Protein AF-0000000078667334 (afdb_homodimer)

Sequence (642 aa):
MQIMKVMIFSHESDLDGLYSAAIGLLRYPQAMTIFLGYGVENFQKLGNFIYSATHYSPERGLIIISDLGLNDDLIETCRQIFSDAVRNGWKIMWIDHHHWSQQAIDAVKPLVEVVLDTSGTKCASDLMYETFLPGSELAARLAGMAHTMDFFTKDQYLTPISELIRYYQTFPNFYDRLSELARKSAKGILWDVEMQSDYNDYARLRDEARIQVFATIQVRPVGRFKVAYVQSSPYLQNSLFSEEVFAKTNADLIMFYSTKGKVSIRRSNDAISCRDVAANLHEGGGHAYAAGATFKSDPSDVSAVISELEAAVAKAVASQLMQIMKVMIFSHESDLDGLYSAAIGLLRYPQAMTIFLGYGVENFQKLGNFIYSATHYSPERGLIIISDLGLNDDLIETCRQIFSDAVRNGWKIMWIDHHHWSQQAIDAVKPLVEVVLDTSGTKCASDLMYETFLPGSELAARLAGMAHTMDFFTKDQYLTPISELIRYYQTFPNFYDRLSELARKSAKGILWDVEMQSDYNDYARLRDEARIQVFATIQVRPVGRFKVAYVQSSPYLQNSLFSEEVFAKTNADLIMFYSTKGKVSIRRSNDAISCRDVAANLHEGGGHAYAAGATFKSDPSDVSAVISELEAAVAKAVASQL

Solvent-accessible surface area (backbone atoms only — not comparable to full-atom values):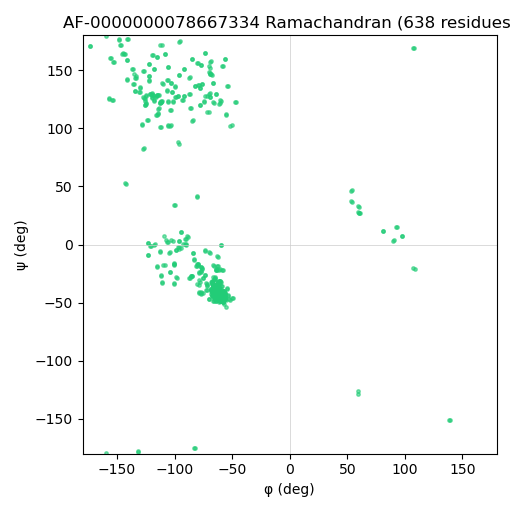 33598 Å² total; per-residue (Å²): 126,86,74,71,46,37,40,35,37,18,23,59,78,43,49,34,16,38,38,28,45,7,46,49,33,60,74,38,72,83,41,47,73,45,67,34,66,80,59,66,72,35,53,50,52,51,36,52,54,51,48,67,62,41,73,81,34,95,56,51,33,40,37,37,37,30,45,60,66,53,52,72,91,39,42,67,61,48,44,56,46,44,50,54,41,41,74,53,54,32,46,39,37,39,34,23,36,54,85,58,51,71,68,36,50,64,65,40,52,88,67,29,52,73,47,68,49,84,80,78,81,51,43,28,14,44,49,45,24,61,71,72,38,69,86,39,64,69,37,48,52,44,17,49,54,17,36,32,62,73,67,62,62,75,80,62,90,72,75,67,54,53,60,43,47,43,50,37,65,76,42,95,59,26,65,59,52,52,46,50,50,19,54,38,43,43,72,36,41,72,39,30,54,68,56,51,54,53,38,50,55,41,49,55,51,24,51,51,49,50,52,52,37,71,73,63,50,43,74,44,76,50,88,94,40,35,35,31,43,34,70,55,49,83,60,52,56,63,76,68,47,45,55,56,49,33,72,74,64,68,29,43,31,36,43,33,36,33,81,84,29,38,33,41,30,39,44,74,54,89,88,53,46,25,24,55,27,18,59,60,34,52,82,31,38,69,36,53,61,42,15,31,26,32,58,84,48,57,50,87,40,57,68,53,38,51,52,53,52,48,51,20,44,44,53,38,55,56,67,74,101,127,86,76,71,46,37,39,36,38,21,24,59,78,43,49,34,15,38,38,27,46,8,47,48,33,58,74,37,72,82,42,47,71,44,68,33,67,81,59,67,72,35,53,51,52,51,37,52,54,52,46,66,62,42,72,81,35,93,57,51,33,40,37,38,38,30,45,61,66,54,51,72,91,40,43,66,62,50,45,55,47,44,50,55,40,41,74,50,55,32,46,39,38,39,35,23,36,54,84,58,51,71,66,37,49,64,65,38,51,89,66,30,52,73,46,68,48,84,80,81,80,52,44,26,12,44,52,47,22,63,73,72,37,69,85,38,64,69,36,49,51,46,16,50,53,18,37,32,62,74,68,64,62,75,80,62,91,70,76,66,54,53,60,44,46,44,49,36,65,75,42,94,60,24,64,60,52,49,46,50,51,20,55,39,41,42,72,38,42,72,38,30,55,67,56,52,53,54,39,50,55,41,49,54,52,26,50,51,48,49,52,52,38,70,73,63,50,44,75,43,76,50,87,95,40,35,35,31,44,33,69,56,48,85,60,52,57,65,76,68,49,43,55,56,50,33,72,75,65,66,29,43,31,37,43,32,37,35,80,84,29,38,34,42,30,40,44,73,52,89,87,51,46,24,24,54,28,18,59,60,36,53,83,29,37,68,36,54,59,42,15,30,27,32,58,85,48,57,49,86,39,57,69,54,37,51,52,53,52,48,50,22,45,46,54,37,56,56,66,76,100

Structure (mmCIF, N/CA/C/O backbone):
data_AF-0000000078667334-model_v1
#
loop_
_entity.id
_entity.type
_entity.pdbx_descrip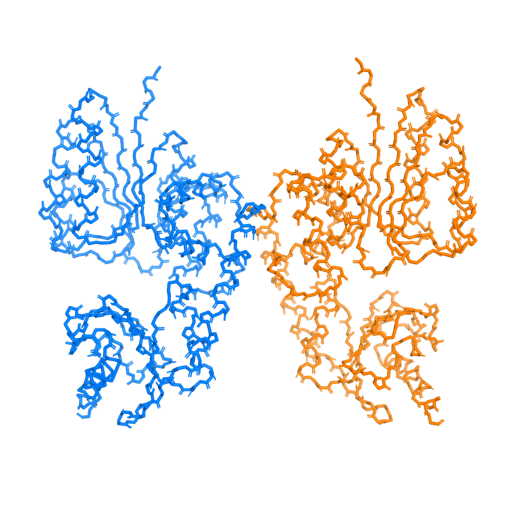tion
1 polymer 'Putative phosphohydrolase, DHH superfamily'
#
loop_
_atom_site.group_PDB
_atom_site.id
_atom_site.type_symbol
_atom_site.label_atom_id
_atom_site.label_alt_id
_atom_site.label_comp_id
_atom_site.label_asym_id
_atom_site.label_entity_id
_atom_site.label_seq_id
_atom_site.pdbx_PDB_ins_code
_atom_site.Cartn_x
_atom_site.Cartn_y
_atom_site.Cartn_z
_atom_site.occupancy
_atom_site.B_iso_or_equiv
_atom_site.auth_seq_id
_atom_site.auth_comp_id
_atom_site.auth_asym_id
_atom_site.auth_atom_id
_atom_site.pdbx_PDB_model_num
ATOM 1 N N . MET A 1 1 ? 38.719 -14.711 -6.801 1 37.78 1 MET A N 1
ATOM 2 C CA . MET A 1 1 ? 37.969 -15.852 -6.277 1 37.78 1 MET A CA 1
ATOM 3 C C . MET A 1 1 ? 36.719 -16.125 -7.109 1 37.78 1 MET A C 1
ATOM 5 O O . MET A 1 1 ? 36 -15.188 -7.449 1 37.78 1 MET A O 1
ATOM 9 N N . GLN A 1 2 ? 36.719 -17.156 -7.879 1 52.94 2 GLN A N 1
ATOM 10 C CA . GLN A 1 2 ? 35.688 -17.391 -8.875 1 52.94 2 GLN A CA 1
ATOM 11 C C . GLN A 1 2 ? 34.312 -17.297 -8.258 1 52.94 2 GLN A C 1
ATOM 13 O O . GLN A 1 2 ? 34.031 -17.969 -7.262 1 52.94 2 GLN A O 1
ATOM 18 N N . ILE A 1 3 ? 33.625 -16.266 -8.43 1 68.06 3 ILE A N 1
ATOM 19 C CA . ILE A 1 3 ? 32.312 -16.031 -7.824 1 68.06 3 ILE A CA 1
ATOM 20 C C . ILE A 1 3 ? 31.375 -17.188 -8.195 1 68.06 3 ILE A C 1
ATOM 22 O O . ILE A 1 3 ? 31.266 -17.547 -9.367 1 68.06 3 ILE A O 1
ATOM 26 N N . MET A 1 4 ? 30.969 -18.016 -7.266 1 80.94 4 MET A N 1
ATOM 27 C CA . MET A 1 4 ? 30.047 -19.125 -7.438 1 80.94 4 MET A CA 1
ATOM 28 C C . MET A 1 4 ? 28.812 -18.688 -8.219 1 80.94 4 MET A C 1
ATOM 30 O O . MET A 1 4 ? 28.203 -17.656 -7.918 1 80.94 4 MET A O 1
ATOM 34 N N . LYS A 1 5 ? 28.609 -19.438 -9.359 1 91.5 5 LYS A N 1
ATOM 35 C CA . LYS A 1 5 ? 27.391 -19.172 -10.125 1 91.5 5 LYS A CA 1
ATOM 36 C C . LYS A 1 5 ? 26.156 -19.688 -9.398 1 91.5 5 LYS A C 1
ATOM 38 O O . LYS A 1 5 ? 26.156 -20.828 -8.906 1 91.5 5 LYS A O 1
ATOM 43 N N . VAL A 1 6 ? 25.188 -18.891 -9.211 1 96.19 6 VAL A N 1
ATOM 44 C CA . VAL A 1 6 ? 23.953 -19.281 -8.539 1 96.19 6 VAL A CA 1
ATOM 45 C C . VAL A 1 6 ? 22.75 -18.969 -9.438 1 96.19 6 VAL A C 1
ATOM 47 O O . VAL A 1 6 ? 22.672 -17.875 -10 1 96.19 6 VAL A O 1
ATOM 50 N N . MET A 1 7 ? 21.875 -19.953 -9.664 1 97 7 MET A N 1
ATOM 51 C CA . MET A 1 7 ? 20.609 -19.781 -10.352 1 97 7 MET A CA 1
ATOM 52 C C . MET A 1 7 ? 19.438 -20.031 -9.398 1 97 7 MET A C 1
ATOM 54 O O . MET A 1 7 ? 19.422 -21.031 -8.68 1 97 7 MET A O 1
ATOM 58 N N . ILE A 1 8 ? 18.547 -19.109 -9.375 1 98.69 8 ILE A N 1
ATOM 59 C CA . ILE A 1 8 ? 17.359 -19.25 -8.555 1 98.69 8 ILE A CA 1
ATOM 60 C C . ILE A 1 8 ? 16.125 -19.344 -9.445 1 98.69 8 ILE A C 1
ATOM 62 O O . ILE A 1 8 ? 15.789 -18.391 -10.164 1 98.69 8 ILE A O 1
ATOM 66 N N . PHE A 1 9 ? 15.492 -20.484 -9.445 1 98.75 9 PHE A N 1
ATOM 67 C CA . PHE A 1 9 ? 14.211 -20.703 -10.117 1 98.75 9 PHE A CA 1
ATOM 68 C C . PHE A 1 9 ? 13.055 -20.562 -9.133 1 98.75 9 PHE A C 1
ATOM 70 O O . PHE A 1 9 ? 13.086 -21.172 -8.055 1 98.75 9 PHE A O 1
ATOM 77 N N . SER A 1 10 ? 12.047 -19.75 -9.43 1 98.69 10 SER A N 1
ATOM 78 C CA . SER A 1 10 ? 10.93 -19.562 -8.516 1 98.69 10 SER A CA 1
ATOM 79 C C . SER A 1 10 ? 9.625 -19.359 -9.273 1 98.69 10 SER A C 1
ATOM 81 O O . SER A 1 10 ? 9.625 -19.172 -10.492 1 98.69 10 SER A O 1
ATOM 83 N N . HIS A 1 11 ? 8.508 -19.5 -8.578 1 97.88 11 HIS A N 1
ATOM 84 C CA . HIS A 1 11 ? 7.199 -19.375 -9.203 1 97.88 11 HIS A CA 1
ATOM 85 C C . HIS A 1 11 ? 6.93 -17.953 -9.672 1 97.88 11 HIS A C 1
ATOM 87 O O . HIS A 1 11 ? 7.25 -17 -8.977 1 97.88 11 HIS A O 1
ATOM 93 N N . GLU A 1 12 ? 6.227 -17.812 -10.742 1 97.44 12 GLU A N 1
ATOM 94 C CA . GLU A 1 12 ? 6.199 -16.547 -11.445 1 97.44 12 GLU A CA 1
ATOM 95 C C . GLU A 1 12 ? 4.945 -15.742 -11.086 1 97.44 12 GLU A C 1
ATOM 97 O O . GLU A 1 12 ? 4.82 -14.578 -11.469 1 97.44 12 GLU A O 1
ATOM 102 N N . SER A 1 13 ? 3.988 -16.234 -10.312 1 92.69 13 SER A N 1
ATOM 103 C CA . SER A 1 13 ? 2.666 -15.633 -10.406 1 92.69 13 SER A CA 1
ATOM 104 C C . SER A 1 13 ? 2.199 -15.117 -9.047 1 92.69 13 SER A C 1
ATOM 106 O O . SER A 1 13 ? 1.078 -14.617 -8.914 1 92.69 13 SER A O 1
ATOM 108 N N . ASP A 1 14 ? 3.059 -15.273 -8.023 1 93.19 14 ASP A N 1
ATOM 109 C CA . ASP A 1 14 ? 2.547 -14.883 -6.715 1 93.19 14 ASP A CA 1
ATOM 110 C C . ASP A 1 14 ? 3.662 -14.312 -5.836 1 93.19 14 ASP A C 1
ATOM 112 O O . ASP A 1 14 ? 4.824 -14.289 -6.242 1 93.19 14 ASP A O 1
ATOM 116 N N . LEU A 1 15 ? 3.252 -13.789 -4.707 1 97.31 15 LEU A N 1
ATOM 117 C CA . LEU A 1 15 ? 4.188 -13.156 -3.787 1 97.31 15 LEU A CA 1
ATOM 118 C C . LEU A 1 15 ? 5.152 -14.18 -3.199 1 97.31 15 LEU A C 1
ATOM 120 O O . LEU A 1 15 ? 6.309 -13.852 -2.92 1 97.31 15 LEU A O 1
ATOM 124 N N . ASP A 1 16 ? 4.676 -15.43 -2.973 1 98.19 16 ASP A N 1
ATOM 125 C CA . ASP A 1 16 ? 5.527 -16.469 -2.414 1 98.19 16 ASP A CA 1
ATOM 126 C C . ASP A 1 16 ? 6.723 -16.75 -3.326 1 98.19 16 ASP A C 1
ATOM 128 O O . ASP A 1 16 ? 7.863 -16.797 -2.865 1 98.19 16 ASP A O 1
ATOM 132 N N . GLY A 1 1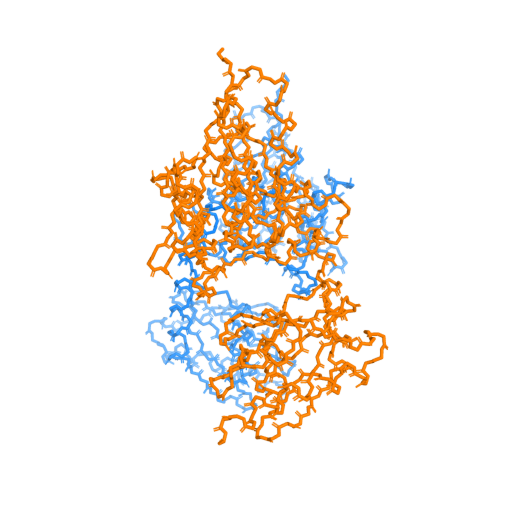7 ? 6.441 -16.875 -4.602 1 98.62 17 GLY A N 1
ATOM 133 C CA . GLY A 1 17 ? 7.531 -17.031 -5.551 1 98.62 17 GLY A CA 1
ATOM 134 C C . GLY A 1 17 ? 8.453 -15.828 -5.605 1 98.62 17 GLY A C 1
ATOM 135 O O . GLY A 1 17 ? 9.68 -15.984 -5.598 1 98.62 17 GLY A O 1
ATOM 136 N N . LEU A 1 18 ? 7.895 -14.656 -5.668 1 98.81 18 LEU A N 1
ATOM 137 C CA . LEU A 1 18 ? 8.672 -13.43 -5.777 1 98.81 18 LEU A CA 1
ATOM 138 C C . LEU A 1 18 ? 9.586 -13.258 -4.57 1 98.81 18 LEU A C 1
ATOM 140 O O . LEU A 1 18 ? 10.781 -12.992 -4.73 1 98.81 18 LEU A O 1
ATOM 144 N N . TYR A 1 19 ? 9.047 -13.414 -3.367 1 98.88 19 TYR A N 1
ATOM 145 C CA . TYR A 1 19 ? 9.844 -13.148 -2.176 1 98.88 19 TYR A CA 1
ATOM 146 C C . TYR A 1 19 ? 10.781 -14.305 -1.874 1 98.88 19 TYR A C 1
ATOM 148 O O . TYR A 1 19 ? 11.812 -14.125 -1.224 1 98.88 19 TYR A O 1
ATOM 156 N N . SER A 1 20 ? 10.43 -15.531 -2.357 1 98.94 20 SER A N 1
ATOM 157 C CA . SER A 1 20 ? 11.43 -16.594 -2.326 1 98.94 20 SER A CA 1
ATOM 158 C C . SER A 1 20 ? 12.68 -16.203 -3.098 1 98.94 20 SER A C 1
ATOM 160 O O . SER A 1 20 ? 13.797 -16.328 -2.59 1 98.94 20 SER A O 1
ATOM 162 N N . ALA A 1 21 ? 12.461 -15.742 -4.297 1 98.94 21 ALA A N 1
ATOM 163 C CA . ALA A 1 21 ? 13.578 -15.289 -5.113 1 98.94 21 ALA A CA 1
ATOM 164 C C . ALA A 1 21 ? 14.312 -14.125 -4.445 1 98.94 21 ALA A C 1
ATOM 166 O O . ALA A 1 21 ? 15.547 -14.086 -4.445 1 98.94 21 ALA A O 1
ATOM 167 N N . ALA A 1 22 ? 13.586 -13.188 -3.887 1 98.94 22 ALA A N 1
ATOM 168 C CA . ALA A 1 22 ? 14.195 -12.031 -3.232 1 98.94 22 ALA A CA 1
ATOM 169 C C . ALA A 1 22 ? 15.086 -12.461 -2.07 1 98.94 22 ALA A C 1
ATOM 171 O O . ALA A 1 22 ? 16.188 -11.945 -1.903 1 98.94 22 ALA A O 1
ATOM 172 N N . ILE A 1 23 ? 14.594 -13.398 -1.252 1 98.94 23 ILE A N 1
ATOM 173 C CA . ILE A 1 23 ? 15.375 -13.898 -0.123 1 98.94 23 ILE A CA 1
ATOM 174 C C . ILE A 1 23 ? 16.625 -14.617 -0.633 1 98.94 23 ILE A C 1
ATOM 176 O O . ILE A 1 23 ? 17.703 -14.469 -0.058 1 98.94 23 ILE A O 1
ATOM 180 N N . GLY A 1 24 ? 16.453 -15.398 -1.732 1 98.88 24 GLY A N 1
ATOM 181 C CA . GLY A 1 24 ? 17.625 -15.977 -2.373 1 98.88 24 GLY A CA 1
ATOM 182 C C . GLY A 1 24 ? 18.656 -14.938 -2.797 1 98.88 24 GLY A C 1
ATOM 183 O O . GLY A 1 24 ? 19.859 -15.125 -2.598 1 98.88 24 GLY A O 1
ATOM 184 N N . LEU A 1 25 ? 18.203 -13.836 -3.35 1 98.81 25 LEU A N 1
ATOM 185 C CA . LEU A 1 25 ? 19.078 -12.758 -3.801 1 98.81 25 LEU A CA 1
ATOM 186 C C . LEU A 1 25 ? 19.766 -12.078 -2.619 1 98.81 25 LEU A C 1
ATOM 188 O O . LEU A 1 25 ? 20.891 -11.594 -2.744 1 98.81 25 LEU A O 1
ATOM 192 N N . LEU A 1 26 ? 19.062 -12.031 -1.485 1 98.56 26 LEU A N 1
ATOM 193 C CA . LEU A 1 26 ? 19.672 -11.492 -0.276 1 98.56 26 LEU A CA 1
ATOM 194 C C . LEU A 1 26 ? 20.891 -12.32 0.127 1 98.56 26 LEU A C 1
ATOM 196 O O . LEU A 1 26 ? 21.906 -11.773 0.542 1 98.56 26 LEU A O 1
ATOM 200 N N . ARG A 1 27 ? 20.75 -13.609 -0.015 1 98.12 27 ARG A N 1
ATOM 201 C CA . ARG A 1 27 ? 21.844 -14.523 0.333 1 98.12 27 ARG A CA 1
ATOM 202 C C . ARG A 1 27 ? 22.906 -14.531 -0.749 1 98.12 27 ARG A C 1
ATOM 204 O O . ARG A 1 27 ? 24.109 -14.586 -0.445 1 98.12 27 ARG A O 1
ATOM 211 N N . TYR A 1 28 ? 22.5 -14.523 -2.006 1 97.75 28 TYR A N 1
ATOM 212 C CA . TYR A 1 28 ? 23.375 -14.57 -3.174 1 97.75 28 TYR A CA 1
ATOM 213 C C . TYR A 1 28 ? 23.062 -13.43 -4.133 1 97.75 28 TYR A C 1
ATOM 215 O O . TYR A 1 28 ? 22.453 -13.641 -5.18 1 97.75 28 TYR A O 1
ATOM 223 N N . PRO A 1 29 ? 23.594 -12.281 -3.859 1 97.44 29 PRO A N 1
ATOM 224 C CA . PRO A 1 29 ? 23.234 -11.086 -4.637 1 97.44 29 PRO A CA 1
ATOM 225 C C . PRO A 1 29 ? 23.625 -11.211 -6.109 1 97.44 29 PRO A C 1
ATOM 227 O O . PRO A 1 29 ? 23.047 -10.523 -6.957 1 97.44 29 PRO A O 1
ATOM 230 N N . GLN A 1 30 ? 24.5 -12.094 -6.449 1 95.75 30 GLN A N 1
ATOM 231 C CA . GLN A 1 30 ? 24.969 -12.242 -7.824 1 95.75 30 GLN A CA 1
ATOM 232 C C . GLN A 1 30 ? 24.109 -13.234 -8.602 1 95.75 30 GLN A C 1
ATOM 234 O O . GLN A 1 30 ? 24.328 -13.453 -9.789 1 95.75 30 GLN A O 1
ATOM 239 N N . ALA A 1 31 ? 23.125 -13.812 -7.996 1 97.25 31 ALA A N 1
ATOM 240 C CA . ALA A 1 31 ? 22.375 -14.914 -8.586 1 97.25 31 ALA A CA 1
ATOM 241 C C . ALA A 1 31 ? 21.531 -14.43 -9.773 1 97.25 31 ALA A C 1
ATOM 243 O O . ALA A 1 31 ? 21.078 -13.281 -9.789 1 97.25 31 ALA A O 1
ATOM 244 N N . MET A 1 32 ? 21.391 -15.328 -10.703 1 96.56 32 MET A N 1
ATOM 245 C CA . MET A 1 32 ? 20.406 -15.156 -11.758 1 96.56 32 MET A CA 1
ATOM 246 C C . MET A 1 32 ? 19.047 -15.695 -11.328 1 96.56 32 MET A C 1
ATOM 248 O O . MET A 1 32 ? 18.953 -16.812 -10.805 1 96.56 32 MET A O 1
ATOM 252 N N . THR A 1 33 ? 18 -14.875 -11.484 1 98.44 33 THR A N 1
ATOM 253 C CA . THR A 1 33 ? 16.656 -15.32 -11.141 1 98.44 33 THR A CA 1
ATOM 254 C C . THR A 1 33 ? 15.875 -15.688 -12.406 1 98.44 33 THR A C 1
ATOM 256 O O . THR A 1 33 ? 15.945 -14.977 -13.406 1 98.44 33 THR A O 1
ATOM 259 N N . ILE A 1 34 ? 15.258 -16.812 -12.406 1 98.31 34 ILE A N 1
ATOM 260 C CA . ILE A 1 34 ? 14.398 -17.281 -13.484 1 98.31 34 ILE A CA 1
ATOM 261 C C . ILE A 1 34 ? 13.023 -17.641 -12.93 1 98.31 34 ILE A C 1
ATOM 263 O O . ILE A 1 34 ? 12.914 -18.484 -12.039 1 98.31 34 ILE A O 1
ATOM 267 N N . PHE A 1 35 ? 12.031 -16.984 -13.414 1 98.44 35 PHE A N 1
ATOM 268 C CA . PHE A 1 35 ? 10.672 -17.25 -12.953 1 98.44 35 PHE A CA 1
ATOM 269 C C . PHE A 1 35 ? 9.938 -18.156 -13.938 1 98.44 35 PHE A C 1
ATOM 271 O O . PHE A 1 35 ? 10.062 -18 -15.148 1 98.44 35 PHE A O 1
ATOM 278 N N . LEU A 1 36 ? 9.242 -19.125 -13.336 1 96.25 36 LEU A N 1
ATOM 279 C CA . LEU A 1 36 ? 8.578 -20.156 -14.133 1 96.25 36 LEU A CA 1
ATOM 280 C C . LEU A 1 36 ? 7.176 -20.438 -13.609 1 96.25 36 LEU A C 1
ATOM 282 O O . LEU A 1 36 ? 6.906 -20.25 -12.422 1 96.25 36 LEU A O 1
ATOM 286 N N . GLY A 1 37 ? 6.309 -20.859 -14.562 1 92.5 37 GLY A N 1
ATOM 287 C CA . GLY A 1 37 ? 5.043 -21.438 -14.148 1 92.5 37 GLY A CA 1
ATOM 288 C C . GLY A 1 37 ? 5.156 -22.906 -13.781 1 92.5 37 GLY A C 1
ATOM 289 O O . GLY A 1 37 ? 6.262 -23.453 -13.68 1 92.5 37 GLY A O 1
ATOM 290 N N . TYR A 1 38 ? 4.023 -23.5 -13.5 1 84.75 38 TYR A N 1
ATOM 291 C CA . TYR A 1 38 ? 3.953 -24.938 -13.227 1 84.75 38 TYR A CA 1
ATOM 292 C C . TYR A 1 38 ? 3.834 -25.734 -14.516 1 84.75 38 TYR A C 1
ATOM 294 O O . TYR A 1 38 ? 3.576 -25.172 -15.578 1 84.75 38 TYR A O 1
ATOM 302 N N . GLY A 1 39 ? 4.172 -27 -14.438 1 84.25 39 GLY A N 1
ATOM 303 C CA . GLY A 1 39 ? 3.867 -27.891 -15.547 1 84.25 39 GLY A CA 1
ATOM 304 C C . GLY A 1 39 ? 5.094 -28.281 -16.344 1 84.25 39 GLY A C 1
ATOM 305 O O . GLY A 1 39 ? 6.168 -27.703 -16.172 1 84.25 39 GLY A O 1
ATOM 306 N N . VAL A 1 40 ? 4.926 -29.234 -17.203 1 86.75 40 VAL A N 1
ATOM 307 C CA . VAL A 1 40 ? 6 -29.922 -17.922 1 86.75 40 VAL A CA 1
ATOM 308 C C . VAL A 1 40 ? 6.75 -28.922 -18.797 1 86.75 40 VAL A C 1
ATOM 310 O O . VAL A 1 40 ? 7.984 -28.906 -18.812 1 86.75 40 VAL A O 1
ATOM 313 N N . GLU A 1 41 ? 6.023 -28.078 -19.469 1 90.06 41 GLU A N 1
ATOM 314 C CA . GLU A 1 41 ? 6.652 -27.125 -20.375 1 90.06 41 GLU A CA 1
ATOM 315 C C . GLU A 1 41 ? 7.59 -26.188 -19.625 1 90.06 41 GLU A C 1
ATOM 317 O O . GLU A 1 41 ? 8.664 -25.844 -20.125 1 90.06 41 GLU A O 1
ATOM 322 N N . ASN A 1 42 ? 7.211 -25.766 -18.453 1 92.88 42 ASN A N 1
ATOM 323 C CA . ASN A 1 42 ? 8.023 -24.859 -17.672 1 92.88 42 ASN A CA 1
ATOM 324 C C . ASN A 1 42 ? 9.258 -25.562 -17.094 1 92.88 42 ASN A C 1
ATOM 326 O O . ASN A 1 42 ? 10.336 -24.953 -17.016 1 92.88 42 ASN A O 1
ATOM 330 N N . PHE A 1 43 ? 9.172 -26.844 -16.75 1 93.88 43 PHE A N 1
ATOM 331 C CA . PHE A 1 43 ? 10.328 -27.562 -16.234 1 93.88 43 PHE A CA 1
ATOM 332 C C . PHE A 1 43 ? 11.297 -27.906 -17.359 1 93.88 43 PHE A C 1
ATOM 334 O O . PHE A 1 43 ? 12.5 -28.016 -17.125 1 93.88 43 PHE A O 1
ATOM 341 N N . GLN A 1 44 ? 10.75 -28.078 -18.562 1 93.62 44 GLN A N 1
ATOM 342 C CA . GLN A 1 44 ? 11.648 -28.188 -19.703 1 93.62 44 GLN A CA 1
ATOM 343 C C . GLN A 1 44 ? 12.453 -26.922 -19.906 1 93.62 44 GLN A C 1
ATOM 345 O O . GLN A 1 44 ? 13.656 -26.969 -20.188 1 93.62 44 GLN A O 1
ATOM 350 N N . LYS A 1 45 ? 11.781 -25.766 -19.781 1 95.56 45 LYS A N 1
ATOM 351 C CA . LYS A 1 45 ? 12.484 -24.5 -19.828 1 95.56 45 LYS A CA 1
ATOM 352 C C . LYS A 1 45 ? 13.57 -24.422 -18.75 1 95.56 45 LYS A C 1
ATOM 354 O O . LYS A 1 45 ? 14.672 -23.953 -19.016 1 95.56 45 LYS A O 1
ATOM 359 N N . LEU A 1 46 ? 13.234 -24.844 -17.547 1 96.56 46 LEU A N 1
ATOM 360 C CA . LEU A 1 46 ? 14.203 -24.953 -16.469 1 96.56 46 LEU A CA 1
ATOM 361 C C . LEU A 1 46 ? 15.422 -25.766 -16.906 1 96.56 46 LEU A C 1
ATOM 363 O O . LEU A 1 46 ? 16.562 -25.328 -16.703 1 96.56 46 LEU A O 1
ATOM 367 N N . GLY A 1 47 ? 15.164 -26.922 -17.531 1 95.38 47 GLY A N 1
ATOM 368 C CA . GLY A 1 47 ? 16.234 -27.766 -18.031 1 95.38 47 GLY A CA 1
ATOM 369 C C . GLY A 1 47 ? 17.125 -27.062 -19.031 1 95.38 47 GLY A C 1
ATOM 370 O O . GLY A 1 47 ? 18.359 -27.219 -19.016 1 95.38 47 GLY A O 1
ATOM 371 N N . ASN A 1 48 ? 16.547 -26.281 -19.922 1 94.88 48 ASN A N 1
ATOM 372 C CA . ASN A 1 48 ? 17.312 -25.547 -20.922 1 94.88 48 ASN A CA 1
ATOM 373 C C . ASN A 1 48 ? 18.25 -24.531 -20.281 1 94.88 48 ASN A C 1
ATOM 375 O O . ASN A 1 48 ? 19.391 -24.375 -20.719 1 94.88 48 ASN A O 1
ATOM 379 N N . PHE A 1 49 ? 17.75 -23.844 -19.281 1 93.88 49 PHE A N 1
ATOM 380 C CA . PHE A 1 49 ? 18.594 -22.891 -18.578 1 93.88 49 PHE A CA 1
ATOM 381 C C . PHE A 1 49 ? 19.766 -23.594 -17.891 1 93.88 49 PHE A C 1
ATOM 383 O O . PHE A 1 49 ? 20.906 -23.141 -17.969 1 93.88 49 PHE A O 1
ATOM 390 N N . ILE A 1 50 ? 19.484 -24.719 -17.219 1 93.12 50 ILE A N 1
ATOM 391 C CA . ILE A 1 50 ? 20.516 -25.469 -16.5 1 93.12 50 ILE A CA 1
ATOM 392 C C . ILE A 1 50 ? 21.547 -26 -17.484 1 93.12 50 ILE A C 1
ATOM 394 O O . ILE A 1 50 ? 22.75 -25.906 -17.25 1 93.12 50 ILE A O 1
ATOM 398 N N . TYR A 1 51 ? 21.062 -26.531 -18.578 1 90.38 51 TYR A N 1
ATOM 399 C CA . TYR A 1 51 ? 21.953 -27.062 -19.609 1 90.38 51 TYR A CA 1
ATOM 400 C C . TYR A 1 51 ? 22.891 -25.984 -20.125 1 90.38 51 TYR A C 1
ATOM 402 O O . TYR A 1 51 ? 24.094 -26.203 -20.219 1 90.38 51 TYR A O 1
ATOM 410 N N . SER A 1 52 ? 22.328 -24.859 -20.438 1 88.75 52 SER A N 1
ATOM 411 C CA . SER A 1 52 ? 23.109 -23.75 -20.969 1 88.75 52 SER A CA 1
ATOM 412 C C . SER A 1 52 ? 24.156 -23.297 -19.969 1 88.75 52 SER A C 1
ATOM 414 O O . SER A 1 52 ? 25.281 -22.922 -20.344 1 88.75 52 SER A O 1
ATOM 416 N N . ALA A 1 53 ? 23.844 -23.312 -18.719 1 86.25 53 ALA A N 1
ATOM 417 C CA . ALA A 1 53 ? 24.734 -22.812 -17.672 1 86.25 53 ALA A CA 1
ATOM 418 C C . ALA A 1 53 ? 25.828 -23.828 -17.359 1 86.25 53 ALA A C 1
ATOM 420 O O . ALA A 1 53 ? 26.938 -23.469 -16.969 1 86.25 53 ALA A O 1
ATOM 421 N N . THR A 1 54 ? 25.578 -25.125 -17.469 1 81.25 54 THR A N 1
ATOM 422 C CA . THR A 1 54 ? 26.469 -26.141 -16.953 1 81.25 54 THR A CA 1
ATOM 423 C C . THR A 1 54 ? 27.328 -26.734 -18.078 1 81.25 54 THR A C 1
ATOM 425 O O . THR A 1 54 ? 28.391 -27.312 -17.812 1 81.25 54 THR A O 1
ATOM 428 N N . HIS A 1 55 ? 26.844 -26.844 -19.234 1 75.19 55 HIS A N 1
ATOM 429 C CA . HIS A 1 55 ? 27.516 -27.594 -20.281 1 75.19 55 HIS A CA 1
ATOM 430 C C . HIS A 1 55 ? 28.828 -26.938 -20.672 1 75.19 55 HIS A C 1
ATOM 432 O O . HIS A 1 55 ? 29.797 -27.625 -21.016 1 75.19 55 HIS A O 1
ATOM 438 N N . TYR A 1 56 ? 28.906 -25.688 -20.672 1 65.81 56 TYR A N 1
ATOM 439 C CA . TYR A 1 56 ? 30.094 -25.094 -21.266 1 65.81 56 TYR A CA 1
ATOM 440 C C . TYR A 1 56 ? 31.016 -24.516 -20.188 1 65.81 56 TYR A C 1
ATOM 442 O O . TYR A 1 56 ? 31.969 -23.812 -20.5 1 65.81 56 TYR A O 1
ATOM 450 N N . SER A 1 57 ? 30.594 -24.75 -18.969 1 64.5 57 SER A N 1
ATOM 451 C CA . SER A 1 57 ? 31.422 -24.047 -17.984 1 64.5 57 SER A CA 1
ATOM 452 C C . SER A 1 57 ? 31.984 -25.016 -16.953 1 64.5 57 SER A C 1
ATOM 454 O O . SER A 1 57 ? 31.266 -25.891 -16.453 1 64.5 57 SER A O 1
ATOM 456 N N . PRO A 1 58 ? 33.312 -25.078 -16.844 1 67 58 PRO A N 1
ATOM 457 C CA . PRO A 1 58 ? 33.938 -25.859 -15.766 1 67 58 PRO A CA 1
ATOM 458 C C . PRO A 1 58 ? 33.531 -25.375 -14.375 1 67 58 PRO A C 1
ATOM 460 O O . PRO A 1 58 ? 33.906 -25.984 -13.367 1 67 58 PRO A O 1
ATOM 463 N N . GLU A 1 59 ? 32.719 -24.359 -14.359 1 68.06 59 GLU A N 1
ATOM 464 C CA . GLU A 1 59 ? 32.406 -23.719 -13.086 1 68.06 59 GLU A CA 1
ATOM 465 C C . GLU A 1 59 ? 31.359 -24.516 -12.305 1 68.06 59 GLU A C 1
ATOM 467 O O . GLU A 1 59 ? 30.516 -25.188 -12.898 1 68.06 59 GLU A O 1
ATOM 472 N N . ARG A 1 60 ? 31.656 -24.609 -11.031 1 79.5 60 ARG A N 1
ATOM 473 C CA . ARG A 1 60 ? 30.688 -25.141 -10.078 1 79.5 60 ARG A CA 1
ATOM 474 C C . ARG A 1 60 ? 29.703 -24.078 -9.648 1 79.5 60 ARG A C 1
ATOM 476 O O . ARG A 1 60 ? 30 -22.875 -9.719 1 79.5 60 ARG A O 1
ATOM 483 N N . GLY A 1 61 ? 28.406 -24.609 -9.641 1 91.62 61 GLY A N 1
ATOM 484 C CA . GLY A 1 61 ? 27.406 -23.641 -9.234 1 91.62 61 GLY A CA 1
ATOM 485 C C . GLY A 1 61 ? 26.328 -24.234 -8.352 1 91.62 61 GLY A C 1
ATOM 486 O O . GLY A 1 61 ? 26.453 -25.375 -7.895 1 91.62 61 GLY A O 1
ATOM 487 N N . LEU A 1 62 ? 25.484 -23.422 -7.938 1 96.12 62 LEU A N 1
ATOM 488 C CA . LEU A 1 62 ? 24.359 -23.781 -7.094 1 96.12 62 LEU A CA 1
ATOM 489 C C . LEU A 1 62 ? 23.031 -23.438 -7.773 1 96.12 62 LEU A C 1
ATOM 491 O O . LEU A 1 62 ? 22.875 -22.328 -8.289 1 96.12 62 LEU A O 1
ATOM 495 N N . ILE A 1 63 ? 22.188 -24.453 -7.855 1 97.19 63 ILE A N 1
ATOM 496 C CA . ILE A 1 63 ? 20.844 -24.25 -8.359 1 97.19 63 ILE A CA 1
ATOM 497 C C . ILE A 1 63 ? 19.844 -24.297 -7.203 1 97.19 63 ILE A C 1
ATOM 499 O O . ILE A 1 63 ? 19.828 -25.266 -6.434 1 97.19 63 ILE A O 1
ATOM 503 N N . ILE A 1 64 ? 19.094 -23.281 -7.051 1 98.69 64 ILE A N 1
ATOM 504 C CA . ILE A 1 64 ? 18.031 -23.219 -6.059 1 98.69 64 ILE A CA 1
ATOM 505 C C . ILE A 1 64 ? 16.672 -23.188 -6.766 1 98.69 64 ILE A C 1
ATOM 507 O O . ILE A 1 64 ? 16.438 -22.344 -7.633 1 98.69 64 ILE A O 1
ATOM 511 N N . ILE A 1 65 ? 15.836 -24.125 -6.465 1 98.75 65 ILE A N 1
ATOM 512 C CA . ILE A 1 65 ? 14.461 -24.172 -6.949 1 98.75 65 ILE A CA 1
ATOM 513 C C . ILE A 1 65 ? 13.5 -23.938 -5.789 1 98.75 65 ILE A C 1
ATOM 515 O O . ILE A 1 65 ? 13.562 -24.625 -4.77 1 98.75 65 ILE A O 1
ATOM 519 N N . SER A 1 66 ? 12.648 -22.953 -5.902 1 98.69 66 SER A N 1
ATOM 520 C CA . SER A 1 66 ? 11.758 -22.625 -4.793 1 98.69 66 SER A CA 1
ATOM 521 C C . SER A 1 66 ? 10.328 -22.422 -5.281 1 98.69 66 SER A C 1
ATOM 523 O O . SER A 1 66 ? 10.102 -21.844 -6.352 1 98.69 66 SER A O 1
ATOM 525 N N . ASP A 1 67 ? 9.336 -22.828 -4.523 1 98.06 67 ASP A N 1
ATOM 526 C CA . ASP A 1 67 ? 7.914 -22.609 -4.742 1 98.06 67 ASP A CA 1
ATOM 527 C C . ASP A 1 67 ? 7.457 -23.203 -6.07 1 98.06 67 ASP A C 1
ATOM 529 O O . ASP A 1 67 ? 6.629 -22.625 -6.77 1 98.06 67 ASP A O 1
ATOM 533 N N . LEU A 1 68 ? 8.141 -24.219 -6.477 1 96.75 68 LEU A N 1
ATOM 534 C CA . LEU A 1 68 ? 7.789 -25.031 -7.629 1 96.75 68 LEU A CA 1
ATOM 535 C C . LEU A 1 68 ? 7.652 -26.5 -7.23 1 96.75 68 LEU A C 1
ATOM 537 O O . LEU A 1 68 ? 8.648 -27.172 -6.945 1 96.75 68 LEU A O 1
ATOM 541 N N . GLY A 1 69 ? 6.449 -26.953 -7.199 1 93.75 69 GLY A N 1
ATOM 542 C CA . GLY A 1 69 ? 6.203 -28.312 -6.75 1 93.75 69 GLY A CA 1
ATOM 543 C C . GLY A 1 69 ? 6.539 -29.359 -7.797 1 93.75 69 GLY A C 1
ATOM 544 O O . GLY A 1 69 ? 6.477 -29.094 -9 1 93.75 69 GLY A O 1
ATOM 545 N N . LEU A 1 70 ? 6.867 -30.625 -7.324 1 93.75 70 LEU A N 1
ATOM 546 C CA . LEU A 1 70 ? 7.16 -31.734 -8.211 1 93.75 70 LEU A CA 1
ATOM 547 C C . LEU A 1 70 ? 5.977 -32.688 -8.297 1 93.75 70 LEU A C 1
ATOM 549 O O . LEU A 1 70 ? 5.785 -33.531 -7.406 1 93.75 70 LEU A O 1
ATOM 553 N N . ASN A 1 71 ? 5.309 -32.562 -9.367 1 89.06 71 ASN A N 1
ATOM 554 C CA . ASN A 1 71 ? 4.27 -33.531 -9.664 1 89.06 71 ASN A CA 1
ATOM 555 C C . ASN A 1 71 ? 4.859 -34.812 -10.25 1 89.06 71 ASN A C 1
ATOM 557 O O . ASN A 1 71 ? 5.926 -34.781 -10.867 1 89.06 71 ASN A O 1
ATOM 561 N N . ASP A 1 72 ? 4.094 -35.938 -10.094 1 92.06 72 ASP A N 1
ATOM 562 C CA . ASP A 1 72 ? 4.617 -37.25 -10.477 1 92.06 72 ASP A CA 1
ATOM 563 C C . ASP A 1 72 ? 4.914 -37.312 -11.969 1 92.06 72 ASP A C 1
ATOM 565 O O . ASP A 1 72 ? 5.848 -38 -12.398 1 92.06 72 ASP A O 1
ATOM 569 N N . ASP A 1 73 ? 4.133 -36.594 -12.781 1 90.25 73 ASP A N 1
ATOM 570 C CA . ASP A 1 73 ? 4.332 -36.625 -14.227 1 90.25 73 ASP A CA 1
ATOM 571 C C . ASP A 1 73 ? 5.633 -35.906 -14.617 1 90.25 73 ASP A C 1
ATOM 573 O O . ASP A 1 73 ? 6.105 -36.062 -15.75 1 90.25 73 ASP A O 1
ATOM 577 N N . LEU A 1 74 ? 6.312 -35.25 -13.648 1 93.56 74 LEU A N 1
ATOM 578 C CA . LEU A 1 74 ? 7.527 -34.469 -13.922 1 93.56 74 LEU A CA 1
ATOM 579 C C . LEU A 1 74 ? 8.758 -35.25 -13.445 1 93.56 74 LEU A C 1
ATOM 581 O O . LEU A 1 74 ? 9.891 -34.812 -13.688 1 93.56 74 LEU A O 1
ATOM 585 N N . ILE A 1 75 ? 8.625 -36.344 -12.781 1 95.56 75 ILE A N 1
ATOM 586 C CA . ILE A 1 75 ? 9.703 -37.062 -12.102 1 95.56 75 ILE A CA 1
ATOM 587 C C . ILE A 1 75 ? 10.805 -37.406 -13.102 1 95.56 75 ILE A C 1
ATOM 589 O O . ILE A 1 75 ? 11.969 -37.062 -12.898 1 95.56 75 ILE A O 1
ATOM 593 N N . GLU A 1 76 ? 10.438 -38 -14.203 1 94.94 76 GLU A N 1
ATOM 594 C CA . GLU A 1 76 ? 11.438 -38.438 -15.172 1 94.94 76 GLU A CA 1
ATOM 595 C C . GLU A 1 76 ? 12.164 -37.25 -15.789 1 94.94 76 GLU A C 1
ATOM 597 O O . GLU A 1 76 ? 13.391 -37.25 -15.938 1 94.94 76 GLU A O 1
ATOM 602 N N . THR A 1 77 ? 11.391 -36.281 -16.141 1 93.44 77 THR A N 1
ATOM 603 C CA . THR A 1 77 ? 11.969 -35.062 -16.703 1 93.44 77 THR A CA 1
ATOM 604 C C . THR A 1 77 ? 12.984 -34.438 -15.742 1 93.44 77 THR A C 1
ATOM 606 O O . THR A 1 77 ? 14.109 -34.125 -16.141 1 93.44 77 THR A O 1
ATOM 609 N N . CYS A 1 78 ? 12.672 -34.312 -14.5 1 95.31 78 CYS A N 1
ATOM 610 C CA . CYS A 1 78 ? 13.539 -33.688 -13.5 1 95.31 78 CYS A CA 1
ATOM 611 C C . CYS A 1 78 ? 14.773 -34.531 -13.234 1 95.31 78 CYS A C 1
ATOM 613 O O . CYS A 1 78 ? 15.875 -34.031 -13.109 1 95.31 78 CYS A O 1
ATOM 615 N N . ARG A 1 79 ? 14.648 -35.844 -13.195 1 95.38 79 ARG A N 1
ATOM 616 C CA . ARG A 1 79 ? 15.789 -36.75 -12.977 1 95.38 79 ARG A CA 1
ATOM 617 C C . ARG A 1 79 ? 16.844 -36.562 -14.07 1 95.38 79 ARG A C 1
ATOM 619 O O . ARG A 1 79 ? 18.031 -36.531 -13.781 1 95.38 79 ARG A O 1
ATOM 626 N N . GLN A 1 80 ? 16.375 -36.469 -15.266 1 93.56 80 GLN A N 1
ATOM 627 C CA . GLN A 1 80 ? 17.297 -36.312 -16.391 1 93.56 80 GLN A CA 1
ATOM 628 C C . GLN A 1 80 ? 18.031 -34.969 -16.297 1 93.56 80 GLN A C 1
ATOM 630 O O . GLN A 1 80 ? 19.25 -34.938 -16.422 1 93.56 80 GLN A O 1
ATOM 635 N N . ILE A 1 81 ? 17.281 -33.906 -16.078 1 93.56 81 ILE A N 1
ATOM 636 C CA . ILE A 1 81 ? 17.844 -32.562 -16 1 93.56 81 ILE A CA 1
ATOM 637 C C . ILE A 1 81 ? 18.859 -32.5 -14.875 1 93.56 81 ILE A C 1
ATOM 639 O O . ILE A 1 81 ? 19.969 -31.984 -15.07 1 93.56 81 ILE A O 1
ATOM 643 N N . PHE A 1 82 ? 18.578 -33.062 -13.711 1 95.62 82 PHE A N 1
ATOM 644 C CA . PHE A 1 82 ? 19.375 -32.875 -12.516 1 95.62 82 PHE A CA 1
ATOM 645 C C . PHE A 1 82 ? 20.594 -33.781 -12.539 1 95.62 82 PHE A C 1
ATOM 647 O O . PHE A 1 82 ? 21.672 -33.406 -12.031 1 95.62 82 PHE A O 1
ATOM 654 N N . SER A 1 83 ? 20.438 -35 -13.133 1 93.19 83 SER A N 1
ATOM 655 C CA . SER A 1 83 ? 21.578 -35.906 -13.242 1 93.19 83 SER A CA 1
ATOM 656 C C . SER A 1 83 ? 22.719 -35.25 -14.008 1 93.19 83 SER A C 1
ATOM 658 O O . SER A 1 83 ? 23.875 -35.344 -13.602 1 93.19 83 SER A O 1
ATOM 660 N N . ASP A 1 84 ? 22.375 -34.625 -15.047 1 87.75 84 ASP A N 1
ATOM 661 C CA . ASP A 1 84 ? 23.391 -33.969 -15.875 1 87.75 84 ASP A CA 1
ATOM 662 C C . ASP A 1 84 ? 24.062 -32.844 -15.109 1 87.75 84 ASP A C 1
ATOM 664 O O . ASP A 1 84 ? 25.281 -32.688 -15.18 1 87.75 84 ASP A O 1
ATOM 668 N N . ALA A 1 85 ? 23.297 -32.031 -14.414 1 91.31 85 ALA A N 1
ATOM 669 C CA . ALA A 1 85 ? 23.844 -30.891 -13.648 1 91.31 85 ALA A CA 1
ATOM 670 C C . ALA A 1 85 ? 24.781 -31.391 -12.555 1 91.31 85 ALA A C 1
ATOM 672 O O . ALA A 1 85 ? 25.875 -30.828 -12.375 1 91.31 85 ALA A O 1
ATOM 673 N N . VAL A 1 86 ? 24.406 -32.469 -11.852 1 91.94 86 VAL A N 1
ATOM 674 C CA . VAL A 1 86 ? 25.188 -33 -10.758 1 91.94 86 VAL A CA 1
ATOM 675 C C . VAL A 1 86 ? 26.484 -33.594 -11.305 1 91.94 86 VAL A C 1
ATOM 677 O O . VAL A 1 86 ? 27.562 -33.406 -10.719 1 91.94 86 VAL A O 1
ATOM 680 N N . ARG A 1 87 ? 26.422 -34.219 -12.422 1 88.38 87 ARG A N 1
ATOM 681 C CA . ARG A 1 87 ? 27.609 -34.781 -13.062 1 88.38 87 ARG A CA 1
ATOM 682 C C . ARG A 1 87 ? 28.609 -33.688 -13.414 1 88.38 87 ARG A C 1
ATOM 684 O O . ARG A 1 87 ? 29.828 -33.906 -13.367 1 88.38 87 ARG A O 1
ATOM 691 N N . ASN A 1 88 ? 28.062 -32.594 -13.703 1 86.62 88 ASN A N 1
ATOM 692 C CA . ASN A 1 88 ? 28.922 -31.484 -14.086 1 86.62 88 ASN A CA 1
ATOM 693 C C . ASN A 1 88 ? 29.344 -30.672 -12.875 1 86.62 88 ASN A C 1
ATOM 695 O O . ASN A 1 88 ? 29.844 -29.547 -13.016 1 86.62 88 ASN A O 1
ATOM 699 N N . GLY A 1 89 ? 29.016 -31.156 -11.641 1 87.31 89 GLY A N 1
ATOM 700 C CA . GLY A 1 89 ? 29.578 -30.578 -10.422 1 87.31 89 GLY A CA 1
ATOM 701 C C . GLY A 1 89 ? 28.656 -29.578 -9.766 1 87.31 89 GLY A C 1
ATOM 702 O O . GLY A 1 89 ? 29.062 -28.859 -8.844 1 87.31 89 GLY A O 1
ATOM 703 N N . TRP A 1 90 ? 27.422 -29.422 -10.227 1 92.25 90 TRP A N 1
ATOM 704 C CA . TRP A 1 90 ? 26.5 -28.469 -9.641 1 92.25 90 TRP A CA 1
ATOM 705 C C . TRP A 1 90 ? 25.75 -29.078 -8.461 1 92.25 90 TRP A C 1
ATOM 707 O O . TRP A 1 90 ? 25.5 -30.281 -8.445 1 92.25 90 TRP A O 1
ATOM 717 N N . LYS A 1 91 ? 25.547 -28.219 -7.523 1 94.88 91 LYS A N 1
ATOM 718 C CA . LYS A 1 91 ? 24.656 -28.594 -6.426 1 94.88 91 LYS A CA 1
ATOM 719 C C . LYS A 1 91 ? 23.234 -28.078 -6.668 1 94.88 91 LYS A C 1
ATOM 721 O O . LYS A 1 91 ? 23.047 -27.016 -7.262 1 94.88 91 LYS A O 1
ATOM 726 N N . ILE A 1 92 ? 22.25 -28.844 -6.227 1 97.19 92 ILE A N 1
ATOM 727 C CA . ILE A 1 92 ? 20.844 -28.453 -6.418 1 97.19 92 ILE A CA 1
ATOM 728 C C . ILE A 1 92 ? 20.109 -28.5 -5.082 1 97.19 92 ILE A C 1
ATOM 730 O O . ILE A 1 92 ? 20.188 -29.5 -4.355 1 97.19 92 ILE A O 1
ATOM 734 N N . MET A 1 93 ? 19.484 -27.469 -4.742 1 98.44 93 MET A N 1
ATOM 735 C CA . MET A 1 93 ? 18.578 -27.391 -3.598 1 98.44 93 MET A CA 1
ATOM 736 C C . MET A 1 93 ? 17.156 -27.094 -4.051 1 98.44 93 MET A C 1
ATOM 738 O O . MET A 1 93 ? 16.922 -26.156 -4.824 1 98.44 93 MET A O 1
ATOM 742 N N . TRP A 1 94 ? 16.25 -27.875 -3.643 1 98.75 94 TRP A N 1
ATOM 743 C CA . TRP A 1 94 ? 14.836 -27.719 -3.969 1 98.75 94 TRP A CA 1
ATOM 744 C C . TRP A 1 94 ? 14.023 -27.422 -2.715 1 98.75 94 TRP A C 1
ATOM 746 O O . TRP A 1 94 ? 13.844 -28.312 -1.865 1 98.75 94 TRP A O 1
ATOM 756 N N . ILE A 1 95 ? 13.492 -26.188 -2.609 1 98.75 95 ILE A N 1
ATOM 757 C CA . ILE A 1 95 ? 12.773 -25.688 -1.444 1 98.75 95 ILE A CA 1
ATOM 758 C C . ILE A 1 95 ? 11.312 -25.438 -1.812 1 98.75 95 ILE A C 1
ATOM 760 O O . ILE A 1 95 ? 11.008 -24.562 -2.627 1 98.75 95 ILE A O 1
ATOM 764 N N . ASP A 1 96 ? 10.391 -26.188 -1.177 1 97.94 96 ASP A N 1
ATOM 765 C CA . ASP A 1 96 ? 9 -26.125 -1.614 1 97.94 96 ASP A CA 1
ATOM 766 C C . ASP A 1 96 ? 8.047 -26.453 -0.464 1 97.94 96 ASP A C 1
ATOM 768 O O . ASP A 1 96 ? 8.469 -26.984 0.564 1 97.94 96 ASP A O 1
ATOM 772 N N . HIS A 1 97 ? 6.875 -25.969 -0.637 1 97.25 97 HIS A N 1
ATOM 773 C CA . HIS A 1 97 ? 5.871 -26.25 0.387 1 97.25 97 HIS A CA 1
ATOM 774 C C . HIS A 1 97 ? 4.668 -26.984 -0.198 1 97.25 97 HIS A C 1
ATOM 776 O O . HIS A 1 97 ? 3.758 -27.375 0.536 1 97.25 97 HIS A O 1
ATOM 782 N N . HIS A 1 98 ? 4.707 -27.219 -1.48 1 91 98 HIS A N 1
ATOM 783 C CA . HIS A 1 98 ? 3.609 -27.938 -2.113 1 91 98 HIS A CA 1
ATOM 784 C C . HIS A 1 98 ? 3.643 -29.422 -1.752 1 91 98 HIS A C 1
ATOM 786 O O . HIS A 1 98 ? 4.641 -29.922 -1.217 1 91 98 HIS A O 1
ATOM 792 N N . HIS A 1 99 ? 2.545 -30.031 -2.012 1 87.38 99 HIS A N 1
ATOM 793 C CA . HIS A 1 99 ? 2.49 -31.469 -1.758 1 87.38 99 HIS A CA 1
ATOM 794 C C . HIS A 1 99 ? 3.27 -32.25 -2.814 1 87.38 99 HIS A C 1
ATOM 796 O O . HIS A 1 99 ? 3.035 -32.062 -4.012 1 87.38 99 HIS A O 1
ATOM 802 N N . TRP A 1 100 ? 4.285 -33.062 -2.322 1 92.06 100 TRP A N 1
ATOM 803 C CA . TRP A 1 100 ? 5.008 -34.031 -3.15 1 92.06 100 TRP A CA 1
ATOM 804 C C . TRP A 1 100 ? 4.645 -35.469 -2.764 1 92.06 100 TRP A C 1
ATOM 806 O O . TRP A 1 100 ? 4.488 -35.781 -1.58 1 92.06 100 TRP A O 1
ATOM 816 N N . SER A 1 101 ? 4.461 -36.344 -3.771 1 93.25 101 SER A N 1
ATOM 817 C CA . SER A 1 101 ? 4.328 -37.75 -3.43 1 93.25 101 SER A CA 1
ATOM 818 C C . SER A 1 101 ? 5.645 -38.312 -2.908 1 93.25 101 SER A C 1
ATOM 820 O O . SER A 1 101 ? 6.715 -37.75 -3.168 1 93.25 101 SER A O 1
ATOM 822 N N . GLN A 1 102 ? 5.496 -39.438 -2.133 1 96 102 GLN A N 1
ATOM 823 C CA . GLN A 1 102 ? 6.711 -40.094 -1.688 1 96 102 GLN A CA 1
ATOM 824 C C . GLN A 1 102 ? 7.551 -40.562 -2.877 1 96 102 GLN A C 1
ATOM 826 O O . GLN A 1 102 ? 8.781 -40.531 -2.822 1 96 102 GLN A O 1
ATOM 831 N N . GLN A 1 103 ? 6.898 -40.938 -3.928 1 97 103 GLN A N 1
ATOM 832 C CA . GLN A 1 103 ? 7.59 -41.344 -5.148 1 97 103 GLN A CA 1
ATOM 833 C C . GLN A 1 103 ? 8.422 -40.188 -5.715 1 97 103 GLN A C 1
ATOM 835 O O . GLN A 1 103 ? 9.562 -40.406 -6.137 1 97 103 GLN A O 1
ATOM 840 N N . ALA A 1 104 ? 7.848 -39.062 -5.742 1 95.88 104 ALA A N 1
ATOM 841 C CA . ALA A 1 104 ? 8.555 -37.875 -6.246 1 95.88 104 ALA A CA 1
ATOM 842 C C . ALA A 1 104 ? 9.773 -37.562 -5.387 1 95.88 104 ALA A C 1
ATOM 844 O O . ALA A 1 104 ? 10.859 -37.312 -5.906 1 95.88 104 ALA A O 1
ATOM 845 N N . ILE A 1 105 ? 9.586 -37.562 -4.082 1 97.06 105 ILE A N 1
ATOM 846 C CA . ILE A 1 105 ? 10.664 -37.281 -3.143 1 97.06 105 ILE A CA 1
ATOM 847 C C . ILE A 1 105 ? 11.805 -38.281 -3.346 1 97.06 105 ILE A C 1
ATOM 849 O O . ILE A 1 105 ? 12.961 -37.875 -3.516 1 97.06 105 ILE A O 1
ATOM 853 N N . ASP A 1 106 ? 11.477 -39.531 -3.402 1 97.12 106 ASP A N 1
ATOM 854 C CA . ASP A 1 106 ? 12.477 -40.594 -3.527 1 97.12 106 ASP A CA 1
ATOM 855 C C . ASP A 1 106 ? 13.227 -40.469 -4.852 1 97.12 106 ASP A C 1
ATOM 857 O O . ASP A 1 106 ? 14.414 -40.812 -4.922 1 97.12 106 ASP A O 1
ATOM 861 N N . ALA A 1 107 ? 12.539 -40.062 -5.824 1 96.69 107 ALA A N 1
ATOM 862 C CA . ALA A 1 107 ? 13.117 -40 -7.168 1 96.69 107 ALA A CA 1
ATOM 863 C C . ALA A 1 107 ? 14.219 -38.938 -7.25 1 96.69 107 ALA A C 1
ATOM 865 O O . ALA A 1 107 ? 15.195 -39.125 -7.988 1 96.69 107 ALA A O 1
ATOM 866 N N . VAL A 1 108 ? 14.109 -37.875 -6.48 1 97.19 108 VAL A N 1
ATOM 867 C CA . VAL A 1 108 ? 15.039 -36.75 -6.715 1 97.19 108 VAL A CA 1
ATOM 868 C C . VAL A 1 108 ? 16.016 -36.656 -5.551 1 97.19 108 VAL A C 1
ATOM 870 O O . VAL A 1 108 ? 17.078 -36.031 -5.676 1 97.19 108 VAL A O 1
ATOM 873 N N . LYS A 1 109 ? 15.789 -37.219 -4.453 1 96.81 109 LYS A N 1
ATOM 874 C CA . LYS A 1 109 ? 16.578 -37.094 -3.227 1 96.81 109 LYS A CA 1
ATOM 875 C C . LYS A 1 109 ? 18.031 -37.438 -3.469 1 96.81 109 LYS A C 1
ATOM 877 O O . LYS A 1 109 ? 18.938 -36.844 -2.877 1 96.81 109 LYS A O 1
ATOM 882 N N . PRO A 1 110 ? 18.375 -38.469 -4.324 1 96.88 110 PRO A N 1
ATOM 883 C CA . PRO A 1 110 ? 19.781 -38.781 -4.574 1 96.88 110 PRO A CA 1
ATOM 884 C C . PRO A 1 110 ? 20.516 -37.656 -5.305 1 96.88 110 PRO A C 1
ATOM 886 O O . PRO A 1 110 ? 21.75 -37.625 -5.285 1 96.88 110 PRO A O 1
ATOM 889 N N . LEU A 1 111 ? 19.844 -36.75 -5.941 1 96.81 111 LEU A N 1
ATOM 890 C CA . LEU A 1 111 ? 20.453 -35.75 -6.809 1 96.81 111 LEU A CA 1
ATOM 891 C C . LEU A 1 111 ? 20.312 -34.344 -6.191 1 96.81 111 LEU A C 1
ATOM 893 O O . LEU A 1 111 ? 21.109 -33.469 -6.504 1 96.81 111 LEU A O 1
ATOM 897 N N . VAL A 1 112 ? 19.312 -34.125 -5.375 1 97.25 112 VAL A N 1
ATOM 898 C CA . VAL A 1 112 ? 18.875 -32.812 -4.961 1 97.25 112 VAL A CA 1
ATOM 899 C C . VAL A 1 112 ? 18.734 -32.75 -3.441 1 97.25 112 VAL A C 1
ATOM 901 O O . VAL A 1 112 ? 18.234 -33.719 -2.834 1 97.25 112 VAL A O 1
ATOM 904 N N . GLU A 1 113 ? 19.266 -31.781 -2.803 1 98.12 113 GLU A N 1
ATOM 905 C CA . GLU A 1 113 ? 18.875 -31.5 -1.421 1 98.12 113 GLU A CA 1
ATOM 906 C C . GLU A 1 113 ? 17.453 -30.938 -1.339 1 98.12 113 GLU A C 1
ATOM 908 O O . GLU A 1 113 ? 17.203 -29.812 -1.771 1 98.12 113 GLU A O 1
ATOM 913 N N . VAL A 1 114 ? 16.562 -31.672 -0.754 1 98.25 114 VAL A N 1
ATOM 914 C CA . VAL A 1 114 ? 15.141 -31.312 -0.725 1 98.25 114 VAL A CA 1
ATOM 915 C C . VAL A 1 114 ? 14.789 -30.703 0.633 1 98.25 114 VAL A C 1
ATOM 917 O O . VAL A 1 114 ? 15.07 -31.312 1.676 1 98.25 114 VAL A O 1
ATOM 920 N N . VAL A 1 115 ? 14.281 -29.5 0.665 1 98.25 115 VAL A N 1
ATOM 921 C CA . VAL A 1 115 ? 13.68 -28.859 1.828 1 98.25 115 VAL A CA 1
ATOM 922 C C . VAL A 1 115 ? 12.18 -28.688 1.606 1 98.25 115 VAL A C 1
ATOM 924 O O . VAL A 1 115 ? 11.75 -27.781 0.891 1 98.25 115 VAL A O 1
ATOM 927 N N . LEU A 1 116 ? 11.422 -29.562 2.191 1 97.38 116 LEU A N 1
ATOM 928 C CA . LEU A 1 116 ? 9.977 -29.625 1.96 1 97.38 116 LEU A CA 1
ATOM 929 C C . LEU A 1 116 ? 9.211 -29.391 3.256 1 97.38 116 LEU A C 1
ATOM 931 O O . LEU A 1 116 ? 9.555 -29.969 4.297 1 97.38 116 LEU A O 1
ATOM 935 N N . ASP A 1 117 ? 8.297 -28.5 3.189 1 95.12 117 ASP A N 1
ATOM 936 C CA . ASP A 1 117 ? 7.418 -28.359 4.348 1 95.12 117 ASP A CA 1
ATOM 937 C C . ASP A 1 117 ? 6.504 -29.578 4.484 1 95.12 117 ASP A C 1
ATOM 939 O O . ASP A 1 117 ? 5.84 -29.969 3.523 1 95.12 117 ASP A O 1
ATOM 943 N N . THR A 1 118 ? 6.418 -30.172 5.625 1 89.94 118 THR A N 1
ATOM 944 C CA . THR A 1 118 ? 5.539 -31.297 5.891 1 89.94 118 THR A CA 1
ATOM 945 C C . THR A 1 118 ? 4.434 -30.906 6.867 1 89.94 118 THR A C 1
ATOM 947 O O . THR A 1 118 ? 3.488 -31.672 7.078 1 89.94 118 THR A O 1
ATOM 950 N N . SER A 1 119 ? 4.484 -29.719 7.426 1 92.19 119 SER A N 1
ATOM 951 C CA . SER A 1 119 ? 3.543 -29.297 8.461 1 92.19 119 SER A CA 1
ATOM 952 C C . SER A 1 119 ? 2.27 -28.719 7.844 1 92.19 119 SER A C 1
ATOM 954 O O . SER A 1 119 ? 1.21 -28.734 8.477 1 92.19 119 SER A O 1
ATOM 956 N N . GLY A 1 120 ? 2.391 -28.188 6.668 1 91.62 120 GLY A N 1
ATOM 957 C CA . GLY A 1 120 ? 1.269 -27.5 6.055 1 91.62 120 GLY A CA 1
ATOM 958 C C . GLY A 1 120 ? 1.095 -26.078 6.562 1 91.62 120 GLY A C 1
ATOM 959 O O . GLY A 1 120 ? 0.092 -25.422 6.262 1 91.62 120 GLY A O 1
ATOM 960 N N . THR A 1 121 ? 2.029 -25.578 7.262 1 94.81 121 THR A N 1
ATOM 961 C CA . THR A 1 121 ? 1.847 -24.281 7.898 1 94.81 121 THR A CA 1
ATOM 962 C C . THR A 1 121 ? 2.852 -23.266 7.359 1 94.81 121 THR A C 1
ATOM 964 O O . THR A 1 121 ? 2.846 -22.109 7.766 1 94.81 121 THR A O 1
ATOM 967 N N . LYS A 1 122 ? 3.703 -23.75 6.41 1 97.5 122 LYS A N 1
ATOM 968 C CA . LYS A 1 122 ? 4.734 -22.844 5.895 1 97.5 122 LYS A CA 1
ATOM 969 C C . LYS A 1 122 ? 4.617 -22.688 4.383 1 97.5 122 LYS A C 1
ATOM 971 O O . LYS A 1 122 ? 4.273 -23.641 3.676 1 97.5 122 LYS A O 1
ATOM 976 N N . CYS A 1 123 ? 4.922 -21.484 3.959 1 97.38 123 CYS A N 1
ATOM 977 C CA . CYS A 1 123 ? 5.059 -21.281 2.521 1 97.38 123 CYS A CA 1
ATOM 978 C C . CYS A 1 123 ? 6.516 -21.391 2.09 1 97.38 123 CYS A C 1
ATOM 980 O O . CYS A 1 123 ? 7.395 -21.641 2.916 1 97.38 123 CYS A O 1
ATOM 982 N N . ALA A 1 124 ? 6.824 -21.328 0.837 1 98.62 124 ALA A N 1
ATOM 983 C CA . ALA A 1 124 ? 8.18 -21.5 0.33 1 98.62 124 ALA A CA 1
ATOM 984 C C . ALA A 1 124 ? 9.102 -20.406 0.854 1 98.62 124 ALA A C 1
ATOM 986 O O . ALA A 1 124 ? 10.266 -20.672 1.183 1 98.62 124 ALA A O 1
ATOM 987 N N . SER A 1 125 ? 8.625 -19.172 0.946 1 98.81 125 SER A N 1
ATOM 988 C CA . SER A 1 125 ? 9.414 -18.062 1.457 1 98.81 125 SER A CA 1
ATOM 989 C C . SER A 1 125 ? 9.82 -18.281 2.91 1 98.81 125 SER A C 1
ATOM 991 O O . SER A 1 125 ? 10.922 -17.922 3.32 1 98.81 125 SER A O 1
ATOM 993 N N . ASP A 1 126 ? 8.922 -18.859 3.693 1 98.81 126 ASP A N 1
ATOM 994 C CA . ASP A 1 126 ? 9.289 -19.234 5.051 1 98.81 126 ASP A CA 1
ATOM 995 C C . ASP A 1 126 ? 10.508 -20.156 5.051 1 98.81 126 ASP A C 1
ATOM 997 O O . ASP A 1 126 ? 11.445 -19.953 5.832 1 98.81 126 ASP A O 1
ATOM 1001 N N . LEU A 1 127 ? 10.445 -21.141 4.188 1 98.88 127 LEU A N 1
ATOM 1002 C CA . LEU A 1 127 ? 11.516 -22.125 4.125 1 98.88 127 LEU A CA 1
ATOM 1003 C C . LEU A 1 127 ? 12.805 -21.5 3.609 1 98.88 127 LEU A C 1
ATOM 1005 O O . LEU A 1 127 ? 13.898 -21.828 4.086 1 98.88 127 LEU A O 1
ATOM 1009 N N . MET A 1 128 ? 12.742 -20.641 2.619 1 98.88 128 MET A N 1
ATOM 1010 C CA . MET A 1 128 ? 13.906 -19.922 2.127 1 98.88 128 MET A CA 1
ATOM 1011 C C . MET A 1 128 ? 14.578 -19.125 3.252 1 98.88 128 MET A C 1
ATOM 1013 O O . MET A 1 128 ? 15.805 -19.156 3.391 1 98.88 128 MET A O 1
ATOM 1017 N N . TYR A 1 129 ? 13.758 -18.422 4.062 1 98.88 129 TYR A N 1
ATOM 1018 C CA . TYR A 1 129 ? 14.258 -17.656 5.207 1 98.88 129 TYR A CA 1
ATOM 1019 C C . TYR A 1 129 ? 14.953 -18.578 6.203 1 98.88 129 TYR A C 1
ATOM 1021 O O . TYR A 1 129 ? 16.094 -18.312 6.598 1 98.88 129 TYR A O 1
ATOM 1029 N N . GLU A 1 130 ? 14.328 -19.672 6.551 1 98.75 130 GLU A N 1
ATOM 1030 C CA . GLU A 1 130 ? 14.859 -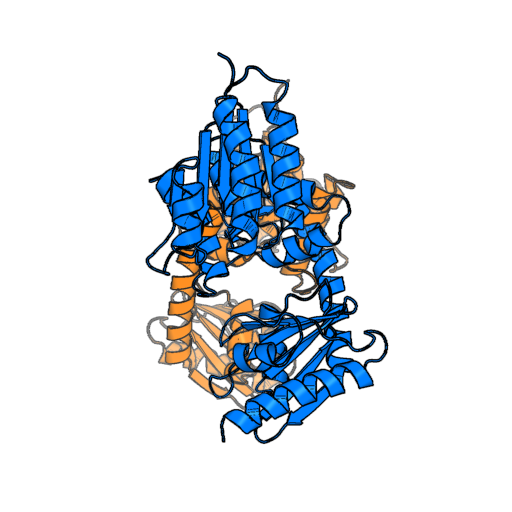20.578 7.547 1 98.75 130 GLU A CA 1
ATOM 1031 C C . GLU A 1 130 ? 16.141 -21.25 7.059 1 98.75 130 GLU A C 1
ATOM 1033 O O . GLU A 1 130 ? 17.062 -21.516 7.848 1 98.75 130 GLU A O 1
ATOM 1038 N N . THR A 1 131 ? 16.234 -21.516 5.766 1 98.62 131 THR A N 1
ATOM 1039 C CA . THR A 1 131 ? 17.344 -22.234 5.18 1 98.62 131 THR A CA 1
ATOM 1040 C C . THR A 1 131 ? 18.562 -21.312 5.008 1 98.62 131 THR A C 1
ATOM 1042 O O . THR A 1 131 ? 19.688 -21.703 5.324 1 98.62 131 THR A O 1
ATOM 1045 N N . PHE A 1 132 ? 18.328 -20.078 4.578 1 98.5 132 PHE A N 1
ATOM 1046 C CA . PHE A 1 132 ? 19.469 -19.297 4.102 1 98.5 132 PHE A CA 1
ATOM 1047 C C . PHE A 1 132 ? 19.781 -18.156 5.062 1 98.5 132 PHE A C 1
ATOM 1049 O O . PHE A 1 132 ? 20.938 -17.734 5.172 1 98.5 132 PHE A O 1
ATOM 1056 N N . LEU A 1 133 ? 18.766 -17.609 5.699 1 98.5 133 LEU A N 1
ATOM 1057 C CA . LEU A 1 133 ? 19 -16.375 6.422 1 98.5 133 LEU A CA 1
ATOM 1058 C C . LEU A 1 133 ? 18.219 -16.328 7.723 1 98.5 133 LEU A C 1
ATOM 1060 O O . LEU A 1 133 ? 17.484 -15.375 7.992 1 98.5 133 LEU A O 1
ATOM 1064 N N . PRO A 1 134 ? 18.422 -17.453 8.5 1 97.19 134 PRO A N 1
ATOM 1065 C CA . PRO A 1 134 ? 17.734 -17.391 9.789 1 97.19 134 PRO A CA 1
ATOM 1066 C C . PRO A 1 134 ? 18.188 -16.203 10.633 1 97.19 134 PRO A C 1
ATOM 1068 O O . PRO A 1 134 ? 19.391 -15.922 10.727 1 97.19 134 PRO A O 1
ATOM 1071 N N . GLY A 1 135 ? 17.422 -15.289 11.109 1 97.5 135 GLY A N 1
ATOM 1072 C CA . GLY A 1 135 ? 17.781 -14.164 11.953 1 97.5 135 GLY A CA 1
ATOM 1073 C C . GLY A 1 135 ? 17.703 -12.828 11.234 1 97.5 135 GLY A C 1
ATOM 1074 O O . GLY A 1 135 ? 17.719 -11.773 11.867 1 97.5 135 GLY A O 1
ATOM 1075 N N . SER A 1 136 ? 17.766 -12.938 9.883 1 98.19 136 SER A N 1
ATOM 1076 C CA . SER A 1 136 ? 17.641 -11.711 9.109 1 98.19 136 SER A CA 1
ATOM 1077 C C . SER A 1 136 ? 16.25 -11.109 9.258 1 98.19 136 SER A C 1
ATOM 1079 O O . SER A 1 136 ? 15.25 -11.727 8.859 1 98.19 136 SER A O 1
ATOM 1081 N N . GLU A 1 137 ? 16.203 -9.898 9.719 1 98 137 GLU A N 1
ATOM 1082 C CA . GLU A 1 137 ? 14.922 -9.227 9.891 1 98 137 GLU A CA 1
ATOM 1083 C C . GLU A 1 137 ? 14.242 -8.969 8.547 1 98 137 GLU A C 1
ATOM 1085 O O . GLU A 1 137 ? 13.039 -9.188 8.398 1 98 137 GLU A O 1
ATOM 1090 N N . LEU A 1 138 ? 15.07 -8.516 7.582 1 98.5 138 LEU A N 1
ATOM 1091 C CA . LEU A 1 138 ? 14.539 -8.25 6.25 1 98.5 138 LEU A CA 1
ATOM 1092 C C . LEU A 1 138 ? 13.953 -9.523 5.637 1 98.5 138 LEU A C 1
ATOM 1094 O O . LEU A 1 138 ? 12.812 -9.516 5.16 1 98.5 138 LEU A O 1
ATOM 1098 N N . ALA A 1 139 ? 14.688 -10.641 5.688 1 98.81 139 ALA A N 1
ATOM 1099 C CA . ALA A 1 139 ? 14.211 -11.906 5.129 1 98.81 139 ALA A CA 1
ATOM 1100 C C . ALA A 1 139 ? 12.961 -12.398 5.855 1 98.81 139 ALA A C 1
ATOM 1102 O O . ALA A 1 139 ? 12.031 -12.914 5.234 1 98.81 139 ALA A O 1
ATOM 1103 N N . ALA A 1 140 ? 12.93 -12.211 7.16 1 98.69 140 ALA A N 1
ATOM 1104 C CA . ALA A 1 140 ? 11.781 -12.625 7.957 1 98.69 140 ALA A CA 1
ATOM 1105 C C . ALA A 1 140 ? 10.523 -11.852 7.547 1 98.69 140 ALA A C 1
ATOM 1107 O O . ALA A 1 140 ? 9.438 -12.43 7.453 1 98.69 140 ALA A O 1
ATOM 1108 N N . ARG A 1 141 ? 10.664 -10.562 7.316 1 98.56 141 ARG A N 1
ATOM 1109 C CA . ARG A 1 141 ? 9.523 -9.734 6.945 1 98.56 141 ARG A CA 1
ATOM 1110 C C . ARG A 1 141 ? 9.008 -10.109 5.559 1 98.56 141 ARG A C 1
ATOM 1112 O O . ARG A 1 141 ? 7.793 -10.18 5.344 1 98.56 141 ARG A O 1
ATOM 1119 N N . LEU A 1 142 ? 9.938 -10.312 4.633 1 98.81 142 LEU A N 1
ATOM 1120 C CA . LEU A 1 142 ? 9.523 -10.766 3.311 1 98.81 142 LEU A CA 1
ATOM 1121 C C . LEU A 1 142 ? 8.773 -12.086 3.398 1 98.81 142 LEU A C 1
ATOM 1123 O O . LEU A 1 142 ? 7.699 -12.234 2.809 1 98.81 142 LEU A O 1
ATOM 1127 N N . ALA A 1 143 ? 9.344 -13.039 4.176 1 98.81 143 ALA A N 1
ATOM 1128 C CA . ALA A 1 143 ? 8.703 -14.336 4.348 1 98.81 143 ALA A CA 1
ATOM 1129 C C . ALA A 1 143 ? 7.32 -14.195 4.973 1 98.81 143 ALA A C 1
ATOM 1131 O O . ALA A 1 143 ? 6.367 -14.844 4.543 1 98.81 143 ALA A O 1
ATOM 1132 N N . GLY A 1 144 ? 7.207 -13.367 5.957 1 98.31 144 GLY A N 1
ATOM 1133 C CA . GLY A 1 144 ? 5.93 -13.133 6.609 1 98.31 144 GLY A CA 1
ATOM 1134 C C . GLY A 1 144 ? 4.867 -12.594 5.668 1 98.31 144 GLY A C 1
ATOM 1135 O O . GLY A 1 144 ? 3.713 -13.023 5.719 1 98.31 144 GLY A O 1
ATOM 1136 N N . MET A 1 145 ? 5.215 -11.633 4.852 1 98.5 145 MET A N 1
ATOM 1137 C CA . MET A 1 145 ? 4.266 -11.07 3.893 1 98.5 145 MET A CA 1
ATOM 1138 C C . MET A 1 145 ? 3.854 -12.109 2.859 1 98.5 145 MET A C 1
ATOM 1140 O O . MET A 1 145 ? 2.682 -12.188 2.484 1 98.5 145 MET A O 1
ATOM 1144 N N . ALA A 1 146 ? 4.832 -12.898 2.381 1 98.31 146 ALA A N 1
ATOM 1145 C CA . ALA A 1 146 ? 4.512 -13.992 1.469 1 98.31 146 ALA A CA 1
ATOM 1146 C C . ALA A 1 146 ? 3.541 -14.984 2.113 1 98.31 146 ALA A C 1
ATOM 1148 O O . ALA A 1 146 ? 2.602 -15.445 1.466 1 98.31 146 ALA A O 1
ATOM 1149 N N . HIS A 1 147 ? 3.771 -15.273 3.369 1 97.31 147 HIS A N 1
ATOM 1150 C CA . HIS A 1 147 ? 2.914 -16.188 4.117 1 97.31 147 HIS A CA 1
ATOM 1151 C C . HIS A 1 147 ? 1.491 -15.648 4.219 1 97.31 147 HIS A C 1
ATOM 1153 O O . HIS A 1 147 ? 0.527 -16.391 4.012 1 97.31 147 HIS A O 1
ATOM 1159 N N . THR A 1 148 ? 1.382 -14.367 4.555 1 95.88 148 THR A N 1
ATOM 1160 C CA . THR A 1 148 ? 0.08 -13.719 4.633 1 95.88 148 THR A CA 1
ATOM 1161 C C . THR A 1 148 ? -0.693 -13.898 3.328 1 95.88 148 THR A C 1
ATOM 1163 O O . THR A 1 148 ? -1.872 -14.258 3.346 1 95.88 148 THR A O 1
ATOM 1166 N N . MET A 1 149 ? -0.042 -13.727 2.205 1 92.69 149 MET A N 1
ATOM 1167 C CA . MET A 1 149 ? -0.716 -13.781 0.912 1 92.69 149 MET A CA 1
ATOM 1168 C C . MET A 1 149 ? -1.005 -15.227 0.516 1 92.69 149 MET A C 1
ATOM 1170 O O . MET A 1 149 ? -2.094 -15.539 0.029 1 92.69 149 MET A O 1
ATOM 1174 N N . ASP A 1 150 ? -0.043 -16.094 0.757 1 91.19 150 ASP A N 1
ATOM 1175 C CA . ASP A 1 150 ? -0.175 -17.484 0.324 1 91.19 150 ASP A CA 1
ATOM 1176 C C . ASP A 1 150 ? -1.282 -18.188 1.096 1 91.19 150 ASP A C 1
ATOM 1178 O O . ASP A 1 150 ? -2.021 -19 0.527 1 91.19 150 ASP A O 1
ATOM 1182 N N . PHE A 1 151 ? -1.365 -17.922 2.379 1 89.81 151 PHE A N 1
ATOM 1183 C CA . PHE A 1 151 ? -2.354 -18.562 3.232 1 89.81 151 PHE A CA 1
ATOM 1184 C C . PHE A 1 151 ? -3.6 -17.703 3.373 1 89.81 151 PHE A C 1
ATOM 1186 O O . PHE A 1 151 ? -4.578 -18.109 4.004 1 89.81 151 PHE A O 1
ATOM 1193 N N . PHE A 1 152 ? -3.535 -16.5 2.756 1 83.94 152 PHE A N 1
ATOM 1194 C CA . PHE A 1 152 ? -4.656 -15.57 2.764 1 83.94 152 PHE A CA 1
ATOM 1195 C C . PHE A 1 152 ? -5.133 -15.305 4.188 1 83.94 152 PHE A C 1
ATOM 1197 O O . PHE A 1 152 ? -6.324 -15.406 4.477 1 83.94 152 PHE A O 1
ATOM 1204 N N . THR A 1 153 ? -4.145 -15.039 5.109 1 89.75 153 THR A N 1
ATOM 1205 C CA . THR A 1 153 ? -4.48 -14.852 6.516 1 89.75 153 THR A CA 1
ATOM 1206 C C . THR A 1 153 ? -5 -13.438 6.766 1 89.75 153 THR A C 1
ATOM 1208 O O . THR A 1 153 ? -5.641 -13.18 7.785 1 89.75 153 THR A O 1
ATOM 1211 N N . LYS A 1 154 ? -4.793 -12.523 5.949 1 88.88 154 LYS A N 1
ATOM 1212 C CA . LYS A 1 154 ? -5.234 -11.133 6.043 1 88.88 154 LYS A CA 1
ATOM 1213 C C . LYS A 1 154 ? -4.812 -10.508 7.371 1 88.88 154 LYS A C 1
ATOM 1215 O O . LYS A 1 154 ? -5.566 -9.742 7.969 1 88.88 154 LYS A O 1
ATOM 1220 N N . ASP A 1 155 ? -3.635 -10.875 7.824 1 93.94 155 ASP A N 1
ATOM 1221 C CA . ASP A 1 155 ? -3.213 -10.469 9.164 1 93.94 155 ASP A CA 1
ATOM 1222 C C . ASP A 1 155 ? -2.332 -9.219 9.102 1 93.94 155 ASP A C 1
ATOM 1224 O O . ASP A 1 155 ? -1.933 -8.688 10.141 1 93.94 155 ASP A O 1
ATOM 1228 N N . GLN A 1 156 ? -2.062 -8.742 7.945 1 96 156 GLN A N 1
ATOM 1229 C CA . GLN A 1 156 ? -1.301 -7.508 7.793 1 96 156 GLN A CA 1
ATOM 1230 C C . GLN A 1 156 ? -1.598 -6.84 6.453 1 96 156 GLN A C 1
ATOM 1232 O O . GLN A 1 156 ? -2.115 -7.48 5.535 1 96 156 GLN A O 1
ATOM 1237 N N . TYR A 1 157 ? -1.287 -5.582 6.43 1 94.69 157 TYR A N 1
ATOM 1238 C CA . TYR A 1 157 ? -1.385 -4.824 5.188 1 94.69 157 TYR A CA 1
ATOM 1239 C C . TYR A 1 157 ? -0.356 -5.309 4.172 1 94.69 157 TYR A C 1
ATOM 1241 O O . TYR A 1 157 ? 0.786 -5.609 4.531 1 94.69 157 TYR A O 1
ATOM 1249 N N . LEU A 1 158 ? -0.726 -5.41 2.924 1 96.19 158 LEU A N 1
ATOM 1250 C CA . LEU A 1 158 ? 0.182 -5.664 1.811 1 96.19 158 LEU A CA 1
ATOM 1251 C C . LEU A 1 158 ? -0.041 -4.656 0.687 1 96.19 158 LEU A C 1
ATOM 1253 O O . LEU A 1 158 ? -1.183 -4.309 0.376 1 96.19 158 LEU A O 1
ATOM 1257 N N . THR A 1 159 ? 1.036 -4.121 0.133 1 97.31 159 THR A N 1
ATOM 1258 C CA . THR A 1 159 ? 0.878 -3.42 -1.137 1 97.31 159 THR A CA 1
ATOM 1259 C C . THR A 1 159 ? 0.253 -4.336 -2.186 1 97.31 159 THR A C 1
ATOM 1261 O O . THR A 1 159 ? 0.258 -5.559 -2.031 1 97.31 159 THR A O 1
ATOM 1264 N N . PRO A 1 160 ? -0.308 -3.807 -3.199 1 96.31 160 PRO A N 1
ATOM 1265 C CA . PRO A 1 160 ? -0.938 -4.664 -4.203 1 96.31 160 PRO A CA 1
ATOM 1266 C C . PRO A 1 160 ? 0.069 -5.254 -5.191 1 96.31 160 PRO A C 1
ATOM 1268 O O . PRO A 1 160 ? -0.206 -5.328 -6.391 1 96.31 160 PRO A O 1
ATOM 1271 N N . ILE A 1 161 ? 1.149 -5.66 -4.703 1 96.62 161 ILE A N 1
ATOM 1272 C CA . ILE A 1 161 ? 2.227 -6.172 -5.543 1 96.62 161 ILE A CA 1
ATOM 1273 C C . ILE A 1 161 ? 1.753 -7.418 -6.285 1 96.62 161 ILE A C 1
ATOM 1275 O O . ILE A 1 161 ? 2.145 -7.652 -7.434 1 96.62 161 ILE A O 1
ATOM 1279 N N . SER A 1 162 ? 0.882 -8.25 -5.676 1 94 162 SER A N 1
ATOM 1280 C CA . SER A 1 162 ? 0.341 -9.422 -6.359 1 94 162 SER A CA 1
ATOM 1281 C C . SER A 1 162 ? -0.408 -9.023 -7.629 1 94 162 SER A C 1
ATOM 1283 O O . SER A 1 162 ? -0.324 -9.711 -8.648 1 94 162 SER A O 1
ATOM 1285 N N . GLU A 1 163 ? -1.206 -7.957 -7.574 1 94.69 163 GLU A N 1
ATOM 1286 C CA . GLU A 1 163 ? -1.907 -7.445 -8.75 1 94.69 163 GLU A CA 1
ATOM 1287 C C . GLU A 1 163 ? -0.927 -6.887 -9.781 1 94.69 163 GLU A C 1
ATOM 1289 O O . GLU A 1 163 ? -1.151 -7.008 -10.984 1 94.69 163 GLU A O 1
ATOM 1294 N N . LEU A 1 164 ? 0.13 -6.285 -9.258 1 96.69 164 LEU A N 1
ATOM 1295 C CA . LEU A 1 164 ? 1.149 -5.77 -10.172 1 96.69 164 LEU A CA 1
ATOM 1296 C C . LEU A 1 164 ? 1.812 -6.902 -10.945 1 96.69 164 LEU A C 1
ATOM 1298 O O . LEU A 1 164 ? 2.105 -6.762 -12.133 1 96.69 164 LEU A O 1
ATOM 1302 N N . ILE A 1 165 ? 2.094 -8 -10.266 1 96.62 165 ILE A N 1
ATOM 1303 C CA . ILE A 1 165 ? 2.637 -9.18 -10.93 1 96.62 165 ILE A CA 1
ATOM 1304 C C . ILE A 1 165 ? 1.708 -9.617 -12.055 1 96.62 165 ILE A C 1
ATOM 1306 O O . ILE A 1 165 ? 2.16 -9.891 -13.172 1 96.62 165 ILE A O 1
ATOM 1310 N N . ARG A 1 166 ? 0.425 -9.656 -11.789 1 92.94 166 ARG A N 1
ATOM 1311 C CA . ARG A 1 166 ? -0.558 -10.008 -12.812 1 92.94 166 ARG A CA 1
ATOM 1312 C C . ARG A 1 166 ? -0.455 -9.078 -14.016 1 92.94 166 ARG A C 1
ATOM 1314 O O . ARG A 1 166 ? -0.494 -9.531 -15.164 1 92.94 166 ARG A O 1
ATOM 1321 N N . TYR A 1 167 ? -0.379 -7.809 -13.75 1 96.31 167 TYR A N 1
ATOM 1322 C CA . TYR A 1 167 ? -0.229 -6.828 -14.828 1 96.31 167 TYR A CA 1
ATOM 1323 C C . TYR A 1 167 ? 0.997 -7.137 -15.68 1 96.31 167 TYR A C 1
ATOM 1325 O O . TYR A 1 167 ? 0.923 -7.133 -16.906 1 96.31 167 TYR A O 1
ATOM 1333 N N . TYR A 1 168 ? 2.127 -7.406 -15.016 1 97.31 168 TYR A N 1
ATOM 1334 C CA . TYR A 1 168 ? 3.381 -7.621 -15.727 1 97.31 168 TYR A CA 1
ATOM 1335 C C . TYR A 1 168 ? 3.314 -8.875 -16.594 1 97.31 168 TYR A C 1
ATOM 1337 O O . TYR A 1 168 ? 3.971 -8.953 -17.625 1 97.31 168 TYR A O 1
ATOM 1345 N N . GLN A 1 169 ? 2.52 -9.828 -16.172 1 94.25 169 GLN A N 1
ATOM 1346 C CA . GLN A 1 169 ? 2.352 -11.047 -16.953 1 94.25 169 GLN A CA 1
ATOM 1347 C C . GLN A 1 169 ? 1.837 -10.734 -18.359 1 94.25 169 GLN A C 1
ATOM 1349 O O . GLN A 1 169 ? 1.974 -11.547 -19.281 1 94.25 169 GLN A O 1
ATOM 1354 N N . THR A 1 170 ? 1.21 -9.578 -18.516 1 94.12 170 THR A N 1
ATOM 1355 C CA . THR A 1 170 ? 0.668 -9.203 -19.812 1 94.12 170 THR A CA 1
ATOM 1356 C C . THR A 1 170 ? 1.744 -8.562 -20.688 1 94.12 170 THR A C 1
ATOM 1358 O O . THR A 1 170 ? 1.518 -8.289 -21.859 1 94.12 170 THR A O 1
ATOM 1361 N N . PHE A 1 171 ? 2.953 -8.305 -20.109 1 96 171 PHE A N 1
ATOM 1362 C CA . PHE A 1 171 ? 4.027 -7.621 -20.828 1 96 171 PHE A CA 1
ATOM 1363 C C . PHE A 1 171 ? 4.945 -8.633 -21.516 1 96 171 PHE A C 1
ATOM 1365 O O . PHE A 1 171 ? 5.211 -9.703 -20.969 1 96 171 PHE A O 1
ATOM 1372 N N . PRO A 1 172 ? 5.582 -8.25 -22.656 1 95.88 172 PRO A N 1
ATOM 1373 C CA . PRO A 1 172 ? 6.582 -9.117 -23.297 1 95.88 172 PRO A CA 1
ATOM 1374 C C . PRO A 1 172 ? 7.828 -9.297 -22.422 1 95.88 172 PRO A C 1
ATOM 1376 O O . PRO A 1 172 ? 8.492 -10.336 -22.516 1 95.88 172 PRO A O 1
ATOM 1379 N N . ASN A 1 173 ? 8.164 -8.312 -21.641 1 96.81 173 ASN A N 1
ATOM 1380 C CA . ASN A 1 173 ? 9.344 -8.398 -20.797 1 96.81 173 ASN A CA 1
ATOM 1381 C C . ASN A 1 173 ? 8.977 -8.758 -19.359 1 96.81 173 ASN A C 1
ATOM 1383 O O . ASN A 1 173 ? 9.594 -8.266 -18.406 1 96.81 173 ASN A O 1
ATOM 1387 N N . PHE A 1 174 ? 7.938 -9.57 -19.203 1 96.25 174 PHE A N 1
ATOM 1388 C CA . PHE A 1 174 ? 7.375 -9.984 -17.922 1 96.25 174 PHE A CA 1
ATOM 1389 C C . PHE A 1 174 ? 8.469 -10.492 -16.984 1 96.25 174 PHE A C 1
ATOM 1391 O O . PHE A 1 174 ? 8.562 -10.047 -15.836 1 96.25 174 PHE A O 1
ATOM 1398 N N . TYR A 1 175 ? 9.383 -11.32 -17.406 1 95.56 175 TYR A N 1
ATOM 1399 C CA . TYR A 1 175 ? 10.375 -11.977 -16.562 1 95.56 175 TYR A CA 1
ATOM 1400 C C . TYR A 1 175 ? 11.422 -10.984 -16.078 1 95.56 175 TYR A C 1
ATOM 1402 O O . TYR A 1 175 ? 11.898 -11.078 -14.938 1 95.56 175 TYR A O 1
ATOM 1410 N N . ASP A 1 176 ? 11.727 -10.047 -16.969 1 97.44 176 ASP A N 1
ATOM 1411 C CA . ASP A 1 176 ? 12.633 -8.984 -16.547 1 97.44 176 ASP A CA 1
ATOM 1412 C C . ASP A 1 176 ? 12.016 -8.133 -15.438 1 97.44 176 ASP A C 1
ATOM 1414 O O . ASP A 1 176 ? 12.711 -7.746 -14.492 1 97.44 176 ASP A O 1
ATOM 1418 N N . ARG A 1 177 ? 10.727 -7.855 -15.586 1 98 177 ARG A N 1
ATOM 1419 C CA . ARG A 1 177 ? 10.023 -7.062 -14.578 1 98 177 ARG A CA 1
ATOM 1420 C C . ARG A 1 177 ? 9.992 -7.789 -13.234 1 98 177 ARG A C 1
ATOM 1422 O O . ARG A 1 177 ? 10.18 -7.172 -12.188 1 98 177 ARG A O 1
ATOM 1429 N N . LEU A 1 178 ? 9.773 -9.094 -13.266 1 98.44 178 LEU A N 1
ATOM 1430 C CA . LEU A 1 178 ? 9.734 -9.875 -12.031 1 98.44 178 LEU A CA 1
ATOM 1431 C C . LEU A 1 178 ? 11.109 -9.898 -11.367 1 98.44 178 LEU A C 1
ATOM 1433 O O . LEU A 1 178 ? 11.219 -9.797 -10.141 1 98.44 178 LEU A O 1
ATOM 1437 N N . SER A 1 179 ? 12.133 -10.07 -12.172 1 98.56 179 SER A N 1
ATOM 1438 C CA . SER A 1 179 ? 13.492 -10.062 -11.633 1 98.56 179 SER A CA 1
ATOM 1439 C C . SER A 1 179 ? 13.82 -8.727 -10.977 1 98.56 179 SER A C 1
ATOM 1441 O O . SER A 1 179 ? 14.461 -8.688 -9.922 1 98.56 179 SER A O 1
ATOM 1443 N N . GLU A 1 180 ? 13.375 -7.711 -11.633 1 98.38 180 GLU A N 1
ATOM 1444 C CA . GLU A 1 180 ? 13.578 -6.383 -11.055 1 98.38 180 GLU A CA 1
ATOM 1445 C C . GLU A 1 180 ? 12.828 -6.23 -9.734 1 98.38 180 GLU A C 1
ATOM 1447 O O . GLU A 1 180 ? 13.367 -5.691 -8.773 1 98.38 180 GLU A O 1
ATOM 1452 N N . LEU A 1 181 ? 11.578 -6.695 -9.711 1 98.62 181 LEU A N 1
ATOM 1453 C CA . LEU A 1 181 ? 10.805 -6.66 -8.469 1 98.62 181 LEU A CA 1
ATOM 1454 C C . LEU A 1 181 ? 11.523 -7.434 -7.367 1 98.62 181 LEU A C 1
ATOM 1456 O O . LEU A 1 181 ? 11.594 -6.973 -6.227 1 98.62 181 LEU A O 1
ATOM 1460 N N . ALA A 1 182 ? 12.031 -8.578 -7.707 1 98.88 182 ALA A N 1
ATOM 1461 C CA . ALA A 1 182 ? 12.734 -9.398 -6.727 1 98.88 182 ALA A CA 1
ATOM 1462 C C . ALA A 1 182 ? 13.969 -8.672 -6.188 1 98.88 182 ALA A C 1
ATOM 1464 O O . ALA A 1 182 ? 14.234 -8.703 -4.988 1 98.88 182 ALA A O 1
ATOM 1465 N N . ARG A 1 183 ? 14.727 -8.055 -7.066 1 98.75 183 ARG A N 1
ATOM 1466 C CA . ARG A 1 183 ? 15.93 -7.324 -6.66 1 98.75 183 ARG A CA 1
ATOM 1467 C C . ARG A 1 183 ? 15.578 -6.152 -5.75 1 98.75 183 ARG A C 1
ATOM 1469 O O . ARG A 1 183 ? 16.266 -5.902 -4.754 1 98.75 183 ARG A O 1
ATOM 1476 N N . LYS A 1 184 ? 14.5 -5.395 -6.109 1 98.69 184 LYS A N 1
ATOM 1477 C CA . LYS A 1 184 ? 14.031 -4.309 -5.254 1 98.69 184 LYS A CA 1
ATOM 1478 C C . LYS A 1 184 ? 13.625 -4.832 -3.877 1 98.69 184 LYS A C 1
ATOM 1480 O O . LYS A 1 184 ? 14 -4.258 -2.854 1 98.69 184 LYS A O 1
ATOM 1485 N N . SER A 1 185 ? 12.891 -5.953 -3.871 1 98.81 185 SER A N 1
ATOM 1486 C CA . SER A 1 185 ? 12.438 -6.551 -2.619 1 98.81 185 SER A CA 1
ATOM 1487 C C . SER A 1 185 ? 13.617 -6.996 -1.762 1 98.81 185 SER A C 1
ATOM 1489 O O . SER A 1 185 ? 13.586 -6.859 -0.536 1 98.81 185 SER A O 1
ATOM 1491 N N . ALA A 1 186 ? 14.648 -7.523 -2.432 1 98.81 186 ALA A N 1
ATOM 1492 C CA . ALA A 1 186 ? 15.844 -7.969 -1.719 1 98.81 186 ALA A CA 1
ATOM 1493 C C . ALA A 1 186 ? 16.547 -6.801 -1.038 1 98.81 186 ALA A C 1
ATOM 1495 O O . ALA A 1 186 ? 17.328 -6.996 -0.101 1 98.81 186 ALA A O 1
ATOM 1496 N N . LYS A 1 187 ? 16.297 -5.617 -1.51 1 98.44 187 LYS A N 1
ATOM 1497 C CA . LYS A 1 187 ? 16.875 -4.414 -0.913 1 98.44 187 LYS A CA 1
ATOM 1498 C C . LYS A 1 187 ? 15.898 -3.766 0.063 1 98.44 187 LYS A C 1
ATOM 1500 O O . LYS A 1 187 ? 16.141 -2.662 0.552 1 98.44 187 LYS A O 1
ATOM 1505 N N . GLY A 1 188 ? 14.773 -4.383 0.26 1 98.5 188 GLY A N 1
ATOM 1506 C CA . GLY A 1 188 ? 13.797 -3.912 1.229 1 98.5 188 GLY A CA 1
ATOM 1507 C C . GLY A 1 188 ? 12.789 -2.943 0.638 1 98.5 188 GLY A C 1
ATOM 1508 O O . GLY A 1 188 ? 11.969 -2.377 1.36 1 98.5 188 GLY A O 1
ATOM 1509 N N . ILE A 1 189 ? 12.836 -2.676 -0.677 1 98.75 189 ILE A N 1
ATOM 1510 C CA . ILE A 1 189 ? 11.898 -1.789 -1.353 1 98.75 189 ILE A CA 1
ATOM 1511 C C . ILE A 1 189 ? 10.656 -2.574 -1.771 1 98.75 189 ILE A C 1
ATOM 1513 O O . ILE A 1 189 ? 10.742 -3.484 -2.6 1 98.75 189 ILE A O 1
ATOM 1517 N N . LEU A 1 190 ? 9.492 -2.201 -1.213 1 98.75 190 LEU A N 1
ATOM 1518 C CA . LEU A 1 190 ? 8.258 -2.951 -1.439 1 98.75 190 LEU A CA 1
ATOM 1519 C C . LEU A 1 190 ? 7.355 -2.223 -2.43 1 98.75 190 LEU A C 1
ATOM 1521 O O . LEU A 1 190 ? 6.457 -2.83 -3.02 1 98.75 190 LEU A O 1
ATOM 1525 N N . TRP A 1 191 ? 7.484 -0.915 -2.596 1 98.81 191 TRP A N 1
ATOM 1526 C CA . TRP A 1 191 ? 6.699 -0.079 -3.498 1 98.81 191 TRP A CA 1
ATOM 1527 C C . TRP A 1 191 ? 7.457 1.195 -3.857 1 98.81 191 TRP A C 1
ATOM 1529 O O . TRP A 1 191 ? 8 1.871 -2.979 1 98.81 191 TRP A O 1
ATOM 1539 N N . ASP A 1 192 ? 7.629 1.465 -5.102 1 98.56 192 ASP A N 1
ATOM 1540 C CA . ASP A 1 192 ? 8.305 2.684 -5.535 1 98.56 192 ASP A CA 1
ATOM 1541 C C . ASP A 1 192 ? 7.508 3.393 -6.629 1 98.56 192 ASP A C 1
ATOM 1543 O O . ASP A 1 192 ? 6.41 2.961 -6.984 1 98.56 192 ASP A O 1
ATOM 1547 N N . VAL A 1 193 ? 7.992 4.469 -7.145 1 98.12 193 VAL A N 1
ATOM 1548 C CA . VAL A 1 193 ? 7.238 5.348 -8.039 1 98.12 193 VAL A CA 1
ATOM 1549 C C . VAL A 1 193 ? 6.969 4.633 -9.359 1 98.12 193 VAL A C 1
ATOM 1551 O O . VAL A 1 193 ? 5.938 4.859 -9.992 1 98.12 193 VAL A O 1
ATOM 1554 N N . GLU A 1 194 ? 7.902 3.781 -9.812 1 97.44 194 GLU A N 1
ATOM 1555 C CA . GLU A 1 194 ? 7.684 3.006 -11.031 1 97.44 194 GLU A CA 1
ATOM 1556 C C . GLU A 1 194 ? 6.531 2.02 -10.859 1 97.44 194 GLU A C 1
ATOM 1558 O O . GLU A 1 194 ? 5.645 1.933 -11.711 1 97.44 194 GLU A O 1
ATOM 1563 N N . MET A 1 195 ? 6.543 1.283 -9.734 1 98.38 195 MET A N 1
ATOM 1564 C CA . MET A 1 195 ? 5.453 0.369 -9.406 1 98.38 195 MET A CA 1
ATOM 1565 C C . MET A 1 195 ? 4.125 1.114 -9.32 1 98.38 195 MET A C 1
ATOM 1567 O O . MET A 1 195 ? 3.107 0.635 -9.82 1 98.38 195 MET A O 1
ATOM 1571 N N . GLN A 1 196 ? 4.156 2.314 -8.68 1 98.31 196 GLN A N 1
ATOM 1572 C CA . GLN A 1 196 ? 2.979 3.166 -8.547 1 98.31 196 GLN A CA 1
ATOM 1573 C C . GLN A 1 196 ? 2.395 3.512 -9.914 1 98.31 196 GLN A C 1
ATOM 1575 O O . GLN A 1 196 ? 1.186 3.402 -10.125 1 98.31 196 GLN A O 1
ATOM 1580 N N . SER A 1 197 ? 3.221 3.895 -10.797 1 97.19 197 SER A N 1
ATOM 1581 C CA . SER A 1 197 ? 2.789 4.266 -12.141 1 97.19 197 SER A CA 1
ATOM 1582 C C . SER A 1 197 ? 2.184 3.076 -12.875 1 97.19 197 SER A C 1
ATOM 1584 O O . SER A 1 197 ? 1.104 3.186 -13.469 1 97.19 197 SER A O 1
ATOM 1586 N N . ASP A 1 198 ? 2.867 1.966 -12.859 1 97.88 198 ASP A N 1
ATOM 1587 C CA . ASP A 1 198 ? 2.379 0.752 -13.508 1 97.88 198 ASP A CA 1
ATOM 1588 C C . ASP A 1 198 ? 1.049 0.304 -12.906 1 97.88 198 ASP A C 1
ATOM 1590 O O . ASP A 1 198 ? 0.134 -0.088 -13.633 1 97.88 198 ASP A O 1
ATOM 1594 N N . TYR A 1 199 ? 0.988 0.404 -11.586 1 97.94 199 TYR A N 1
ATOM 1595 C CA . TYR A 1 199 ? -0.233 -0.036 -10.922 1 97.94 199 TYR A CA 1
ATOM 1596 C C . TYR A 1 199 ? -1.409 0.86 -11.297 1 97.94 199 TYR A C 1
ATOM 1598 O O . TYR A 1 199 ? -2.537 0.385 -11.445 1 97.94 199 TYR A O 1
ATOM 1606 N N . ASN A 1 200 ? -1.192 2.178 -11.383 1 97.38 200 ASN A N 1
ATOM 1607 C CA . ASN A 1 200 ? -2.262 3.076 -11.805 1 97.38 200 ASN A CA 1
ATOM 1608 C C . ASN A 1 200 ? -2.824 2.682 -13.172 1 97.38 200 ASN A C 1
ATOM 1610 O O . ASN A 1 200 ? -4.039 2.709 -13.375 1 97.38 200 ASN A O 1
ATOM 1614 N N . ASP A 1 201 ? -1.968 2.324 -14.07 1 97.06 201 ASP A N 1
ATOM 1615 C CA . ASP A 1 201 ? -2.408 1.839 -15.375 1 97.06 201 ASP A CA 1
ATOM 1616 C C . ASP A 1 201 ? -3.193 0.535 -15.242 1 97.06 201 ASP A C 1
ATOM 1618 O O . ASP A 1 201 ? -4.258 0.38 -15.844 1 97.06 201 ASP A O 1
ATOM 1622 N N . TYR A 1 202 ? -2.678 -0.342 -14.469 1 97.25 202 TYR A N 1
ATOM 1623 C CA . TYR A 1 202 ? -3.34 -1.618 -14.227 1 97.25 202 TYR A CA 1
ATOM 1624 C C . TYR A 1 202 ? -4.73 -1.409 -13.633 1 97.25 202 TYR A C 1
ATOM 1626 O O . TYR A 1 202 ? -5.695 -2.053 -14.055 1 97.25 202 TYR A O 1
ATOM 1634 N N . ALA A 1 203 ? -4.785 -0.539 -12.609 1 96.19 203 ALA A N 1
ATOM 1635 C CA . ALA A 1 203 ? -6.035 -0.295 -11.898 1 96.19 203 ALA A CA 1
ATOM 1636 C C . ALA A 1 203 ? -7.133 0.169 -12.852 1 96.19 203 ALA A C 1
ATOM 1638 O O . ALA A 1 203 ? -8.289 -0.225 -12.711 1 96.19 203 ALA A O 1
ATOM 1639 N N . ARG A 1 204 ? -6.766 1.003 -13.797 1 95.94 204 ARG A N 1
ATOM 1640 C CA . ARG A 1 204 ? -7.734 1.443 -14.797 1 95.94 204 ARG A CA 1
ATOM 1641 C C . ARG A 1 204 ? -8.258 0.264 -15.609 1 95.94 204 ARG A C 1
ATOM 1643 O O . ARG A 1 204 ? -9.469 0.124 -15.805 1 95.94 204 ARG A O 1
ATOM 1650 N N . LEU A 1 205 ? -7.355 -0.59 -16.047 1 96.38 205 LEU A N 1
ATOM 1651 C CA . LEU A 1 205 ? -7.719 -1.771 -16.828 1 96.38 205 LEU A CA 1
ATOM 1652 C C . LEU A 1 205 ? -8.539 -2.74 -15.984 1 96.38 205 LEU A C 1
ATOM 1654 O O . LEU A 1 205 ? -9.523 -3.305 -16.469 1 96.38 205 LEU A O 1
ATOM 1658 N N . ARG A 1 206 ? -8.109 -2.924 -14.758 1 95.44 206 ARG A N 1
ATOM 1659 C CA . ARG A 1 206 ? -8.828 -3.775 -13.812 1 95.44 206 ARG A CA 1
ATOM 1660 C C . ARG A 1 206 ? -10.266 -3.293 -13.625 1 95.44 206 ARG A C 1
ATOM 1662 O O . ARG A 1 206 ? -11.203 -4.09 -13.672 1 95.44 206 ARG A O 1
ATOM 1669 N N . ASP A 1 207 ? -10.43 -1.988 -13.445 1 94.88 207 ASP A N 1
ATOM 1670 C CA . ASP A 1 207 ? -11.75 -1.423 -13.211 1 94.88 207 ASP A CA 1
ATOM 1671 C C . ASP A 1 207 ? -12.633 -1.553 -14.445 1 94.88 207 ASP A C 1
ATOM 1673 O O . ASP A 1 207 ? -13.828 -1.823 -14.336 1 94.88 207 ASP A O 1
ATOM 1677 N N . GLU A 1 208 ? -12.062 -1.372 -15.547 1 95.69 208 GLU A N 1
ATOM 1678 C CA . GLU A 1 208 ? -12.797 -1.596 -16.781 1 95.69 208 GLU A CA 1
ATOM 1679 C C . GLU A 1 208 ? -13.227 -3.055 -16.922 1 95.69 208 GLU A C 1
ATOM 1681 O O . GLU A 1 208 ? -14.359 -3.342 -17.312 1 95.69 208 GLU A O 1
ATOM 1686 N N . ALA A 1 209 ? -12.336 -3.924 -16.594 1 95 209 ALA A N 1
ATOM 1687 C CA . ALA A 1 209 ? -12.641 -5.352 -16.641 1 95 209 ALA A CA 1
ATOM 1688 C C . ALA A 1 209 ? -13.758 -5.707 -15.656 1 95 209 ALA A C 1
ATOM 1690 O O . ALA A 1 209 ? -14.633 -6.516 -15.969 1 95 209 ALA A O 1
ATOM 1691 N N . ARG A 1 210 ? -13.703 -5.121 -14.508 1 94.44 210 ARG A N 1
ATOM 1692 C CA . ARG A 1 210 ? -14.734 -5.316 -13.492 1 94.44 210 ARG A CA 1
ATOM 1693 C C . ARG A 1 210 ? -16.109 -4.914 -14.016 1 94.44 210 ARG A C 1
ATOM 1695 O O . ARG A 1 210 ? -17.078 -5.652 -13.867 1 94.44 210 ARG A O 1
ATOM 1702 N N . ILE A 1 211 ? -16.141 -3.748 -14.594 1 94.56 211 ILE A N 1
ATOM 1703 C CA . ILE A 1 211 ? -17.391 -3.244 -15.156 1 94.56 211 ILE A CA 1
ATOM 1704 C C . ILE A 1 211 ? -17.906 -4.223 -16.203 1 94.56 211 ILE A C 1
ATOM 1706 O O . ILE A 1 211 ? -19.094 -4.566 -16.219 1 94.56 211 ILE A O 1
ATOM 1710 N N . GLN A 1 212 ? -17.078 -4.66 -17.016 1 94.25 212 GLN A N 1
ATOM 1711 C CA . GLN A 1 212 ? -17.453 -5.586 -18.078 1 94.25 212 GLN A CA 1
ATOM 1712 C C . GLN A 1 212 ? -17.969 -6.902 -17.5 1 94.25 212 GLN A C 1
ATOM 1714 O O . GLN A 1 212 ? -18.953 -7.461 -17.984 1 94.25 212 GLN A O 1
ATOM 1719 N N . VAL A 1 213 ? -17.266 -7.406 -16.5 1 94.06 213 VAL A N 1
ATOM 1720 C CA . VAL A 1 213 ? -17.656 -8.672 -15.891 1 94.06 213 VAL A CA 1
ATOM 1721 C C . VAL A 1 213 ? -19.047 -8.562 -15.297 1 94.06 213 VAL A C 1
ATOM 1723 O O . VAL A 1 213 ? -19.906 -9.43 -15.523 1 94.06 213 VAL A O 1
ATOM 1726 N N . PHE A 1 214 ? -19.359 -7.512 -14.602 1 94.94 214 PHE A N 1
ATOM 1727 C CA . PHE A 1 214 ? -20.641 -7.395 -13.938 1 94.94 214 PHE A CA 1
ATOM 1728 C C . PHE A 1 214 ? -21.734 -7.051 -14.938 1 94.94 214 PHE A C 1
ATOM 1730 O O . PHE A 1 214 ? -22.922 -7.285 -14.68 1 94.94 214 PHE A O 1
ATOM 1737 N N . ALA A 1 215 ? -21.375 -6.547 -16.078 1 94.88 215 ALA A N 1
ATOM 1738 C CA . ALA A 1 215 ? -22.344 -6.305 -17.141 1 94.88 215 ALA A CA 1
ATOM 1739 C C . ALA A 1 215 ? -22.734 -7.605 -17.844 1 94.88 215 ALA A C 1
ATOM 1741 O O . ALA A 1 215 ? -23.797 -7.703 -18.438 1 94.88 215 ALA A O 1
ATOM 1742 N N . THR A 1 216 ? -21.906 -8.641 -17.75 1 95.31 216 THR A N 1
ATOM 1743 C CA . THR A 1 216 ? -22.109 -9.812 -18.594 1 95.31 216 THR A CA 1
ATOM 1744 C C . THR A 1 216 ? -22.266 -11.07 -17.734 1 95.31 216 THR A C 1
ATOM 1746 O O . THR A 1 216 ? -22.578 -12.141 -18.25 1 95.31 216 THR A O 1
ATOM 1749 N N . ILE A 1 217 ? -22.016 -10.938 -16.422 1 97.06 217 ILE A N 1
ATOM 1750 C CA . ILE A 1 217 ? -22.062 -12.07 -15.508 1 97.06 217 ILE A CA 1
ATOM 1751 C C . ILE A 1 217 ? -23.422 -12.773 -15.625 1 97.06 217 ILE A C 1
ATOM 1753 O O . ILE A 1 217 ? -24.453 -12.117 -15.781 1 97.06 217 ILE A O 1
ATOM 1757 N N . GLN A 1 218 ? -23.406 -14.109 -15.664 1 97.25 218 GLN A N 1
ATOM 1758 C CA . GLN A 1 218 ? -24.609 -14.914 -15.617 1 97.25 218 GLN A CA 1
ATOM 1759 C C . GLN A 1 218 ? -24.703 -15.711 -14.32 1 97.25 218 GLN A C 1
ATOM 1761 O O . GLN A 1 218 ? -23.781 -16.438 -13.969 1 97.25 218 GLN A O 1
ATOM 1766 N N . VAL A 1 219 ? -25.734 -15.516 -13.602 1 97.88 219 VAL A N 1
ATOM 1767 C CA . VAL A 1 219 ? -25.984 -16.25 -12.367 1 97.88 219 VAL A CA 1
ATOM 1768 C C . VAL A 1 219 ? -27.188 -17.172 -12.547 1 97.88 219 VAL A C 1
ATOM 1770 O O . VAL A 1 219 ? -28.281 -16.719 -12.898 1 97.88 219 VAL A O 1
ATOM 1773 N N . ARG A 1 220 ? -27 -18.453 -12.336 1 97.44 220 ARG A N 1
ATOM 1774 C CA . ARG A 1 220 ? -28.031 -19.453 -12.594 1 97.44 220 ARG A CA 1
ATOM 1775 C C . ARG A 1 220 ? -28.156 -20.438 -11.438 1 97.44 220 ARG A C 1
ATOM 1777 O O . ARG A 1 220 ? -27.156 -20.781 -10.805 1 97.44 220 ARG A O 1
ATOM 1784 N N . PRO A 1 221 ? -29.359 -20.859 -11.211 1 97.31 221 PRO A N 1
ATOM 1785 C CA . PRO A 1 221 ? -29.516 -21.953 -10.258 1 97.31 221 PRO A CA 1
ATOM 1786 C C . PRO A 1 221 ? -29.172 -23.312 -10.859 1 97.31 221 PRO A C 1
ATOM 1788 O O . PRO A 1 221 ? -29.516 -23.594 -12.016 1 97.31 221 PRO A O 1
ATOM 1791 N N . VAL A 1 222 ? -28.438 -24.062 -10.117 1 97.19 222 VAL A N 1
ATOM 1792 C CA . VAL A 1 222 ? -28.172 -25.453 -10.43 1 97.19 222 VAL A CA 1
ATOM 1793 C C . VAL A 1 222 ? -28.484 -26.328 -9.211 1 97.19 222 VAL A C 1
ATOM 1795 O O . VAL A 1 222 ? -27.656 -26.438 -8.305 1 97.19 222 VAL A O 1
ATOM 1798 N N . GLY A 1 223 ? -29.641 -27 -9.305 1 94.88 223 GLY A N 1
ATOM 1799 C CA . GLY A 1 223 ? -30.109 -27.641 -8.086 1 94.88 223 GLY A CA 1
ATOM 1800 C C . GLY A 1 223 ? -30.328 -26.656 -6.949 1 94.88 223 GLY A C 1
ATOM 1801 O O . GLY A 1 223 ? -31.031 -25.656 -7.113 1 94.88 223 GLY A O 1
ATOM 1802 N N . ARG A 1 224 ? -29.75 -26.875 -5.828 1 95 224 ARG A N 1
ATOM 1803 C CA . ARG A 1 224 ? -29.938 -26 -4.676 1 95 224 ARG A CA 1
ATOM 1804 C C . ARG A 1 224 ? -28.859 -24.922 -4.633 1 95 224 ARG A C 1
ATOM 1806 O O . ARG A 1 224 ? -28.859 -24.078 -3.73 1 95 224 ARG A O 1
ATOM 1813 N N . PHE A 1 225 ? -27.953 -24.938 -5.617 1 97.38 225 PHE A N 1
ATOM 1814 C CA . PHE A 1 225 ? -26.828 -24 -5.578 1 97.38 225 PHE A CA 1
ATOM 1815 C C . PHE A 1 225 ? -27.016 -22.875 -6.59 1 97.38 225 PHE A C 1
ATOM 1817 O O . PHE A 1 225 ? -27.625 -23.094 -7.645 1 97.38 225 PHE A O 1
ATOM 1824 N N . LYS A 1 226 ? -26.641 -21.75 -6.211 1 97.75 226 LYS A N 1
ATOM 1825 C CA . LYS A 1 226 ? -26.547 -20.594 -7.102 1 97.75 226 LYS A CA 1
ATOM 1826 C C . LYS A 1 226 ? -25.141 -20.469 -7.672 1 97.75 226 LYS A C 1
ATOM 1828 O O . LYS A 1 226 ? -24.172 -20.328 -6.922 1 97.75 226 LYS A O 1
ATOM 1833 N N . VAL A 1 227 ? -25.031 -20.438 -9.062 1 98.62 227 VAL A N 1
ATOM 1834 C CA . VAL A 1 227 ? -23.719 -20.469 -9.695 1 98.62 227 VAL A CA 1
ATOM 1835 C C . VAL A 1 227 ? -23.531 -19.219 -10.562 1 98.62 227 VAL A C 1
ATOM 1837 O O . VAL A 1 227 ? -24.406 -18.891 -11.375 1 98.62 227 VAL A O 1
ATOM 1840 N N . ALA A 1 228 ? -22.422 -18.531 -10.375 1 98.56 228 ALA A N 1
ATOM 1841 C CA . ALA A 1 228 ? -22.062 -17.406 -11.227 1 98.56 228 ALA A CA 1
ATOM 1842 C C . ALA A 1 228 ? -21.047 -17.828 -12.289 1 98.56 228 ALA A C 1
ATOM 1844 O O . ALA A 1 228 ? -20.047 -18.469 -11.977 1 98.56 228 ALA A O 1
ATOM 1845 N N . TYR A 1 229 ? -21.375 -17.531 -13.5 1 98.38 229 TYR A N 1
ATOM 1846 C CA . TYR A 1 229 ? -20.469 -17.75 -14.617 1 98.38 229 TYR A CA 1
ATOM 1847 C C . TYR A 1 229 ? -19.844 -16.453 -15.078 1 98.38 229 TYR A C 1
ATOM 1849 O O . TYR A 1 229 ? -20.531 -15.539 -15.539 1 98.38 229 TYR A O 1
ATOM 1857 N N . VAL A 1 230 ? -18.516 -16.375 -14.93 1 97.75 230 VAL A N 1
ATOM 1858 C CA . VAL A 1 230 ? -17.797 -15.117 -15.141 1 97.75 230 VAL A CA 1
ATOM 1859 C C . VAL A 1 230 ? -16.688 -15.328 -16.156 1 97.75 230 VAL A C 1
ATOM 1861 O O . VAL A 1 230 ? -15.852 -16.219 -16 1 97.75 230 VAL A O 1
ATOM 1864 N N . GLN A 1 231 ? -16.688 -14.523 -17.219 1 95.06 231 GLN A N 1
ATOM 1865 C CA . GLN A 1 231 ? -15.539 -14.57 -18.125 1 95.06 231 GLN A CA 1
ATOM 1866 C C . GLN A 1 231 ? -14.297 -13.984 -17.453 1 95.06 231 GLN A C 1
ATOM 1868 O O . GLN A 1 231 ? -14.32 -12.844 -16.984 1 95.06 231 GLN A O 1
ATOM 1873 N N . SER A 1 232 ? -13.234 -14.797 -17.484 1 93.38 232 SER A N 1
ATOM 1874 C CA . SER A 1 232 ? -11.992 -14.367 -16.844 1 93.38 232 SER A CA 1
ATOM 1875 C C . SER A 1 232 ? -11.352 -13.219 -17.609 1 93.38 232 SER A C 1
ATOM 1877 O O . SER A 1 232 ? -11.539 -13.086 -18.812 1 93.38 232 SER A O 1
ATOM 1879 N N . SER A 1 233 ? -10.727 -12.375 -16.891 1 92.5 233 SER A N 1
ATOM 1880 C CA . SER A 1 233 ? -9.922 -11.273 -17.422 1 92.5 233 SER A CA 1
ATOM 1881 C C . SER A 1 233 ? -8.484 -11.352 -16.922 1 92.5 233 SER A C 1
ATOM 1883 O O . SER A 1 233 ? -8.242 -11.688 -15.758 1 92.5 233 SER A O 1
ATOM 1885 N N . PRO A 1 234 ? -7.512 -11.023 -17.844 1 90.75 234 PRO A N 1
ATOM 1886 C CA . PRO A 1 234 ? -6.121 -11 -17.391 1 90.75 234 PRO A CA 1
ATOM 1887 C C . PRO A 1 234 ? -5.871 -9.953 -16.312 1 90.75 234 PRO A C 1
ATOM 1889 O O . PRO A 1 234 ? -4.82 -9.961 -15.656 1 90.75 234 PRO A O 1
ATOM 1892 N N . TYR A 1 235 ? -6.844 -9.078 -16.094 1 93.75 235 TYR A N 1
ATOM 1893 C CA . TYR A 1 235 ? -6.633 -7.965 -15.172 1 93.75 235 TYR A CA 1
ATOM 1894 C C . TYR A 1 235 ? -7.379 -8.188 -13.859 1 93.75 235 TYR A C 1
ATOM 1896 O O . TYR A 1 235 ? -7.41 -7.305 -13 1 93.75 235 TYR A O 1
ATOM 1904 N N . LEU A 1 236 ? -8.008 -9.297 -13.758 1 92 236 LEU A N 1
ATOM 1905 C CA . LEU A 1 236 ? -8.695 -9.625 -12.516 1 92 236 LEU A CA 1
ATOM 1906 C C . LEU A 1 236 ? -8.102 -10.883 -11.883 1 92 236 LEU A C 1
ATOM 1908 O O . LEU A 1 236 ? -7.949 -11.906 -12.555 1 92 236 LEU A O 1
ATOM 1912 N N . GLN A 1 237 ? -7.684 -10.719 -10.625 1 86.94 237 GLN A N 1
ATOM 1913 C CA . GLN A 1 237 ? -7.273 -11.898 -9.867 1 86.94 237 GLN A CA 1
ATOM 1914 C C . GLN A 1 237 ? -8.484 -12.672 -9.352 1 86.94 237 GLN A C 1
ATOM 1916 O O . GLN A 1 237 ? -9.242 -12.164 -8.516 1 86.94 237 GLN A O 1
ATOM 1921 N N . ASN A 1 238 ? -8.609 -13.875 -9.742 1 86.75 238 ASN A N 1
ATOM 1922 C CA . ASN A 1 238 ? -9.828 -14.648 -9.516 1 86.75 238 ASN A CA 1
ATOM 1923 C C . ASN A 1 238 ? -10.141 -14.758 -8.023 1 86.75 238 ASN A C 1
ATOM 1925 O O . ASN A 1 238 ? -11.289 -14.57 -7.613 1 86.75 238 ASN A O 1
ATOM 1929 N N . SER A 1 239 ? -9.117 -15.008 -7.242 1 80.69 239 SER A N 1
ATOM 1930 C CA . SER A 1 239 ? -9.367 -15.219 -5.82 1 80.69 239 SER A CA 1
ATOM 1931 C C . SER A 1 239 ? -9.867 -13.938 -5.152 1 80.69 239 SER A C 1
ATOM 1933 O O . SER A 1 239 ? -10.836 -13.969 -4.391 1 80.69 239 SER A O 1
ATOM 1935 N N . LEU A 1 240 ? -9.234 -12.844 -5.5 1 81.12 240 LEU A N 1
ATOM 1936 C CA . LEU A 1 240 ? -9.633 -11.57 -4.906 1 81.12 240 LEU A CA 1
ATOM 1937 C C . LEU A 1 240 ? -10.977 -11.109 -5.457 1 81.12 240 LEU A C 1
ATOM 1939 O O . LEU A 1 240 ? -11.844 -10.664 -4.703 1 81.12 240 LEU A O 1
ATOM 1943 N N . PHE A 1 241 ? -11.133 -11.328 -6.703 1 90.94 241 PHE A N 1
ATOM 1944 C CA . PHE A 1 241 ? -12.344 -10.852 -7.359 1 90.94 241 PHE A CA 1
ATOM 1945 C C . PHE A 1 241 ? -13.539 -11.703 -6.965 1 90.94 241 PHE A C 1
ATOM 1947 O O . PHE A 1 241 ? -14.68 -11.227 -6.973 1 90.94 241 PHE A O 1
ATOM 1954 N N . SER A 1 242 ? -13.305 -12.945 -6.594 1 93.69 242 SER A N 1
ATOM 1955 C CA . SER A 1 242 ? -14.391 -13.836 -6.191 1 93.69 242 SER A CA 1
ATOM 1956 C C . SER A 1 242 ? -15.148 -13.273 -4.996 1 93.69 242 SER A C 1
ATOM 1958 O O . SER A 1 242 ? -16.375 -13.406 -4.914 1 93.69 242 SER A O 1
ATOM 1960 N N . GLU A 1 243 ? -14.414 -12.648 -4.141 1 89.12 243 GLU A N 1
ATOM 1961 C CA . GLU A 1 243 ? -15.055 -12.07 -2.967 1 89.12 243 GLU A CA 1
ATOM 1962 C C . GLU A 1 243 ? -16.094 -11.023 -3.365 1 89.12 243 GLU A C 1
ATOM 1964 O O . GLU A 1 243 ? -17.203 -11 -2.818 1 89.12 243 GLU A O 1
ATOM 1969 N N . GLU A 1 244 ? -15.719 -10.266 -4.266 1 91.38 244 GLU A N 1
ATOM 1970 C CA . GLU A 1 244 ? -16.641 -9.234 -4.75 1 91.38 244 GLU A CA 1
ATOM 1971 C C . GLU A 1 244 ? -17.844 -9.852 -5.449 1 91.38 244 GLU A C 1
ATOM 1973 O O . GLU A 1 244 ? -18.969 -9.391 -5.281 1 91.38 244 GLU A O 1
ATOM 1978 N N . VAL A 1 245 ? -17.625 -10.867 -6.238 1 95.81 245 VAL A N 1
ATOM 1979 C CA . VAL A 1 245 ? -18.688 -11.539 -6.973 1 95.81 245 VAL A CA 1
ATOM 1980 C C . VAL A 1 245 ? -19.656 -12.203 -5.992 1 95.81 245 VAL A C 1
ATOM 1982 O O . VAL A 1 245 ? -20.875 -12.086 -6.133 1 95.81 245 VAL A O 1
ATOM 1985 N N . PHE A 1 246 ? -19.125 -12.867 -4.992 1 96.12 246 PHE A N 1
ATOM 1986 C CA . PHE A 1 246 ? -19.969 -13.508 -3.979 1 96.12 246 PHE A CA 1
ATOM 1987 C C . PHE A 1 246 ? -20.828 -12.477 -3.262 1 96.12 246 PHE A C 1
ATOM 1989 O O . PHE A 1 246 ? -22.031 -12.688 -3.068 1 96.12 246 PHE A O 1
ATOM 1996 N N . ALA A 1 247 ? -20.266 -11.328 -2.9 1 92.88 247 ALA A N 1
ATOM 1997 C CA . ALA A 1 247 ? -20.984 -10.289 -2.164 1 92.88 247 ALA A CA 1
ATOM 1998 C C . ALA A 1 247 ? -22.125 -9.703 -2.996 1 92.88 247 ALA A C 1
ATOM 2000 O O . ALA A 1 247 ? -23.203 -9.414 -2.471 1 92.88 247 ALA A O 1
ATOM 2001 N N . LYS A 1 248 ? -21.891 -9.586 -4.27 1 94.06 248 LYS A N 1
ATOM 2002 C CA . LYS A 1 248 ? -22.859 -8.922 -5.141 1 94.06 248 LYS A CA 1
ATOM 2003 C C . LYS A 1 248 ? -23.938 -9.898 -5.598 1 94.06 248 LYS A C 1
ATOM 2005 O O . LYS A 1 248 ? -25.062 -9.492 -5.871 1 94.06 248 LYS A O 1
ATOM 2010 N N . THR A 1 249 ? -23.625 -11.195 -5.664 1 96.25 249 THR A N 1
ATOM 2011 C CA . THR A 1 249 ? -24.547 -12.125 -6.309 1 96.25 249 THR A CA 1
ATOM 2012 C C . THR A 1 249 ? -25.094 -13.133 -5.297 1 96.25 249 THR A C 1
ATOM 2014 O O . THR A 1 249 ? -26.078 -13.828 -5.578 1 96.25 249 THR A O 1
ATOM 2017 N N . ASN A 1 250 ? -24.406 -13.258 -4.191 1 96.25 250 ASN A N 1
ATOM 2018 C CA . ASN A 1 250 ? -24.719 -14.281 -3.195 1 96.25 250 ASN A CA 1
ATOM 2019 C C . ASN A 1 250 ? -24.609 -15.688 -3.779 1 96.25 250 ASN A C 1
ATOM 2021 O O . ASN A 1 250 ? -25.359 -16.578 -3.395 1 96.25 250 ASN A O 1
ATOM 2025 N N . ALA A 1 251 ? -23.766 -15.828 -4.793 1 97.75 251 ALA A N 1
ATOM 2026 C CA . ALA A 1 251 ? -23.547 -17.141 -5.406 1 97.75 251 ALA A CA 1
ATOM 2027 C C . ALA A 1 251 ? -22.812 -18.078 -4.461 1 97.75 251 ALA A C 1
ATOM 2029 O O . ALA A 1 251 ? -22.047 -17.625 -3.605 1 97.75 251 ALA A O 1
ATOM 2030 N N . ASP A 1 252 ? -23.047 -19.422 -4.625 1 97.56 252 ASP A N 1
ATOM 2031 C CA . ASP A 1 252 ? -22.344 -20.453 -3.875 1 97.56 252 ASP A CA 1
ATOM 2032 C C . ASP A 1 252 ? -21.031 -20.844 -4.566 1 97.56 252 ASP A C 1
ATOM 2034 O O . ASP A 1 252 ? -20.094 -21.297 -3.914 1 97.56 252 ASP A O 1
ATOM 2038 N N . LEU A 1 253 ? -21.109 -20.672 -5.875 1 97.94 253 LEU A N 1
ATOM 2039 C CA . LEU A 1 253 ? -20 -21.094 -6.723 1 97.94 253 LEU A CA 1
ATOM 2040 C C . LEU A 1 253 ? -19.766 -20.094 -7.848 1 97.94 253 LEU A C 1
ATOM 2042 O O . LEU A 1 253 ? -20.719 -19.516 -8.383 1 97.94 253 LEU A O 1
ATOM 2046 N N . ILE A 1 254 ? -18.5 -19.891 -8.141 1 98.31 254 ILE A N 1
ATOM 2047 C CA . ILE A 1 254 ? -18.141 -19.109 -9.312 1 98.31 254 ILE A CA 1
ATOM 2048 C C . ILE A 1 254 ? -17.312 -19.953 -10.273 1 98.31 254 ILE A C 1
ATOM 2050 O O . ILE A 1 254 ? -16.375 -20.641 -9.859 1 98.31 254 ILE A O 1
ATOM 2054 N N . MET A 1 255 ? -17.719 -19.969 -11.508 1 98.31 255 MET A N 1
ATOM 2055 C CA . MET A 1 255 ? -16.953 -20.562 -12.594 1 98.31 255 MET A CA 1
ATOM 2056 C C . MET A 1 255 ? -16.328 -19.469 -13.469 1 98.31 255 MET A C 1
ATOM 2058 O O . MET A 1 255 ? -16.984 -18.906 -14.336 1 98.31 255 MET A O 1
ATOM 2062 N N . PHE A 1 256 ? -15.023 -19.219 -13.297 1 97.75 256 PHE A N 1
ATOM 2063 C CA . PHE A 1 256 ? -14.305 -18.297 -14.156 1 97.75 256 PHE A CA 1
ATOM 2064 C C . PHE A 1 256 ? -13.82 -18.984 -15.43 1 97.75 256 PHE A C 1
ATOM 2066 O O . PHE A 1 256 ? -12.875 -19.781 -15.391 1 97.75 256 PHE A O 1
ATOM 2073 N N . TYR A 1 257 ? -14.445 -18.703 -16.516 1 97.38 257 TYR A N 1
ATOM 2074 C CA . TYR A 1 257 ? -14.039 -19.344 -17.766 1 97.38 257 TYR A CA 1
ATOM 2075 C C . TYR A 1 257 ? -13.227 -18.406 -18.641 1 97.38 257 TYR A C 1
ATOM 2077 O O . TYR A 1 257 ? -13.492 -17.203 -18.688 1 97.38 257 TYR A O 1
ATOM 2085 N N . SER A 1 258 ? -12.164 -18.906 -19.281 1 95.19 258 SER A N 1
ATOM 2086 C CA . SER A 1 258 ? -11.242 -18.078 -20.047 1 95.19 258 SER A CA 1
ATOM 2087 C C . SER A 1 258 ? -11.406 -18.328 -21.547 1 95.19 258 SER A C 1
ATOM 2089 O O . SER A 1 258 ? -11.992 -19.328 -21.953 1 95.19 258 SER A O 1
ATOM 2091 N N . THR A 1 259 ? -10.875 -17.422 -22.328 1 92 259 THR A N 1
ATOM 2092 C CA . THR A 1 259 ? -10.891 -17.547 -23.781 1 92 259 THR A CA 1
ATOM 2093 C C . THR A 1 259 ? -9.898 -18.609 -24.25 1 92 259 THR A C 1
ATOM 2095 O O . THR A 1 259 ? -9.906 -19.016 -25.406 1 92 259 THR A O 1
ATOM 2098 N N . LYS A 1 260 ? -9.078 -19.219 -23.359 1 91.19 260 LYS A N 1
ATOM 2099 C CA . LYS A 1 260 ? -8.07 -20.219 -23.688 1 91.19 260 LYS A CA 1
ATOM 2100 C C . LYS A 1 260 ? -8.555 -21.625 -23.312 1 91.19 260 LYS A C 1
ATOM 2102 O O . LYS A 1 260 ? -7.797 -22.594 -23.391 1 91.19 260 LYS A O 1
ATOM 2107 N N . GLY A 1 261 ? -9.773 -21.688 -22.859 1 94.5 261 GLY A N 1
ATOM 2108 C CA . GLY A 1 261 ? -10.352 -23 -22.609 1 94.5 261 GLY A CA 1
ATOM 2109 C C . GLY A 1 261 ? -10.148 -23.484 -21.188 1 94.5 261 GLY A C 1
ATOM 2110 O O . GLY A 1 261 ? -10.32 -24.672 -20.906 1 94.5 261 GLY A O 1
ATOM 2111 N N . LYS A 1 262 ? -9.766 -22.562 -20.312 1 93.75 262 LYS A N 1
ATOM 2112 C CA . LYS A 1 262 ? -9.547 -22.922 -18.922 1 93.75 262 LYS A CA 1
ATOM 2113 C C . LYS A 1 262 ? -10.688 -22.406 -18.031 1 93.75 262 LYS A C 1
ATOM 2115 O O . LYS A 1 262 ? -11.367 -21.438 -18.391 1 93.75 262 LYS A O 1
ATOM 2120 N N . VAL A 1 263 ? -10.922 -23.125 -16.875 1 96.94 263 VAL A N 1
ATOM 2121 C CA . VAL A 1 263 ? -11.914 -22.672 -15.914 1 96.94 263 VAL A CA 1
ATOM 2122 C C . VAL A 1 263 ? -11.344 -22.766 -14.5 1 96.94 263 VAL A C 1
ATOM 2124 O O . VAL A 1 263 ? -10.633 -23.719 -14.172 1 96.94 263 VAL A O 1
ATOM 2127 N N . SER A 1 264 ? -11.5 -21.703 -13.75 1 95.88 264 SER A N 1
ATOM 2128 C CA . SER A 1 264 ? -11.18 -21.656 -12.328 1 95.88 264 SER A CA 1
ATOM 2129 C C . SER A 1 264 ? -12.453 -21.641 -11.484 1 95.88 264 SER A C 1
ATOM 2131 O O . SER A 1 264 ? -13.406 -20.922 -11.805 1 95.88 264 SER A O 1
ATOM 2133 N N . ILE A 1 265 ? -12.492 -22.453 -10.492 1 96.5 265 ILE A N 1
ATOM 2134 C CA . ILE A 1 265 ? -13.688 -22.641 -9.68 1 96.5 265 ILE A CA 1
ATOM 2135 C C . ILE A 1 265 ? -13.422 -22.172 -8.25 1 96.5 265 ILE A C 1
ATOM 2137 O O . ILE A 1 265 ? -12.391 -22.516 -7.664 1 96.5 265 ILE A O 1
ATOM 2141 N N . ARG A 1 266 ? -14.266 -21.328 -7.699 1 95.44 266 ARG A N 1
ATOM 2142 C CA . ARG A 1 266 ? -14.211 -20.859 -6.316 1 95.44 266 ARG A CA 1
ATOM 2143 C C . ARG A 1 266 ? -15.555 -21.062 -5.621 1 95.44 266 ARG A C 1
ATOM 2145 O O . ARG A 1 266 ? -16.609 -21 -6.266 1 95.44 266 ARG A O 1
ATOM 2152 N N . ARG A 1 267 ? -15.547 -21.281 -4.348 1 96.12 267 ARG A N 1
ATOM 2153 C CA . ARG A 1 267 ? -16.781 -21.438 -3.588 1 96.12 267 ARG A CA 1
ATOM 2154 C C . ARG A 1 267 ? -16.875 -20.406 -2.465 1 96.12 267 ARG A C 1
ATOM 2156 O O . ARG A 1 267 ? -15.844 -19.922 -1.976 1 96.12 267 ARG A O 1
ATOM 2163 N N . SER A 1 268 ? -18.078 -20.094 -2.045 1 94.56 268 SER A N 1
ATOM 2164 C CA . SER A 1 268 ? -18.297 -19.141 -0.955 1 94.56 268 SER A CA 1
ATOM 2165 C C . SER A 1 268 ? -18.578 -19.859 0.356 1 94.56 268 SER A C 1
ATOM 2167 O O . SER A 1 268 ? -18.562 -19.25 1.427 1 94.56 268 SER A O 1
ATOM 2169 N N . ASN A 1 269 ? -18.922 -21.156 0.258 1 91.88 269 ASN A N 1
ATOM 2170 C CA . ASN A 1 269 ? -19.281 -21.969 1.419 1 91.88 269 ASN A CA 1
ATOM 2171 C C . ASN A 1 269 ? -18.891 -23.422 1.228 1 91.88 269 ASN A C 1
ATOM 2173 O O . ASN A 1 269 ? -18.438 -23.812 0.147 1 91.88 269 ASN A O 1
ATOM 2177 N N . ASP A 1 270 ? -19.094 -24.328 2.279 1 92.56 270 ASP A N 1
ATOM 2178 C CA . ASP A 1 270 ? -18.578 -25.688 2.268 1 92.56 270 ASP A CA 1
ATOM 2179 C C . ASP A 1 270 ? -19.625 -26.672 1.736 1 92.56 270 ASP A C 1
ATOM 2181 O O . ASP A 1 270 ? -19.438 -27.875 1.812 1 92.56 270 ASP A O 1
ATOM 2185 N N . ALA A 1 271 ? -20.688 -26.172 1.179 1 93.19 271 ALA A N 1
ATOM 2186 C CA . ALA A 1 271 ? -21.781 -27.047 0.768 1 93.19 271 ALA A CA 1
ATOM 2187 C C . ALA A 1 271 ? -21.453 -27.766 -0.531 1 93.19 271 ALA A C 1
ATOM 2189 O O . ALA A 1 271 ? -22.031 -28.812 -0.831 1 93.19 271 ALA A O 1
ATOM 2190 N N . ILE A 1 272 ? -20.562 -27.203 -1.277 1 93.25 272 ILE A N 1
ATOM 2191 C CA . ILE A 1 272 ? -20.141 -27.828 -2.525 1 93.25 272 ILE A CA 1
ATOM 2192 C C . ILE A 1 272 ? -18.625 -27.766 -2.664 1 93.25 272 ILE A C 1
ATOM 2194 O O . ILE A 1 272 ? -18 -26.766 -2.297 1 93.25 272 ILE A O 1
ATOM 2198 N N . SER A 1 273 ? -18.047 -28.875 -3.123 1 93.88 273 SER A N 1
ATOM 2199 C CA . SER A 1 273 ? -16.609 -28.953 -3.309 1 93.88 273 SER A CA 1
ATOM 2200 C C . SER A 1 273 ? -16.203 -28.547 -4.723 1 93.88 273 SER A C 1
ATOM 2202 O O . SER A 1 273 ? -16.688 -29.125 -5.699 1 93.88 273 SER A O 1
ATOM 2204 N N . CYS A 1 274 ? -15.258 -27.609 -4.801 1 95.19 274 CYS A N 1
ATOM 2205 C CA . CYS A 1 274 ? -14.75 -27.203 -6.109 1 95.19 274 CYS A CA 1
ATOM 2206 C C . CYS A 1 274 ? -14.062 -28.359 -6.812 1 95.19 274 CYS A C 1
ATOM 2208 O O . CYS A 1 274 ? -14.156 -28.5 -8.039 1 95.19 274 CYS A O 1
ATOM 2210 N N . ARG A 1 275 ? -13.398 -29.172 -6.039 1 90.81 275 ARG A N 1
ATOM 2211 C CA . ARG A 1 275 ? -12.703 -30.328 -6.582 1 90.81 275 ARG A CA 1
ATOM 2212 C C . ARG A 1 275 ? -13.688 -31.297 -7.227 1 90.81 275 ARG A C 1
ATOM 2214 O O . ARG A 1 275 ? -13.414 -31.844 -8.297 1 90.81 275 ARG A O 1
ATOM 2221 N N . ASP A 1 276 ? -14.82 -31.469 -6.609 1 94.5 276 ASP A N 1
ATOM 2222 C CA . ASP A 1 276 ? -15.828 -32.375 -7.129 1 94.5 276 ASP A CA 1
ATOM 2223 C C . ASP A 1 276 ? -16.406 -31.891 -8.453 1 94.5 276 ASP A C 1
ATOM 2225 O O . ASP A 1 276 ? -16.688 -32.688 -9.352 1 94.5 276 ASP A O 1
ATOM 2229 N N . VAL A 1 277 ? -16.531 -30.656 -8.555 1 97.19 277 VAL A N 1
ATOM 2230 C CA . VAL A 1 277 ? -17.016 -30.062 -9.805 1 97.19 277 VAL A CA 1
ATOM 2231 C C . VAL A 1 277 ? -15.945 -30.203 -10.891 1 97.19 277 VAL A C 1
ATOM 2233 O O . VAL A 1 277 ? -16.25 -30.641 -12.008 1 97.19 277 VAL A O 1
ATOM 2236 N N . ALA A 1 278 ? -14.719 -29.875 -10.531 1 95.69 278 ALA A N 1
ATOM 2237 C CA . ALA A 1 278 ? -13.609 -29.922 -11.484 1 95.69 278 ALA A CA 1
ATOM 2238 C C . ALA A 1 278 ? -13.406 -31.328 -12.016 1 95.69 278 ALA A C 1
ATOM 2240 O O . ALA A 1 278 ? -13.031 -31.516 -13.18 1 95.69 278 ALA A O 1
ATOM 2241 N N . ALA A 1 279 ? -13.703 -32.344 -11.211 1 91.56 279 ALA A N 1
ATOM 2242 C CA . ALA A 1 279 ? -13.516 -33.75 -11.578 1 91.56 279 ALA A CA 1
ATOM 2243 C C . ALA A 1 279 ? -14.414 -34.125 -12.75 1 91.56 279 ALA A C 1
ATOM 2245 O O . ALA A 1 279 ? -14.141 -35.125 -13.453 1 91.56 279 ALA A O 1
ATOM 2246 N N . ASN A 1 280 ? -15.438 -33.406 -12.969 1 95.75 280 ASN A N 1
ATOM 2247 C CA . ASN A 1 280 ? -16.375 -33.688 -14.055 1 95.75 280 ASN A CA 1
ATOM 2248 C C . ASN A 1 280 ? -15.984 -32.969 -15.344 1 95.75 280 ASN A C 1
ATOM 2250 O O . ASN A 1 280 ? -16.719 -33 -16.328 1 95.75 280 ASN A O 1
ATOM 2254 N N . LEU A 1 281 ? -14.859 -32.312 -15.312 1 96.19 281 LEU A N 1
ATOM 2255 C CA . LEU A 1 281 ? -14.344 -31.609 -16.484 1 96.19 281 LEU A CA 1
ATOM 2256 C C . LEU A 1 281 ? -12.992 -32.156 -16.906 1 96.19 281 LEU A C 1
ATOM 2258 O O . LEU A 1 281 ? -12.359 -32.906 -16.141 1 96.19 281 LEU A O 1
ATOM 2262 N N . HIS A 1 282 ? -12.656 -31.844 -18.078 1 90.94 282 HIS A N 1
ATOM 2263 C CA . HIS A 1 282 ? -11.375 -32.312 -18.594 1 90.94 282 HIS A CA 1
ATOM 2264 C C . HIS A 1 282 ? -10.211 -31.719 -17.797 1 90.94 282 HIS A C 1
ATOM 2266 O O . HIS A 1 282 ? -10.188 -30.516 -17.516 1 90.94 282 HIS A O 1
ATOM 2272 N N . GLU A 1 283 ? -9.227 -32.562 -17.312 1 85.44 283 GLU A N 1
ATOM 2273 C CA . GLU A 1 283 ? -8.023 -32.188 -16.594 1 85.44 283 GLU A CA 1
ATOM 2274 C C . GLU A 1 283 ? -8.375 -31.438 -15.305 1 85.44 283 GLU A C 1
ATOM 2276 O O . GLU A 1 283 ? -7.695 -30.484 -14.922 1 85.44 283 GLU A O 1
ATOM 2281 N N . GLY A 1 284 ? -9.484 -31.859 -14.773 1 88.06 284 GLY A N 1
ATOM 2282 C CA . GLY A 1 284 ? -9.953 -31.219 -13.555 1 88.06 284 GLY A CA 1
ATOM 2283 C C . GLY A 1 284 ? -9.188 -31.656 -12.312 1 88.06 284 GLY A C 1
ATOM 2284 O O . GLY A 1 284 ? -8.844 -32.812 -12.18 1 88.06 284 GLY A O 1
ATOM 2285 N N . GLY A 1 285 ? -8.891 -30.688 -11.469 1 80.31 285 GLY A N 1
ATOM 2286 C CA . GLY A 1 285 ? -8.234 -30.953 -10.203 1 80.31 285 GLY A CA 1
ATOM 2287 C C . GLY A 1 285 ? -8.117 -29.734 -9.312 1 80.31 285 GLY A C 1
ATOM 2288 O O . GLY A 1 285 ? -8.516 -28.625 -9.711 1 80.31 285 GLY A O 1
ATOM 2289 N N . GLY A 1 286 ? -7.691 -29.953 -8.031 1 78.31 286 GLY A N 1
ATOM 2290 C CA . GLY A 1 286 ? -7.52 -28.859 -7.086 1 78.31 286 GLY A CA 1
ATOM 2291 C C . GLY A 1 286 ? -8.023 -29.203 -5.695 1 78.31 286 GLY A C 1
ATOM 2292 O O . GLY A 1 286 ? -7.957 -30.344 -5.266 1 78.31 286 GLY A O 1
ATOM 2293 N N . HIS A 1 287 ? -8.461 -28.141 -5.008 1 81.12 287 HIS A N 1
ATOM 2294 C CA . HIS A 1 287 ? -8.906 -28.281 -3.627 1 81.12 287 HIS A CA 1
ATOM 2295 C C . HIS A 1 287 ? -10.414 -28.031 -3.514 1 81.12 287 HIS A C 1
ATOM 2297 O O . HIS A 1 287 ? -11.062 -27.688 -4.5 1 81.12 287 HIS A O 1
ATOM 2303 N N . ALA A 1 288 ? -10.852 -28.344 -2.283 1 85.81 288 ALA A N 1
ATOM 2304 C CA . ALA A 1 288 ? -12.273 -28.156 -2.023 1 85.81 288 ALA A CA 1
ATOM 2305 C C . ALA A 1 288 ? -12.68 -26.703 -2.189 1 85.81 288 ALA A C 1
ATOM 2307 O O . ALA A 1 288 ? -13.797 -26.406 -2.619 1 85.81 288 ALA A O 1
ATOM 2308 N N . TYR A 1 289 ? -11.812 -25.75 -1.921 1 87.31 289 TYR A N 1
ATOM 2309 C CA . TYR A 1 289 ? -12.188 -24.344 -1.908 1 87.31 289 TYR A CA 1
ATOM 2310 C C . TYR A 1 289 ? -11.773 -23.656 -3.205 1 87.31 289 TYR A C 1
ATOM 2312 O O . TYR A 1 289 ? -12.25 -22.562 -3.516 1 87.31 289 TYR A O 1
ATOM 2320 N N . ALA A 1 290 ? -10.875 -24.281 -3.957 1 88.44 290 ALA A N 1
ATOM 2321 C CA . ALA A 1 290 ? -10.367 -23.75 -5.219 1 88.44 290 ALA A CA 1
ATOM 2322 C C . ALA A 1 290 ? -9.891 -24.875 -6.137 1 88.44 290 ALA A C 1
ATOM 2324 O O . ALA A 1 290 ? -9.078 -25.703 -5.734 1 88.44 290 ALA A O 1
ATOM 2325 N N . ALA A 1 291 ? -10.453 -24.875 -7.316 1 88.12 291 ALA A N 1
ATOM 2326 C CA . ALA A 1 291 ? -10.094 -25.922 -8.273 1 88.12 291 ALA A CA 1
ATOM 2327 C C . ALA A 1 291 ? -10.062 -25.375 -9.695 1 88.12 291 ALA A C 1
ATOM 2329 O O . ALA A 1 291 ? -10.406 -24.203 -9.93 1 88.12 291 ALA A O 1
ATOM 2330 N N . GLY A 1 292 ? -9.453 -26.094 -10.609 1 91.38 292 GLY A N 1
ATOM 2331 C CA . GLY A 1 292 ? -9.375 -25.703 -12.008 1 91.38 292 GLY A CA 1
ATOM 2332 C C . GLY A 1 292 ? -9.531 -26.891 -12.953 1 91.38 292 GLY A C 1
ATOM 2333 O O . GLY A 1 292 ? -9.398 -28.047 -12.539 1 91.38 292 GLY A O 1
ATOM 2334 N N . ALA A 1 293 ? -9.906 -26.578 -14.164 1 92.56 293 ALA A N 1
ATOM 2335 C CA . ALA A 1 293 ? -10.086 -27.562 -15.227 1 92.56 293 ALA A CA 1
ATOM 2336 C C . ALA A 1 293 ? -10.031 -26.906 -16.594 1 92.56 293 ALA A C 1
ATOM 2338 O O . ALA A 1 293 ? -9.641 -25.734 -16.719 1 92.56 293 ALA A O 1
ATOM 2339 N N . THR A 1 294 ? -10.188 -27.703 -17.578 1 95 294 THR A N 1
ATOM 2340 C CA . THR A 1 294 ? -10.391 -27.219 -18.938 1 95 294 THR A CA 1
ATOM 2341 C C . THR A 1 294 ? -11.758 -27.656 -19.469 1 95 294 THR A C 1
ATOM 2343 O O . THR A 1 294 ? -12.352 -28.609 -18.953 1 95 294 THR A O 1
ATOM 2346 N N . PHE A 1 295 ? -12.289 -26.859 -20.344 1 96.38 295 PHE A N 1
ATOM 2347 C CA . PHE A 1 295 ? -13.547 -27.234 -20.984 1 96.38 295 PHE A CA 1
ATOM 2348 C C . PHE A 1 295 ? -13.336 -27.453 -22.484 1 96.38 295 PHE A C 1
ATOM 2350 O O . PHE A 1 295 ? -12.359 -26.969 -23.047 1 96.38 295 PHE A O 1
ATOM 2357 N N . LYS A 1 296 ? -14.242 -28.141 -23.094 1 95.19 296 LYS A N 1
ATOM 2358 C CA . LYS A 1 296 ? -14.07 -28.594 -24.469 1 95.19 296 LYS A CA 1
ATOM 2359 C C . LYS A 1 296 ? -14.766 -27.656 -25.453 1 95.19 296 LYS A C 1
ATOM 2361 O O . LYS A 1 296 ? -14.359 -27.547 -26.609 1 95.19 296 LYS A O 1
ATOM 2366 N N . SER A 1 297 ? -15.805 -27.031 -24.984 1 96.25 297 SER A N 1
ATOM 2367 C CA . SER A 1 297 ? -16.578 -26.156 -25.844 1 96.25 297 SER A CA 1
ATOM 2368 C C . SER A 1 297 ? -15.703 -25.047 -26.422 1 96.25 297 SER A C 1
ATOM 2370 O O . SER A 1 297 ? -14.695 -24.656 -25.828 1 96.25 297 SER A O 1
ATOM 2372 N N . ASP A 1 298 ? -16.125 -24.516 -27.625 1 96.44 298 ASP A N 1
ATOM 2373 C CA . ASP A 1 298 ? -15.469 -23.359 -28.219 1 96.44 298 ASP A CA 1
ATOM 2374 C C . ASP A 1 298 ? -15.57 -22.141 -27.297 1 96.44 298 ASP A C 1
ATOM 2376 O O . ASP A 1 298 ? -16.672 -21.688 -26.984 1 96.44 298 ASP A O 1
ATOM 2380 N N . PRO A 1 299 ? -14.445 -21.641 -26.938 1 94.44 299 PRO A N 1
ATOM 2381 C CA . PRO A 1 299 ? -14.469 -20.531 -25.984 1 94.44 299 PRO A CA 1
ATOM 2382 C C . PRO A 1 299 ? -15.219 -19.312 -26.516 1 94.44 299 PRO A C 1
ATOM 2384 O O . PRO A 1 299 ? -15.664 -18.469 -25.734 1 94.44 299 PRO A O 1
ATOM 2387 N N . SER A 1 300 ? -15.375 -19.188 -27.797 1 94.75 300 SER A N 1
ATOM 2388 C CA . SER A 1 300 ? -16.078 -18.047 -28.391 1 94.75 300 SER A CA 1
ATOM 2389 C C . SER A 1 300 ? -17.594 -18.234 -28.297 1 94.75 300 SER A C 1
ATOM 2391 O O . SER A 1 300 ? -18.359 -17.281 -28.469 1 94.75 300 SER A O 1
ATOM 2393 N N . ASP A 1 301 ? -18.031 -19.438 -28.062 1 96.62 301 ASP A N 1
ATOM 2394 C CA . ASP A 1 301 ? -19.438 -19.734 -27.859 1 96.62 301 ASP A CA 1
ATOM 2395 C C . ASP A 1 301 ? -19.781 -19.797 -26.375 1 96.62 301 ASP A C 1
ATOM 2397 O O . ASP A 1 301 ? -19.875 -20.875 -25.781 1 96.62 301 ASP A O 1
ATOM 2401 N N . VAL A 1 302 ? -20.094 -18.656 -25.891 1 95.94 302 VAL A N 1
ATOM 2402 C CA . VAL A 1 302 ? -20.297 -18.5 -24.453 1 95.94 302 VAL A CA 1
ATOM 2403 C C . VAL A 1 302 ? -21.438 -19.406 -23.984 1 95.94 302 VAL A C 1
ATOM 2405 O O . VAL A 1 302 ? -21.344 -20.016 -22.922 1 95.94 302 VAL A O 1
ATOM 2408 N N . SER A 1 303 ? -22.453 -19.531 -24.75 1 96.81 303 SER A N 1
ATOM 2409 C CA . SER A 1 303 ? -23.578 -20.375 -24.391 1 96.81 303 SER A CA 1
ATOM 2410 C C . SER A 1 303 ? -23.172 -21.828 -24.25 1 96.81 303 SER A C 1
ATOM 2412 O O . SER A 1 303 ? -23.562 -22.5 -23.281 1 96.81 303 SER A O 1
ATOM 2414 N N . ALA A 1 304 ? -22.375 -22.234 -25.141 1 97.75 304 ALA A N 1
ATOM 2415 C CA . ALA A 1 304 ? -21.906 -23.609 -25.109 1 97.75 304 ALA A CA 1
ATOM 2416 C C . ALA A 1 304 ? -20.984 -23.844 -23.906 1 97.75 304 ALA A C 1
ATOM 2418 O O . ALA A 1 304 ? -21.047 -24.891 -23.266 1 97.75 304 ALA A O 1
ATOM 2419 N N . VAL A 1 305 ? -20.109 -22.891 -23.672 1 97.94 305 VAL A N 1
ATOM 2420 C CA . VAL A 1 305 ? -19.188 -22.984 -22.547 1 97.94 305 VAL A CA 1
ATOM 2421 C C . VAL A 1 305 ? -19.969 -23.094 -21.234 1 97.94 305 VAL A C 1
ATOM 2423 O O . VAL A 1 305 ? -19.75 -24.016 -20.438 1 97.94 305 VAL A O 1
ATOM 2426 N N . ILE A 1 306 ? -20.922 -22.266 -21.047 1 98 306 ILE A N 1
ATOM 2427 C CA . ILE A 1 306 ? -21.672 -22.219 -19.797 1 98 306 ILE A CA 1
ATOM 2428 C C . ILE A 1 306 ? -22.484 -23.5 -19.641 1 98 306 ILE A C 1
ATOM 2430 O O . ILE A 1 306 ? -22.594 -24.047 -18.547 1 98 306 ILE A O 1
ATOM 2434 N N . SER A 1 307 ? -23.062 -23.969 -20.75 1 97.88 307 SER A N 1
ATOM 2435 C CA . SER A 1 307 ? -23.828 -25.219 -20.703 1 97.88 307 SER A CA 1
ATOM 2436 C C . SER A 1 307 ? -22.953 -26.375 -20.25 1 97.88 307 SER A C 1
ATOM 2438 O O . SER A 1 307 ? -23.375 -27.203 -19.438 1 97.88 307 SER A O 1
ATOM 2440 N N . GLU A 1 308 ? -21.781 -26.438 -20.75 1 98.38 308 GLU A N 1
ATOM 2441 C CA . GLU A 1 308 ? -20.828 -27.484 -20.359 1 98.38 308 GLU A CA 1
ATOM 2442 C C . GLU A 1 308 ? -20.469 -27.359 -18.875 1 98.38 308 GLU A C 1
ATOM 2444 O O . GLU A 1 308 ? -20.438 -28.375 -18.156 1 98.38 308 GLU A O 1
ATOM 2449 N N . LEU A 1 309 ? -20.188 -26.188 -18.422 1 98.5 309 LEU A N 1
ATOM 2450 C CA . LEU A 1 309 ? -19.812 -25.953 -17.031 1 98.5 309 LEU A CA 1
ATOM 2451 C C . LEU A 1 309 ? -20.984 -26.234 -16.109 1 98.5 309 LEU A C 1
ATOM 2453 O O . LEU A 1 309 ? -20.797 -26.812 -15.023 1 98.5 309 LEU A O 1
ATOM 2457 N N . GLU A 1 310 ? -22.141 -25.859 -16.547 1 98.12 310 GLU A N 1
ATOM 2458 C CA . GLU A 1 310 ? -23.344 -26.125 -15.781 1 98.12 310 GLU A CA 1
ATOM 2459 C C . GLU A 1 310 ? -23.562 -27.625 -15.609 1 98.12 310 GLU A C 1
ATOM 2461 O O . GLU A 1 310 ? -23.953 -28.078 -14.531 1 98.12 310 GLU A O 1
ATOM 2466 N N . ALA A 1 311 ? -23.375 -28.328 -16.625 1 97.94 311 ALA A N 1
ATOM 2467 C CA . ALA A 1 311 ? -23.516 -29.781 -16.578 1 97.94 311 ALA A CA 1
ATOM 2468 C C . ALA A 1 311 ? -22.547 -30.391 -15.555 1 97.94 311 ALA A C 1
ATOM 2470 O O . ALA A 1 311 ? -22.906 -31.344 -14.852 1 97.94 311 ALA A O 1
ATOM 2471 N N . ALA A 1 312 ? -21.328 -29.875 -15.539 1 98 312 ALA A N 1
ATOM 2472 C CA . ALA A 1 312 ? -20.344 -30.359 -14.578 1 98 312 ALA A CA 1
ATOM 2473 C C . ALA A 1 312 ? -20.781 -30.109 -13.141 1 98 312 ALA A C 1
ATOM 2475 O O . ALA A 1 312 ? -20.609 -30.953 -12.273 1 98 312 ALA A O 1
ATOM 2476 N N . VAL A 1 313 ? -21.391 -28.922 -12.906 1 97.81 313 VAL A N 1
ATOM 2477 C CA . VAL A 1 313 ? -21.891 -28.594 -11.578 1 97.81 313 VAL A CA 1
ATOM 2478 C C . VAL A 1 313 ? -23.062 -29.5 -11.227 1 97.81 313 VAL A C 1
ATOM 2480 O O . VAL A 1 313 ? -23.141 -30.031 -10.117 1 97.81 313 VAL A O 1
ATOM 2483 N N . ALA A 1 314 ? -23.969 -29.703 -12.156 1 97.44 314 ALA A N 1
ATOM 2484 C CA . ALA A 1 314 ? -25.156 -30.547 -11.945 1 97.44 314 ALA A CA 1
ATOM 2485 C C . ALA A 1 314 ? -24.766 -31.969 -11.555 1 97.44 314 ALA A C 1
ATOM 2487 O O . ALA A 1 314 ? -25.391 -32.562 -10.688 1 97.44 314 ALA A O 1
ATOM 2488 N N . LYS A 1 315 ? -23.766 -32.438 -12.188 1 97.12 315 LYS A N 1
ATOM 2489 C CA . LYS A 1 315 ? -23.281 -33.781 -11.883 1 97.12 315 LYS A CA 1
ATOM 2490 C C . LYS A 1 315 ? -22.75 -33.844 -10.453 1 97.12 315 LYS A C 1
ATOM 2492 O O . LYS A 1 315 ? -22.984 -34.844 -9.75 1 97.12 315 LYS A O 1
ATOM 2497 N N . ALA A 1 316 ? -22.031 -32.875 -10.039 1 96.12 316 ALA A N 1
ATOM 2498 C CA . ALA A 1 316 ? -21.5 -32.812 -8.68 1 96.12 316 ALA A CA 1
ATOM 2499 C C . ALA A 1 316 ? -22.609 -32.75 -7.652 1 96.12 316 ALA A C 1
ATOM 2501 O O . ALA A 1 316 ? -22.547 -33.375 -6.594 1 96.12 316 ALA A O 1
ATOM 2502 N N . VAL A 1 317 ? -23.609 -31.938 -7.961 1 94.5 317 VAL A N 1
ATOM 2503 C CA . VAL A 1 317 ? -24.75 -31.766 -7.066 1 94.5 317 VAL A CA 1
ATOM 2504 C C . VAL A 1 317 ? -25.516 -33.062 -6.934 1 94.5 317 VAL A C 1
ATOM 2506 O O . VAL A 1 317 ? -25.922 -33.438 -5.836 1 94.5 317 VAL A O 1
ATOM 2509 N N . ALA A 1 318 ? -25.672 -33.75 -7.992 1 92.44 318 ALA A N 1
ATOM 2510 C CA . ALA A 1 318 ? -26.406 -35 -8.016 1 92.44 318 ALA A CA 1
ATOM 2511 C C . ALA A 1 318 ? -25.672 -36.062 -7.199 1 92.44 318 ALA A C 1
ATOM 2513 O O . ALA A 1 318 ? -26.312 -36.938 -6.617 1 92.44 318 ALA A O 1
ATOM 2514 N N . SER A 1 319 ? -24.438 -35.969 -7.094 1 86.19 319 SER A N 1
ATOM 2515 C CA . SER A 1 319 ? -23.641 -36.969 -6.375 1 86.19 319 SER A CA 1
ATOM 2516 C C . SER A 1 319 ? -23.703 -36.719 -4.867 1 86.19 319 SER A C 1
ATOM 2518 O O . SER A 1 319 ? -23.328 -37.594 -4.086 1 86.19 319 SER A O 1
ATOM 2520 N N . GLN A 1 320 ? -24.125 -35.531 -4.441 1 79.62 320 GLN A N 1
ATOM 2521 C CA . GLN A 1 320 ? -24.25 -35.219 -3.02 1 79.62 320 GLN A CA 1
ATOM 2522 C C . GLN A 1 320 ? -25.578 -35.719 -2.459 1 79.62 320 GLN A C 1
ATOM 2524 O O . GLN A 1 320 ? -25.766 -35.781 -1.242 1 79.62 320 GLN A O 1
ATOM 2529 N N . LEU A 1 321 ? -26.484 -36.094 -3.393 1 62.38 321 LEU A N 1
ATOM 2530 C CA . LEU A 1 321 ? -27.766 -36.625 -2.971 1 62.38 321 LEU A CA 1
ATOM 2531 C C . LEU A 1 321 ? -27.703 -38.156 -2.799 1 62.38 321 LEU A C 1
ATOM 2533 O O . LEU A 1 321 ? -26.984 -38.812 -3.543 1 62.38 321 LEU A O 1
ATOM 2537 N N . MET B 1 1 ? 33.812 24.562 -3.982 1 36.62 1 MET B N 1
ATOM 2538 C CA . MET B 1 1 ? 32.688 25.438 -4.25 1 36.62 1 MET B CA 1
ATOM 2539 C C . MET B 1 1 ? 31.672 25.391 -3.102 1 36.62 1 MET B C 1
ATOM 2541 O O . MET B 1 1 ? 31.312 24.312 -2.623 1 36.62 1 MET B O 1
ATOM 2545 N N . GLN B 1 2 ? 31.625 26.391 -2.309 1 51.31 2 GLN B N 1
ATOM 2546 C CA . GLN B 1 2 ? 30.891 26.375 -1.051 1 51.31 2 GLN B CA 1
ATOM 2547 C C . GLN B 1 2 ? 29.469 25.875 -1.263 1 51.31 2 GLN B C 1
ATOM 2549 O O . GLN B 1 2 ? 28.7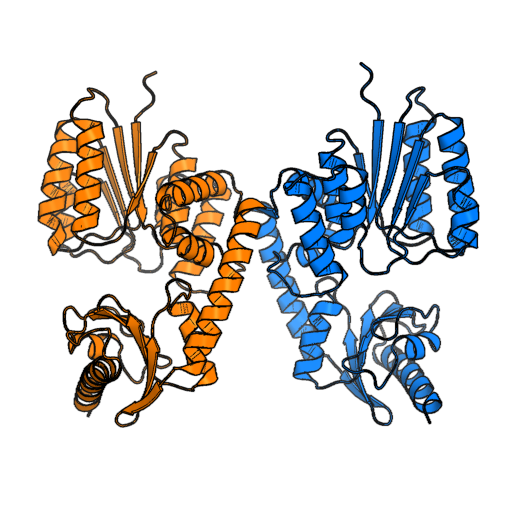34 26.406 -2.115 1 51.31 2 GLN B O 1
ATOM 2554 N N . ILE B 1 3 ? 29.125 24.703 -0.954 1 66.12 3 ILE B N 1
ATOM 2555 C CA . ILE B 1 3 ? 27.812 24.109 -1.178 1 66.12 3 ILE B CA 1
ATOM 2556 C C . ILE B 1 3 ? 26.734 24.984 -0.529 1 66.12 3 ILE B C 1
ATOM 2558 O O . ILE B 1 3 ? 26.859 25.359 0.64 1 66.12 3 ILE B O 1
ATOM 2562 N N . MET B 1 4 ? 25.891 25.641 -1.289 1 81.25 4 MET B N 1
ATOM 2563 C CA . MET B 1 4 ? 24.781 26.469 -0.846 1 81.25 4 MET B CA 1
ATOM 2564 C C . MET B 1 4 ? 23.969 25.75 0.224 1 81.25 4 MET B C 1
ATOM 2566 O O . MET B 1 4 ? 23.625 24.578 0.069 1 81.25 4 MET B O 1
ATOM 2570 N N . LYS B 1 5 ? 23.875 26.469 1.415 1 91.56 5 LYS B N 1
ATOM 2571 C CA . LYS B 1 5 ? 23.031 25.906 2.463 1 91.56 5 LYS B CA 1
ATOM 2572 C C . LYS B 1 5 ? 21.547 26.078 2.117 1 91.56 5 LYS B C 1
ATOM 2574 O O . LYS B 1 5 ? 21.125 27.141 1.695 1 91.56 5 LYS B O 1
ATOM 2579 N N . VAL B 1 6 ? 20.828 25.047 2.154 1 96.25 6 VAL B N 1
ATOM 2580 C CA . VAL B 1 6 ? 19.406 25.078 1.847 1 96.25 6 VAL B CA 1
ATOM 2581 C C . VAL B 1 6 ? 18.609 24.5 3.012 1 96.25 6 VAL B C 1
ATOM 2583 O O . VAL B 1 6 ? 18.953 23.438 3.537 1 96.25 6 VAL B O 1
ATOM 2586 N N . MET B 1 7 ? 17.609 25.234 3.498 1 97 7 MET B N 1
ATOM 2587 C CA . MET B 1 7 ? 16.656 24.766 4.492 1 97 7 MET B CA 1
ATOM 2588 C C . MET B 1 7 ? 15.25 24.656 3.895 1 97 7 MET B C 1
ATOM 2590 O O . MET B 1 7 ? 14.781 25.594 3.24 1 97 7 MET B O 1
ATOM 2594 N N . ILE B 1 8 ? 14.664 23.547 4.074 1 98.69 8 ILE B N 1
ATOM 2595 C CA . ILE B 1 8 ? 13.297 23.328 3.602 1 98.69 8 ILE B CA 1
ATOM 2596 C C . ILE B 1 8 ? 12.367 23.125 4.793 1 98.69 8 ILE B C 1
ATOM 2598 O O . ILE B 1 8 ? 12.5 22.141 5.531 1 98.69 8 ILE B O 1
ATOM 2602 N N . PHE B 1 9 ? 11.484 24.062 5.004 1 98.75 9 PHE B N 1
ATOM 2603 C CA . PHE B 1 9 ? 10.422 23.969 6 1 98.75 9 PHE B CA 1
ATOM 2604 C C . PHE B 1 9 ? 9.125 23.5 5.355 1 98.75 9 PHE B C 1
ATOM 2606 O O . PHE B 1 9 ? 8.703 24.047 4.328 1 98.75 9 PHE B O 1
ATOM 2613 N N . SER B 1 10 ? 8.477 22.469 5.875 1 98.69 10 SER B N 1
ATOM 2614 C CA . SER B 1 10 ? 7.238 21.969 5.285 1 98.69 10 SER B CA 1
ATOM 2615 C C . SER B 1 10 ? 6.281 21.469 6.359 1 98.69 10 SER B C 1
ATOM 2617 O O . SER B 1 10 ? 6.656 21.328 7.523 1 98.69 10 SER B O 1
ATOM 2619 N N . HIS B 1 11 ? 5.031 21.281 5.988 1 97.88 11 HIS B N 1
ATOM 2620 C CA . HIS B 1 11 ? 4.008 20.859 6.938 1 97.88 11 HIS B CA 1
ATOM 2621 C C . HIS B 1 11 ? 4.254 19.422 7.414 1 97.88 11 HIS B C 1
ATOM 2623 O O . HIS B 1 11 ? 4.613 18.562 6.621 1 97.88 11 HIS B O 1
ATOM 2629 N N . GLU B 1 12 ? 3.92 19.141 8.625 1 97.38 12 GLU B N 1
ATOM 2630 C CA . GLU B 1 12 ? 4.41 17.938 9.266 1 97.38 12 GLU B CA 1
ATOM 2631 C C . GLU B 1 12 ? 3.363 16.828 9.227 1 97.38 12 GLU B C 1
ATOM 2633 O O . GLU B 1 12 ? 3.648 15.68 9.586 1 97.38 12 GLU B O 1
ATOM 2638 N N . SER B 1 13 ? 2.15 17.031 8.742 1 92.69 13 SER B N 1
ATOM 2639 C CA . SER B 1 13 ? 1.105 16.109 9.164 1 92.69 13 SER B CA 1
ATOM 2640 C C . SER B 1 13 ? 0.44 15.438 7.961 1 92.69 13 SER B C 1
ATOM 2642 O O . SER B 1 13 ? -0.517 14.68 8.117 1 92.69 13 SER B O 1
ATOM 2644 N N . ASP B 1 14 ? 0.921 15.758 6.754 1 93.19 14 ASP B N 1
ATOM 2645 C CA . ASP B 1 14 ? 0.2 15.203 5.613 1 93.19 14 ASP B CA 1
ATOM 2646 C C . ASP B 1 14 ? 1.147 14.914 4.449 1 93.19 14 ASP B C 1
ATOM 2648 O O . ASP B 1 14 ? 2.344 15.203 4.531 1 93.19 14 ASP B O 1
ATOM 2652 N N . LEU B 1 15 ? 0.611 14.266 3.447 1 97.31 15 LEU B N 1
ATOM 2653 C CA . LEU B 1 15 ? 1.4 13.859 2.289 1 97.31 15 LEU B CA 1
ATOM 2654 C C . LEU B 1 15 ? 1.873 15.078 1.502 1 97.31 15 LEU B C 1
ATOM 2656 O O . LEU B 1 15 ? 2.955 15.062 0.912 1 97.31 15 LEU B O 1
ATOM 2660 N N . ASP B 1 16 ? 1.043 16.156 1.466 1 98.12 16 ASP B N 1
ATOM 2661 C CA . ASP B 1 16 ? 1.415 17.359 0.739 1 98.12 16 ASP B CA 1
ATOM 2662 C C . ASP B 1 16 ? 2.691 17.984 1.312 1 98.12 16 ASP B C 1
ATOM 2664 O O . ASP B 1 16 ? 3.613 18.312 0.565 1 98.12 16 ASP B O 1
ATOM 2668 N N . GLY B 1 17 ? 2.738 18.062 2.619 1 98.62 17 GLY B N 1
ATOM 2669 C CA . GLY B 1 17 ? 3.959 18.531 3.25 1 98.62 17 GLY B CA 1
ATOM 2670 C C . GLY B 1 17 ? 5.145 17.625 3.014 1 98.62 17 GLY B C 1
ATOM 2671 O O . GLY B 1 17 ? 6.242 18.078 2.688 1 98.62 17 GLY B O 1
ATOM 2672 N N . LEU B 1 18 ? 4.941 16.344 3.189 1 98.81 18 LEU B N 1
ATOM 2673 C CA . LEU B 1 18 ? 6.012 15.359 3.043 1 98.81 18 LEU B CA 1
ATOM 2674 C C . LEU B 1 18 ? 6.59 15.391 1.633 1 98.81 18 LEU B C 1
ATOM 2676 O O . LEU B 1 18 ? 7.809 15.453 1.457 1 98.81 18 LEU B O 1
ATOM 2680 N N . TYR B 1 19 ? 5.723 15.367 0.62 1 98.88 19 TYR B N 1
ATOM 2681 C CA . TYR B 1 19 ? 6.215 15.266 -0.749 1 98.88 19 TYR B CA 1
ATOM 2682 C C . TYR B 1 19 ? 6.707 16.625 -1.248 1 98.88 19 TYR B C 1
ATOM 2684 O O . TYR B 1 19 ? 7.543 16.688 -2.154 1 98.88 19 TYR B O 1
ATOM 2692 N N . SER B 1 20 ? 6.191 17.719 -0.649 1 98.94 20 SER B N 1
ATOM 2693 C CA . SER B 1 20 ? 6.832 19 -0.906 1 98.94 20 SER B CA 1
ATOM 2694 C C . SER B 1 20 ? 8.305 18.984 -0.51 1 98.94 20 SER B C 1
ATOM 2696 O O . SER B 1 20 ? 9.172 19.375 -1.29 1 98.94 20 SER B O 1
ATOM 2698 N N . ALA B 1 21 ? 8.539 18.516 0.688 1 98.94 21 ALA B N 1
ATOM 2699 C CA . ALA B 1 21 ? 9.914 18.391 1.163 1 98.94 21 ALA B CA 1
ATOM 2700 C C . ALA B 1 21 ? 10.719 17.453 0.282 1 98.94 21 ALA B C 1
ATOM 2702 O O . ALA B 1 21 ? 11.875 17.719 -0.045 1 98.94 21 ALA B O 1
ATOM 2703 N N . ALA B 1 22 ? 10.133 16.328 -0.1 1 98.94 22 ALA B N 1
ATOM 2704 C CA . ALA B 1 22 ? 10.82 15.352 -0.934 1 98.94 22 ALA B CA 1
ATOM 2705 C C . ALA B 1 22 ? 11.227 15.961 -2.273 1 98.94 22 ALA B C 1
ATOM 2707 O O . ALA B 1 22 ? 12.344 15.742 -2.748 1 98.94 22 ALA B O 1
ATOM 2708 N N . ILE B 1 23 ? 10.312 16.703 -2.9 1 98.94 23 ILE B N 1
ATOM 2709 C CA . ILE B 1 23 ? 10.602 17.344 -4.176 1 98.94 23 ILE B CA 1
ATOM 2710 C C . ILE B 1 23 ? 11.711 18.375 -3.992 1 98.94 23 ILE B C 1
ATOM 2712 O O . ILE B 1 23 ? 12.602 18.5 -4.84 1 98.94 23 ILE B O 1
ATOM 2716 N N . GLY B 1 24 ? 11.656 19.125 -2.861 1 98.88 24 GLY B N 1
ATOM 2717 C CA . GLY B 1 24 ? 12.766 20.016 -2.533 1 98.88 24 GLY B CA 1
ATOM 2718 C C . GLY B 1 24 ? 14.094 19.297 -2.436 1 98.88 24 GLY B C 1
ATOM 2719 O O . GLY B 1 24 ? 15.109 19.781 -2.939 1 98.88 24 GLY B O 1
ATOM 2720 N N . LEU B 1 25 ? 14.109 18.125 -1.827 1 98.81 25 LEU B N 1
ATOM 2721 C CA . LEU B 1 25 ? 15.32 17.328 -1.662 1 98.81 25 LEU B CA 1
ATOM 2722 C C . LEU B 1 25 ? 15.82 16.812 -3.008 1 98.81 25 LEU B C 1
ATOM 2724 O O . LEU B 1 25 ? 17.031 16.641 -3.205 1 98.81 25 LEU B O 1
ATOM 2728 N N . LEU B 1 26 ? 14.875 16.547 -3.904 1 98.5 26 LEU B N 1
ATOM 2729 C CA . LEU B 1 26 ? 15.266 16.141 -5.254 1 98.5 26 LEU B CA 1
ATOM 2730 C C . LEU B 1 26 ? 16.062 17.234 -5.938 1 98.5 26 LEU B C 1
ATOM 2732 O O . LEU B 1 26 ? 17.047 16.953 -6.633 1 98.5 26 LEU B O 1
ATOM 2736 N N . ARG B 1 27 ? 15.648 18.453 -5.719 1 98.12 27 ARG B N 1
ATOM 2737 C CA . ARG B 1 27 ? 16.328 19.609 -6.312 1 98.12 27 ARG B CA 1
ATOM 2738 C C . ARG B 1 27 ? 17.609 19.922 -5.555 1 98.12 27 ARG B C 1
ATOM 2740 O O . ARG B 1 27 ? 18.625 20.281 -6.164 1 98.12 27 ARG B O 1
ATOM 2747 N N . TYR B 1 28 ? 17.547 19.859 -4.23 1 97.75 28 TYR B N 1
ATOM 2748 C CA . TYR B 1 28 ? 18.656 20.172 -3.34 1 97.75 28 TYR B CA 1
ATOM 2749 C C . TYR B 1 28 ? 18.922 19.016 -2.375 1 97.75 28 TYR B C 1
ATOM 2751 O O . TYR B 1 28 ? 18.578 19.094 -1.196 1 97.75 28 TYR B O 1
ATOM 2759 N N . PRO B 1 29 ? 19.656 18.031 -2.816 1 97.44 29 PRO B N 1
ATOM 2760 C CA . PRO B 1 29 ? 19.844 16.828 -2.02 1 97.44 29 PRO B CA 1
ATOM 2761 C C . PRO B 1 29 ? 20.562 17.094 -0.696 1 97.44 29 PRO B C 1
ATOM 2763 O O . PRO B 1 29 ? 20.422 16.312 0.251 1 97.44 29 PRO B O 1
ATOM 2766 N N . GLN B 1 30 ? 21.234 18.188 -0.568 1 95.69 30 GLN B N 1
ATOM 2767 C CA . GLN B 1 30 ? 22 18.5 0.634 1 95.69 30 GLN B CA 1
ATOM 2768 C C . GLN B 1 30 ? 21.156 19.281 1.644 1 95.69 30 GLN B C 1
ATOM 2770 O O . GLN B 1 30 ? 21.625 19.594 2.74 1 95.69 30 GLN B O 1
ATOM 2775 N N . ALA B 1 31 ? 19.922 19.547 1.344 1 97.31 31 ALA B N 1
ATOM 2776 C CA . ALA B 1 31 ? 19.094 20.438 2.156 1 97.31 31 ALA B CA 1
ATOM 2777 C C . ALA B 1 31 ? 18.75 19.797 3.498 1 97.31 31 ALA B C 1
ATOM 2779 O O . ALA B 1 31 ? 18.641 18.578 3.6 1 97.31 31 ALA B O 1
ATOM 2780 N N . MET B 1 32 ? 18.625 20.672 4.469 1 96.56 32 MET B N 1
ATOM 2781 C CA . MET B 1 32 ? 18.031 20.281 5.746 1 96.56 32 MET B CA 1
ATOM 2782 C C . MET B 1 32 ? 16.516 20.438 5.707 1 96.56 32 MET B C 1
ATOM 2784 O O . MET B 1 32 ? 16 21.469 5.273 1 96.56 32 MET B O 1
ATOM 2788 N N . THR B 1 33 ? 15.82 19.391 6.109 1 98.44 33 THR B N 1
ATOM 2789 C CA . THR B 1 33 ? 14.359 19.453 6.156 1 98.44 33 THR B CA 1
ATOM 2790 C C . THR B 1 33 ? 13.875 19.656 7.59 1 98.44 33 THR B C 1
ATOM 2792 O O . THR B 1 33 ? 14.391 19.031 8.516 1 98.44 33 THR B O 1
ATOM 2795 N N . ILE B 1 34 ? 13.008 20.578 7.793 1 98.31 34 ILE B N 1
ATOM 2796 C CA . ILE B 1 34 ? 12.375 20.844 9.078 1 98.31 34 ILE B CA 1
ATOM 2797 C C . ILE B 1 34 ? 10.852 20.812 8.922 1 98.31 34 ILE B C 1
ATOM 2799 O O . ILE B 1 34 ? 10.297 21.562 8.117 1 98.31 34 ILE B O 1
ATOM 2803 N N . PHE B 1 35 ? 10.234 19.938 9.641 1 98.44 35 PHE B N 1
ATOM 2804 C CA . PHE B 1 35 ? 8.781 19.828 9.57 1 98.44 35 PHE B CA 1
ATOM 2805 C C . PHE B 1 35 ? 8.125 20.547 10.742 1 98.44 35 PHE B C 1
ATOM 2807 O O . PHE B 1 35 ? 8.602 20.469 11.875 1 98.44 35 PHE B O 1
ATOM 2814 N N . LEU B 1 36 ? 7.07 21.297 10.375 1 96.19 36 LEU B N 1
ATOM 2815 C CA . LEU B 1 36 ? 6.402 22.141 11.352 1 96.19 36 LEU B CA 1
ATOM 2816 C C . LEU B 1 36 ? 4.887 22.031 11.227 1 96.19 36 LEU B C 1
ATOM 2818 O O . LEU B 1 36 ? 4.367 21.75 10.148 1 96.19 36 LEU B O 1
ATOM 2822 N N . GLY B 1 37 ? 4.223 22.25 12.391 1 92.44 37 GLY B N 1
ATOM 2823 C CA . GLY B 1 37 ? 2.787 22.469 12.344 1 92.44 37 GLY B CA 1
ATOM 2824 C C . GLY B 1 37 ? 2.416 23.906 12.016 1 92.44 37 GLY B C 1
ATOM 2825 O O . GLY B 1 37 ? 3.277 24.703 11.641 1 92.44 37 GLY B O 1
ATOM 2826 N N . TYR B 1 38 ? 1.132 24.156 12.062 1 84.5 38 TYR B N 1
ATOM 2827 C CA . TYR B 1 38 ? 0.626 25.516 11.867 1 84.5 38 TYR B CA 1
ATOM 2828 C C . TYR B 1 38 ? 0.649 26.297 13.172 1 84.5 38 TYR B C 1
ATOM 2830 O O . TYR B 1 38 ? 0.838 25.719 14.25 1 84.5 38 TYR B O 1
ATOM 2838 N N . GLY B 1 39 ? 0.614 27.609 13.055 1 83.88 39 GLY B N 1
ATOM 2839 C CA . GLY B 1 39 ? 0.395 28.422 14.234 1 83.88 39 GLY B CA 1
ATOM 2840 C C . GLY B 1 39 ? 1.641 29.156 14.688 1 83.88 39 GLY B C 1
ATOM 2841 O O . GLY B 1 39 ? 2.744 28.875 14.219 1 83.88 39 GLY B O 1
ATOM 2842 N N . VAL B 1 40 ? 1.455 30.062 15.586 1 86.38 40 VAL B N 1
ATOM 2843 C CA . VAL B 1 40 ? 2.463 31.016 16.016 1 86.38 40 VAL B CA 1
ATOM 2844 C C . VAL B 1 40 ? 3.652 30.281 16.625 1 86.38 40 VAL B C 1
ATOM 2846 O O . VAL B 1 40 ? 4.809 30.594 16.328 1 86.38 40 VAL B O 1
ATOM 2849 N N . GLU B 1 41 ? 3.381 29.312 17.453 1 89.88 41 GLU B N 1
ATOM 2850 C CA . GLU B 1 41 ? 4.453 28.578 18.125 1 89.88 41 GLU B CA 1
ATOM 2851 C C . GLU B 1 41 ? 5.367 27.891 17.125 1 89.88 41 GLU B C 1
ATOM 2853 O O . GLU B 1 41 ? 6.586 27.859 17.297 1 89.88 41 GLU B O 1
ATOM 2858 N N . ASN B 1 42 ? 4.812 27.344 16.078 1 92.81 42 ASN B N 1
ATOM 2859 C CA . ASN B 1 42 ? 5.602 26.656 15.07 1 92.81 42 ASN B CA 1
ATOM 2860 C C . ASN B 1 42 ? 6.41 27.625 14.219 1 92.81 42 ASN B C 1
ATOM 2862 O O . ASN B 1 42 ? 7.543 27.312 13.828 1 92.81 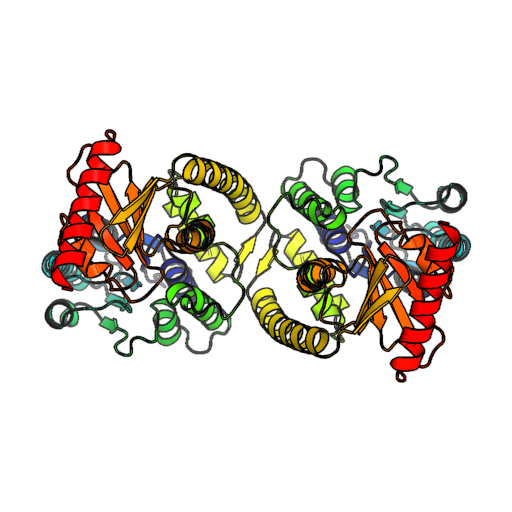42 ASN B O 1
ATOM 2866 N N . PHE B 1 43 ? 5.906 28.828 13.945 1 93.75 43 PHE B N 1
ATOM 2867 C CA . PHE B 1 43 ? 6.652 29.797 13.172 1 93.75 43 PHE B CA 1
ATOM 2868 C C . PHE B 1 43 ? 7.762 30.422 14.008 1 93.75 43 PHE B C 1
ATOM 2870 O O . PHE B 1 43 ? 8.797 30.844 13.469 1 93.75 43 PHE B O 1
ATOM 2877 N N . GLN B 1 44 ? 7.535 30.484 15.32 1 93.56 44 GLN B N 1
ATOM 2878 C CA . GLN B 1 44 ? 8.641 30.875 16.188 1 93.56 44 GLN B CA 1
ATOM 2879 C C . GLN B 1 44 ? 9.781 29.859 16.125 1 93.56 44 GLN B C 1
ATOM 2881 O O .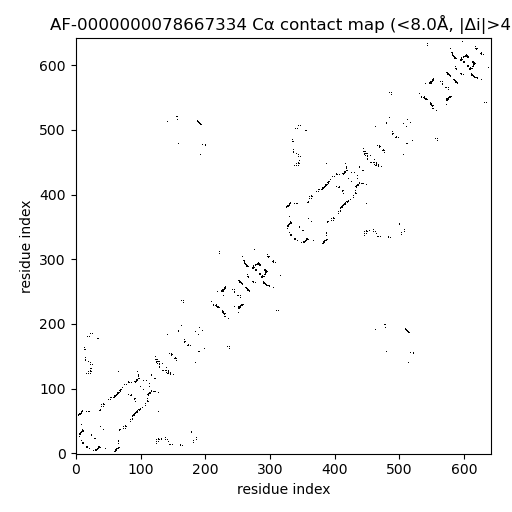 GLN B 1 44 ? 10.953 30.234 16.094 1 93.56 44 GLN B O 1
ATOM 2886 N N . LYS B 1 45 ? 9.398 28.594 16.141 1 95.5 45 LYS B N 1
ATOM 2887 C CA . LYS B 1 45 ? 10.398 27.531 15.953 1 95.5 45 LYS B CA 1
ATOM 2888 C C . LYS B 1 45 ? 11.141 27.703 14.633 1 95.5 45 LYS B C 1
ATOM 2890 O O . LYS B 1 45 ? 12.359 27.547 14.57 1 95.5 45 LYS B O 1
ATOM 2895 N N . LEU B 1 46 ? 10.406 28 13.57 1 96.5 46 LEU B N 1
ATOM 2896 C CA . LEU B 1 46 ? 10.992 28.312 12.273 1 96.5 46 LEU B CA 1
ATOM 2897 C C . LEU B 1 46 ? 12.031 29.422 12.398 1 96.5 46 LEU B C 1
ATOM 2899 O O . LEU B 1 46 ? 13.141 29.297 11.883 1 96.5 46 LEU B O 1
ATOM 2903 N N . GLY B 1 47 ? 11.664 30.484 13.125 1 95.31 47 GLY B N 1
ATOM 2904 C CA . GLY B 1 47 ? 12.57 31.594 13.352 1 95.31 47 GLY B CA 1
ATOM 2905 C C . GLY B 1 47 ? 13.852 31.188 14.055 1 95.31 47 GLY B C 1
ATOM 2906 O O . GLY B 1 47 ? 14.938 31.656 13.711 1 95.31 47 GLY B O 1
ATOM 2907 N N . ASN B 1 48 ? 13.734 30.328 15.031 1 94.81 48 ASN B N 1
ATOM 2908 C CA . ASN B 1 48 ? 14.906 29.844 15.773 1 94.81 48 ASN B CA 1
ATOM 2909 C C . ASN B 1 48 ? 15.867 29.094 14.859 1 94.81 48 ASN B C 1
ATOM 2911 O O . ASN B 1 48 ? 17.094 29.25 14.977 1 94.81 48 ASN B O 1
ATOM 2915 N N . PHE B 1 49 ? 15.32 28.266 14.008 1 93.88 49 PHE B N 1
ATOM 2916 C CA . PHE B 1 49 ? 16.156 27.531 13.062 1 93.88 49 PHE B CA 1
ATOM 2917 C C . PHE B 1 49 ? 16.875 28.5 12.133 1 93.88 49 PHE B C 1
ATOM 2919 O O . PHE B 1 49 ? 18.078 28.359 11.883 1 93.88 49 PHE B O 1
ATOM 2926 N N . ILE B 1 50 ? 16.156 29.484 11.594 1 93.06 50 ILE B N 1
ATOM 2927 C CA . ILE B 1 50 ? 16.719 30.453 10.656 1 93.06 50 ILE B CA 1
ATOM 2928 C C . ILE B 1 50 ? 17.797 31.281 11.359 1 93.06 50 ILE B C 1
ATOM 2930 O O . ILE B 1 50 ? 18.891 31.484 10.812 1 93.06 50 ILE B O 1
ATOM 2934 N N . TYR B 1 51 ? 17.5 31.688 12.547 1 90.38 51 TYR B N 1
ATOM 2935 C CA . TYR B 1 51 ? 18.453 32.469 13.32 1 90.38 51 TYR B CA 1
ATOM 2936 C C . TYR B 1 51 ? 19.75 31.703 13.531 1 90.38 51 TYR B C 1
ATOM 2938 O O . TYR B 1 51 ? 20.844 32.219 13.312 1 90.38 51 TYR B O 1
ATOM 2946 N N . SER B 1 52 ? 19.594 30.484 13.945 1 88.81 52 SER B N 1
ATOM 2947 C CA . SER B 1 52 ? 20.766 29.641 14.211 1 88.81 52 SER B CA 1
ATOM 2948 C C . SER B 1 52 ? 21.594 29.438 12.945 1 88.81 52 SER B C 1
ATOM 2950 O O . SER B 1 52 ? 22.812 29.375 13.008 1 88.81 52 SER B O 1
ATOM 2952 N N . ALA B 1 53 ? 20.953 29.328 11.844 1 86.19 53 ALA B N 1
ATOM 2953 C CA . ALA B 1 53 ? 21.641 29.047 10.586 1 86.19 53 ALA B CA 1
ATOM 2954 C C . ALA B 1 53 ? 22.297 30.297 10.023 1 86.19 53 ALA B C 1
ATOM 2956 O O . ALA B 1 53 ? 23.328 30.219 9.344 1 86.19 53 ALA B O 1
ATOM 2957 N N . THR B 1 54 ? 21.766 31.484 10.242 1 81 54 THR B N 1
ATOM 2958 C CA . THR B 1 54 ? 22.188 32.688 9.547 1 81 54 THR B CA 1
ATOM 2959 C C . THR B 1 54 ? 23.125 33.531 10.43 1 81 54 THR B C 1
ATOM 2961 O O . THR B 1 54 ? 23.891 34.344 9.922 1 81 54 THR B O 1
ATOM 2964 N N . HIS B 1 55 ? 22.953 33.531 11.672 1 75 55 HIS B N 1
ATOM 2965 C CA . HIS B 1 55 ? 23.656 34.469 12.539 1 75 55 HIS B CA 1
ATOM 2966 C C . HIS B 1 55 ? 25.156 34.188 12.523 1 75 55 HIS B C 1
ATOM 2968 O O . HIS B 1 55 ? 25.953 35.125 12.625 1 75 55 HIS B O 1
ATOM 2974 N N . TYR B 1 56 ? 25.547 33 12.453 1 65.5 56 TYR B N 1
ATOM 2975 C CA . TYR B 1 56 ? 26.984 32.812 12.68 1 65.5 56 TYR B CA 1
ATOM 2976 C C . TYR B 1 56 ? 27.688 32.438 11.383 1 65.5 56 TYR B C 1
ATOM 2978 O O . TYR B 1 56 ? 28.875 32.062 11.398 1 65.5 56 TYR B O 1
ATOM 2986 N N . SER B 1 57 ? 26.922 32.5 10.328 1 64.19 57 SER B N 1
ATOM 2987 C CA . SER B 1 57 ? 27.625 32 9.141 1 64.19 57 SER B CA 1
ATOM 2988 C C . SER B 1 57 ? 27.609 33.031 8.031 1 64.19 57 SER B C 1
ATOM 2990 O O . SER B 1 57 ? 26.594 33.656 7.762 1 64.19 57 SER B O 1
ATOM 2992 N N . PRO B 1 58 ? 28.797 33.438 7.57 1 66.44 58 PRO B N 1
ATOM 2993 C CA . PRO B 1 58 ? 28.875 34.312 6.398 1 66.44 58 PRO B CA 1
ATOM 2994 C C . PRO B 1 58 ? 28.25 33.688 5.148 1 66.44 58 PRO B C 1
ATOM 2996 O O . PRO B 1 58 ? 28.172 34.344 4.102 1 66.44 58 PRO B O 1
ATOM 2999 N N . GLU B 1 59 ? 27.766 32.5 5.324 1 67.44 59 GLU B N 1
ATOM 3000 C CA . GLU B 1 59 ? 27.312 31.75 4.152 1 67.44 59 GLU B CA 1
ATOM 3001 C C . GLU B 1 59 ? 25.938 32.219 3.701 1 67.44 59 GLU B C 1
ATOM 3003 O O . GLU B 1 59 ? 25.125 32.688 4.516 1 67.44 59 GLU B O 1
ATOM 3008 N N . ARG B 1 60 ? 25.844 32.344 2.389 1 79.25 60 ARG B N 1
ATOM 3009 C CA . ARG B 1 60 ? 24.547 32.562 1.738 1 79.25 60 ARG B CA 1
ATOM 3010 C C . ARG B 1 60 ? 23.797 31.25 1.553 1 79.25 60 ARG B C 1
ATOM 3012 O O . ARG B 1 60 ? 24.406 30.172 1.515 1 79.25 60 ARG B O 1
ATOM 3019 N N . GLY B 1 61 ? 22.453 31.422 1.904 1 91.56 61 GLY B N 1
ATOM 3020 C CA . GLY B 1 61 ? 21.672 30.219 1.738 1 91.56 61 GLY B CA 1
ATOM 3021 C C . GLY B 1 61 ? 20.266 30.469 1.201 1 91.56 61 GLY B C 1
ATOM 3022 O O . GLY B 1 61 ? 19.969 31.594 0.761 1 91.56 61 GLY B O 1
ATOM 3023 N N . LEU B 1 62 ? 19.609 29.438 0.998 1 96.12 62 LEU B N 1
ATOM 3024 C CA . LEU B 1 62 ? 18.234 29.469 0.498 1 96.12 62 LEU B CA 1
ATOM 3025 C C . LEU B 1 62 ? 17.281 28.812 1.493 1 96.12 62 LEU B C 1
ATOM 3027 O O . LEU B 1 62 ? 17.547 27.719 1.996 1 96.12 62 LEU B O 1
ATOM 3031 N N . ILE B 1 63 ? 16.25 29.578 1.826 1 97.19 63 ILE B N 1
ATOM 3032 C CA . ILE B 1 63 ? 15.172 29.062 2.668 1 97.19 63 ILE B CA 1
ATOM 3033 C C . ILE B 1 63 ? 13.93 28.812 1.819 1 97.19 63 ILE B C 1
ATOM 3035 O O . ILE B 1 63 ? 13.453 29.703 1.117 1 97.19 63 ILE B O 1
ATOM 3039 N N . ILE B 1 64 ? 13.461 27.625 1.841 1 98.69 64 ILE B N 1
ATOM 3040 C CA . ILE B 1 64 ? 12.219 27.25 1.17 1 98.69 64 ILE B CA 1
ATOM 3041 C C . ILE B 1 64 ? 11.156 26.906 2.209 1 98.69 64 ILE B C 1
ATOM 3043 O O . ILE B 1 64 ? 11.391 26.062 3.08 1 98.69 64 ILE B O 1
ATOM 3047 N N . ILE B 1 65 ? 10.07 27.562 2.17 1 98.75 65 ILE B N 1
ATOM 3048 C CA . ILE B 1 65 ? 8.906 27.281 3.002 1 98.75 65 ILE B CA 1
ATOM 3049 C C . ILE B 1 65 ? 7.762 26.766 2.131 1 98.75 65 ILE B C 1
ATOM 3051 O O . ILE B 1 65 ? 7.375 27.406 1.154 1 98.75 65 ILE B O 1
ATOM 3055 N N . SER B 1 66 ? 7.258 25.594 2.434 1 98.69 66 SER B N 1
ATOM 3056 C CA . SER B 1 66 ? 6.219 25.016 1.596 1 98.69 66 SER B CA 1
ATOM 3057 C C . SER B 1 66 ? 5.078 24.453 2.439 1 98.69 66 SER B C 1
ATOM 3059 O O . SER B 1 66 ? 5.309 23.875 3.506 1 98.69 66 SER B O 1
ATOM 3061 N N . ASP B 1 67 ? 3.857 24.578 1.983 1 98.06 67 ASP B N 1
ATOM 3062 C CA . ASP B 1 67 ? 2.654 23.984 2.564 1 98.06 67 ASP B CA 1
ATOM 3063 C C . ASP B 1 67 ? 2.426 24.5 3.986 1 98.06 67 ASP B C 1
ATOM 3065 O O . ASP B 1 67 ? 1.994 23.75 4.859 1 98.06 67 ASP B O 1
ATOM 3069 N N . LEU B 1 68 ? 2.904 25.672 4.23 1 96.62 68 LEU B N 1
ATOM 3070 C CA . LEU B 1 68 ? 2.668 26.422 5.461 1 96.62 68 LEU B CA 1
ATOM 3071 C C . LEU B 1 68 ? 2.053 27.781 5.164 1 96.62 68 LEU B C 1
ATOM 3073 O O . LEU B 1 68 ? 2.727 28.672 4.637 1 96.62 68 LEU B O 1
ATOM 3077 N N . GLY B 1 69 ? 0.807 27.891 5.477 1 93.62 69 GLY B N 1
ATOM 3078 C CA . GLY B 1 69 ? 0.105 29.125 5.156 1 93.62 69 GLY B CA 1
ATOM 3079 C C . GLY B 1 69 ? 0.43 30.266 6.109 1 93.62 69 GLY B C 1
ATOM 3080 O O . GLY B 1 69 ? 0.767 30.031 7.273 1 93.62 69 GLY B O 1
ATOM 3081 N N . LEU B 1 70 ? 0.268 31.547 5.609 1 93.69 70 LEU B N 1
ATOM 3082 C CA . LEU B 1 70 ? 0.489 32.75 6.426 1 93.69 70 LEU B CA 1
ATOM 3083 C C . LEU B 1 70 ? -0.837 33.375 6.852 1 93.69 70 LEU B C 1
ATOM 3085 O O . LEU B 1 70 ? -1.473 34.062 6.066 1 93.69 70 LEU B O 1
ATOM 3089 N N . ASN B 1 71 ? -1.131 33.094 8.062 1 88.81 71 ASN B N 1
ATOM 3090 C CA . ASN B 1 71 ? -2.27 33.781 8.664 1 88.81 71 ASN B CA 1
ATOM 3091 C C . ASN B 1 71 ? -1.899 35.188 9.109 1 88.81 71 ASN B C 1
ATOM 3093 O O . ASN B 1 71 ? -0.738 35.469 9.422 1 88.81 71 ASN B O 1
ATOM 3097 N N . ASP B 1 72 ? -2.945 36.062 9.211 1 91.69 72 ASP B N 1
ATOM 3098 C CA . ASP B 1 72 ? -2.697 37.469 9.477 1 91.69 72 ASP B CA 1
ATOM 3099 C C . ASP B 1 72 ? -2.037 37.656 10.844 1 91.69 72 ASP B C 1
ATOM 3101 O O . ASP B 1 72 ? -1.232 38.594 11.031 1 91.69 72 ASP B O 1
ATOM 3105 N N . ASP B 1 73 ? -2.352 36.812 11.812 1 89.94 73 ASP B N 1
ATOM 3106 C CA . ASP B 1 73 ? -1.786 36.938 13.156 1 89.94 73 ASP B CA 1
ATOM 3107 C C . ASP B 1 73 ? -0.297 36.594 13.156 1 89.94 73 ASP B C 1
ATOM 3109 O O . ASP B 1 73 ? 0.409 36.906 14.125 1 89.94 73 ASP B O 1
ATOM 3113 N N . LEU B 1 74 ? 0.253 36.094 12.016 1 93.31 74 LEU B N 1
ATOM 3114 C CA . LEU B 1 74 ? 1.65 35.688 11.922 1 93.31 74 LEU B CA 1
ATOM 3115 C C . LEU B 1 74 ? 2.475 36.719 11.164 1 93.31 74 LEU B C 1
ATOM 3117 O O . LEU B 1 74 ? 3.699 36.594 11.078 1 93.31 74 LEU B O 1
ATOM 3121 N N . ILE B 1 75 ? 1.877 37.719 10.594 1 95.44 75 ILE B N 1
ATOM 3122 C CA . ILE B 1 75 ? 2.516 38.688 9.68 1 95.44 75 ILE B CA 1
ATOM 3123 C C . ILE B 1 75 ? 3.717 39.312 10.367 1 95.44 75 ILE B C 1
ATOM 3125 O O . ILE B 1 75 ? 4.832 39.281 9.844 1 95.44 75 ILE B O 1
ATOM 3129 N N . GLU B 1 76 ? 3.502 39.844 11.531 1 94.81 76 GLU B N 1
ATOM 3130 C CA . GLU B 1 76 ? 4.574 40.562 12.219 1 94.81 76 GLU B CA 1
ATOM 3131 C C . GLU B 1 76 ? 5.719 39.625 12.586 1 94.81 76 GLU B C 1
ATOM 3133 O O . GLU B 1 76 ? 6.891 39.969 12.414 1 94.81 76 GLU B O 1
ATOM 3138 N N . THR B 1 77 ? 5.344 38.5 13.102 1 93.19 77 THR B N 1
ATOM 3139 C CA . THR B 1 77 ? 6.344 37.5 13.445 1 93.19 77 THR B CA 1
ATOM 3140 C C . THR B 1 77 ? 7.195 37.125 12.234 1 93.19 77 THR B C 1
ATOM 3142 O O . THR B 1 77 ? 8.422 37.125 12.312 1 93.19 77 THR B O 1
ATOM 3145 N N . CYS B 1 78 ? 6.617 36.875 11.109 1 95.12 78 CYS B N 1
ATOM 3146 C CA . CYS B 1 78 ? 7.312 36.469 9.898 1 95.12 78 CYS B CA 1
ATOM 3147 C C . CYS B 1 78 ? 8.172 37.594 9.352 1 95.12 78 CYS B C 1
ATOM 3149 O O . CYS B 1 78 ? 9.297 37.375 8.906 1 95.12 78 CYS B O 1
ATOM 3151 N N . ARG B 1 79 ? 7.711 38.844 9.383 1 95.31 79 ARG B N 1
ATOM 3152 C CA . ARG B 1 79 ? 8.477 39.969 8.906 1 95.31 79 ARG B CA 1
ATOM 3153 C C . ARG B 1 79 ? 9.789 40.125 9.672 1 95.31 79 ARG B C 1
ATOM 3155 O O . ARG B 1 79 ? 10.836 40.375 9.078 1 95.31 79 ARG B O 1
ATOM 3162 N N . GLN B 1 80 ? 9.695 39.938 10.945 1 93.31 80 GLN B N 1
ATOM 3163 C CA . GLN B 1 80 ? 10.891 40.062 11.773 1 93.31 80 GLN B CA 1
ATOM 3164 C C . GLN B 1 80 ? 11.891 38.969 11.453 1 93.31 80 GLN B C 1
ATOM 3166 O O . GLN B 1 80 ? 13.078 39.25 11.266 1 93.31 80 GLN B O 1
ATOM 3171 N N . ILE B 1 81 ? 11.422 37.75 11.398 1 93.38 81 ILE B N 1
ATOM 3172 C CA . ILE B 1 81 ? 12.273 36.594 11.141 1 93.38 81 ILE B CA 1
ATOM 3173 C C . ILE B 1 81 ? 12.945 36.75 9.781 1 93.38 81 ILE B C 1
ATOM 3175 O O . ILE B 1 81 ? 14.156 36.562 9.656 1 93.38 81 ILE B O 1
ATOM 3179 N N . PHE B 1 82 ? 12.219 37.156 8.758 1 95.56 82 PHE B N 1
ATOM 3180 C CA . PHE B 1 82 ? 12.703 37.156 7.383 1 95.56 82 PHE B CA 1
ATOM 3181 C C . PHE B 1 82 ? 13.609 38.344 7.117 1 95.56 82 PHE B C 1
ATOM 3183 O O . PHE B 1 82 ? 14.555 38.25 6.328 1 95.56 82 PHE B O 1
ATOM 3190 N N . SER B 1 83 ? 13.289 39.5 7.766 1 93 83 SER B N 1
ATOM 3191 C CA . SER B 1 83 ? 14.148 40.688 7.602 1 93 83 SER B CA 1
ATOM 3192 C C . SER B 1 83 ? 15.586 40.375 8.008 1 93 83 SER B C 1
ATOM 3194 O O . SER B 1 83 ? 16.531 40.75 7.309 1 93 83 SER B O 1
ATOM 3196 N N . ASP B 1 84 ? 15.703 39.719 9.078 1 87.31 84 ASP B N 1
ATOM 3197 C CA . ASP B 1 84 ? 17.031 39.375 9.578 1 87.31 84 ASP B CA 1
ATOM 3198 C C . ASP B 1 84 ? 17.75 38.438 8.617 1 87.31 84 ASP B C 1
ATOM 3200 O O . ASP B 1 84 ? 18.953 38.594 8.367 1 87.31 84 ASP B O 1
ATOM 3204 N N . ALA B 1 85 ? 17.062 37.406 8.133 1 91.12 85 ALA B N 1
ATOM 3205 C CA . ALA B 1 85 ? 17.641 36.438 7.207 1 91.12 85 ALA B CA 1
ATOM 3206 C C . ALA B 1 85 ? 18.109 37.125 5.918 1 91.12 85 ALA B C 1
ATOM 3208 O O . ALA B 1 85 ? 19.203 36.844 5.434 1 91.12 85 ALA B O 1
ATOM 3209 N N . VAL B 1 86 ? 17.297 38.031 5.387 1 91.88 86 VAL B N 1
ATOM 3210 C CA . VAL B 1 86 ? 17.594 38.719 4.137 1 91.88 86 VAL B CA 1
ATOM 3211 C C . VAL B 1 86 ? 18.781 39.656 4.34 1 91.88 86 VAL B C 1
ATOM 3213 O O . VAL B 1 86 ? 19.672 39.75 3.486 1 91.88 86 VAL B O 1
ATOM 3216 N N . ARG B 1 87 ? 18.859 40.281 5.449 1 88.12 87 ARG B N 1
ATOM 3217 C CA . ARG B 1 87 ? 19.984 41.156 5.77 1 88.12 87 ARG B CA 1
ATOM 3218 C C . ARG B 1 87 ? 21.297 40.375 5.801 1 88.12 87 ARG B C 1
ATOM 3220 O O . ARG B 1 87 ? 22.344 40.906 5.438 1 88.12 87 ARG B O 1
ATOM 3227 N N . ASN B 1 88 ? 21.141 39.188 6.191 1 86.25 88 ASN B N 1
ATOM 3228 C CA . ASN B 1 88 ? 22.312 38.344 6.293 1 86.25 88 ASN B CA 1
ATOM 3229 C C . ASN B 1 88 ? 22.609 37.625 4.98 1 86.25 88 ASN B C 1
ATOM 3231 O O . ASN B 1 88 ? 23.406 36.688 4.941 1 86.25 88 ASN B O 1
ATOM 3235 N N . GLY B 1 89 ? 21.844 37.969 3.898 1 87.19 89 GLY B N 1
ATOM 3236 C CA . GLY B 1 89 ? 22.188 37.5 2.559 1 87.19 89 GLY B CA 1
ATOM 3237 C C . GLY B 1 89 ? 21.422 36.281 2.131 1 87.19 89 GLY B C 1
ATOM 3238 O O . GLY B 1 89 ? 21.734 35.656 1.108 1 87.19 89 GLY B O 1
ATOM 3239 N N . TRP B 1 90 ? 20.438 35.844 2.904 1 92.12 90 TRP B N 1
ATOM 3240 C CA . TRP B 1 90 ? 19.672 34.656 2.549 1 92.12 90 TRP B CA 1
ATOM 3241 C C . TRP B 1 90 ? 18.5 35 1.641 1 92.12 90 TRP B C 1
ATOM 3243 O O . TRP B 1 90 ? 17.953 36.094 1.737 1 92.12 90 TRP B O 1
ATOM 3253 N N . LYS B 1 91 ? 18.297 34.094 0.756 1 94.81 91 LYS B N 1
ATOM 3254 C CA . LYS B 1 91 ? 17.078 34.188 -0.052 1 94.81 91 LYS B CA 1
ATOM 3255 C C . LYS B 1 91 ? 15.961 33.312 0.534 1 94.81 91 LYS B C 1
ATOM 3257 O O . LYS B 1 91 ? 16.234 32.25 1.111 1 94.81 91 LYS B O 1
ATOM 3262 N N . ILE B 1 92 ? 14.719 33.781 0.401 1 97.19 92 ILE B N 1
ATOM 3263 C CA . ILE B 1 92 ? 13.578 33.062 0.943 1 97.19 92 ILE B CA 1
ATOM 3264 C C . ILE B 1 92 ? 12.523 32.844 -0.147 1 97.19 92 ILE B C 1
ATOM 3266 O O . ILE B 1 92 ? 12.148 33.812 -0.833 1 97.19 92 ILE B O 1
ATOM 3270 N N . MET B 1 93 ? 12.125 31.672 -0.347 1 98.44 93 MET B N 1
ATOM 3271 C CA . MET B 1 93 ? 11 31.328 -1.208 1 98.44 93 MET B CA 1
ATOM 3272 C C . MET B 1 93 ? 9.883 30.688 -0.402 1 98.44 93 MET B C 1
ATOM 3274 O O . MET B 1 93 ? 10.117 29.75 0.368 1 98.44 93 MET B O 1
ATOM 3278 N N . TRP B 1 94 ? 8.719 31.188 -0.535 1 98.75 94 TRP B N 1
ATOM 3279 C CA . TRP B 1 94 ? 7.539 30.672 0.151 1 98.75 94 TRP B CA 1
ATOM 3280 C C . TRP B 1 94 ? 6.516 30.141 -0.847 1 98.75 94 TRP B C 1
ATOM 3282 O O . TRP B 1 94 ? 5.898 30.906 -1.584 1 98.75 94 TRP B O 1
ATOM 3292 N N . ILE B 1 95 ? 6.324 28.812 -0.845 1 98.75 95 ILE B N 1
ATOM 3293 C CA . ILE B 1 95 ? 5.469 28.109 -1.794 1 98.75 95 ILE B CA 1
ATOM 3294 C C . ILE B 1 95 ? 4.273 27.5 -1.062 1 98.75 95 ILE B C 1
ATOM 3296 O O . ILE B 1 95 ? 4.434 26.609 -0.227 1 98.75 95 ILE B O 1
ATOM 3300 N N . ASP B 1 96 ? 3.062 27.953 -1.41 1 97.88 96 ASP B N 1
ATOM 3301 C CA . ASP B 1 96 ? 1.902 27.547 -0.623 1 97.88 96 ASP B CA 1
ATOM 3302 C C . ASP B 1 96 ? 0.63 27.578 -1.467 1 97.88 96 ASP B C 1
ATOM 3304 O O . ASP B 1 96 ? 0.609 28.156 -2.551 1 97.88 96 ASP B O 1
ATOM 3308 N N . HIS B 1 97 ? -0.284 26.812 -0.993 1 97.12 97 HIS B N 1
ATOM 3309 C CA . HIS B 1 97 ? -1.557 26.781 -1.703 1 97.12 97 HIS B CA 1
ATOM 3310 C C . HIS B 1 97 ? -2.707 27.203 -0.795 1 97.12 97 HIS B C 1
ATOM 3312 O O . HIS B 1 97 ? -3.85 27.312 -1.246 1 97.12 97 HIS B O 1
ATOM 3318 N N . HIS B 1 98 ? -2.395 27.5 0.444 1 90.81 98 HIS B N 1
ATOM 3319 C CA . HIS B 1 98 ? -3.434 27.938 1.371 1 90.81 98 HIS B CA 1
ATOM 3320 C C . HIS B 1 98 ? -3.887 29.359 1.062 1 90.81 98 HIS B C 1
ATOM 3322 O O . HIS B 1 98 ? -3.232 30.062 0.297 1 90.81 98 HIS B O 1
ATOM 3328 N N . HIS B 1 99 ? -4.984 29.656 1.63 1 87.19 99 HIS B N 1
ATOM 3329 C CA . HIS B 1 99 ? -5.477 31.016 1.45 1 87.19 99 HIS B CA 1
ATOM 3330 C C . HIS B 1 99 ? -4.672 32 2.283 1 87.19 99 HIS B C 1
ATOM 3332 O O . HIS B 1 99 ? -4.523 31.844 3.496 1 87.19 99 HIS B O 1
ATOM 3338 N N . TRP B 1 100 ? -4.082 33.062 1.558 1 91.81 100 TRP B N 1
ATOM 3339 C CA . TRP B 1 100 ? -3.443 34.219 2.193 1 91.81 100 TRP B CA 1
ATOM 3340 C C . TRP B 1 100 ? -4.254 35.469 1.962 1 91.81 100 TRP B C 1
ATOM 3342 O O . TRP B 1 100 ? -4.789 35.688 0.871 1 91.81 100 TRP B O 1
ATOM 3352 N N . SER B 1 101 ? -4.379 36.312 3.016 1 93 101 SER B N 1
ATOM 3353 C CA . SER B 1 101 ? -4.961 37.625 2.768 1 93 101 SER B CA 1
ATOM 3354 C C . SER B 1 101 ? -4.023 38.5 1.934 1 93 101 SER B C 1
ATOM 3356 O O . SER B 1 101 ? -2.816 38.25 1.881 1 93 101 SER B O 1
ATOM 3358 N N . GLN B 1 102 ? -4.648 39.5 1.26 1 95.94 102 GLN B N 1
ATOM 3359 C CA . GLN B 1 102 ? -3.811 40.438 0.532 1 95.94 102 GLN B CA 1
ATOM 3360 C C . GLN B 1 102 ? -2.834 41.156 1.47 1 95.94 102 GLN B C 1
ATOM 3362 O O . GLN B 1 102 ? -1.7 41.438 1.086 1 95.94 102 GLN B O 1
ATOM 3367 N N . GLN B 1 103 ? -3.258 41.375 2.674 1 96.94 103 GLN B N 1
ATOM 3368 C CA . GLN B 1 103 ? -2.4 42 3.678 1 96.94 103 GLN B CA 1
ATOM 3369 C C . GLN B 1 103 ? -1.178 41.125 3.967 1 96.94 103 GLN B C 1
ATOM 3371 O O . GLN B 1 103 ? -0.061 41.656 4.082 1 96.94 103 GLN B O 1
ATOM 3376 N N . ALA B 1 104 ? -1.411 39.875 4.105 1 95.75 104 ALA B N 1
ATOM 3377 C CA . ALA B 1 104 ? -0.316 38.938 4.367 1 95.75 104 ALA B CA 1
ATOM 3378 C C . ALA B 1 104 ? 0.671 38.938 3.203 1 95.75 104 ALA B C 1
ATOM 3380 O O . ALA B 1 104 ? 1.886 38.969 3.41 1 95.75 104 ALA B O 1
ATOM 3381 N N . ILE B 1 105 ? 0.143 38.844 1.989 1 97 105 ILE B N 1
ATOM 3382 C CA . ILE B 1 105 ? 0.971 38.812 0.789 1 97 105 ILE B CA 1
ATOM 3383 C C . ILE B 1 105 ? 1.829 40.062 0.713 1 97 105 ILE B C 1
ATOM 3385 O O . ILE B 1 105 ? 3.049 40 0.556 1 97 105 ILE B O 1
ATOM 3389 N N . ASP B 1 106 ? 1.211 41.188 0.895 1 97.06 106 ASP B N 1
ATOM 3390 C CA . ASP B 1 106 ? 1.895 42.5 0.784 1 97.06 106 ASP B CA 1
ATOM 3391 C C . ASP B 1 106 ? 2.977 42.625 1.852 1 97.06 106 ASP B C 1
ATOM 3393 O O . ASP B 1 106 ? 4.012 43.25 1.616 1 97.06 106 ASP B O 1
ATOM 3397 N N . ALA B 1 107 ? 2.707 42.062 2.965 1 96.62 107 ALA B N 1
ATOM 3398 C CA . ALA B 1 107 ? 3.609 42.219 4.105 1 96.62 107 ALA B CA 1
ATOM 3399 C C . ALA B 1 107 ? 4.93 41.5 3.852 1 96.62 107 ALA B C 1
ATOM 3401 O O . ALA B 1 107 ? 5.988 41.938 4.301 1 96.62 107 ALA B O 1
ATOM 3402 N N . VAL B 1 108 ? 4.902 40.375 3.109 1 97.19 108 VAL B N 1
ATOM 3403 C CA . VAL B 1 108 ? 6.109 39.562 3.055 1 97.19 108 VAL B CA 1
ATOM 3404 C C . VAL B 1 108 ? 6.746 39.688 1.67 1 97.19 108 VAL B C 1
ATOM 3406 O O . VAL B 1 108 ? 7.918 39.344 1.488 1 97.19 108 VAL B O 1
ATOM 3409 N N . LYS B 1 109 ? 6.094 40.125 0.69 1 96.75 109 LYS B N 1
ATOM 3410 C CA . LYS B 1 109 ? 6.527 40.156 -0.703 1 96.75 109 LYS B CA 1
ATOM 3411 C C . LYS B 1 109 ? 7.859 40.875 -0.846 1 96.75 109 LYS B C 1
ATOM 3413 O O . LYS B 1 109 ? 8.688 40.5 -1.678 1 96.75 109 LYS B O 1
ATOM 3418 N N . PRO B 1 110 ? 8.141 41.969 -0.077 1 96.81 110 PRO B N 1
ATOM 3419 C CA . PRO B 1 110 ? 9.422 42.656 -0.204 1 96.81 110 PRO B CA 1
ATOM 3420 C C . PRO B 1 110 ? 10.602 41.812 0.264 1 96.81 110 PRO B C 1
ATOM 3422 O O . PRO B 1 110 ? 11.75 42.062 -0.093 1 96.81 110 PRO B O 1
ATOM 3425 N N . LEU B 1 111 ? 10.375 40.75 1.036 1 96.75 111 LEU B N 1
ATOM 3426 C CA . LEU B 1 111 ? 11.43 39.969 1.671 1 96.75 111 LEU B CA 1
ATOM 3427 C C . LEU B 1 111 ? 11.508 38.594 1.062 1 96.75 111 LEU B C 1
ATOM 3429 O O . LEU B 1 111 ? 12.555 37.938 1.116 1 96.75 111 LEU B O 1
ATOM 3433 N N . VAL B 1 112 ? 10.406 38.094 0.53 1 97.25 112 VAL B N 1
ATOM 3434 C CA . VAL B 1 112 ? 10.234 36.688 0.2 1 97.25 112 VAL B CA 1
ATOM 3435 C C . VAL B 1 112 ? 9.703 36.531 -1.226 1 97.25 112 VAL B C 1
ATOM 3437 O O . VAL B 1 112 ? 8.836 37.312 -1.647 1 97.25 112 VAL B O 1
ATOM 3440 N N . GLU B 1 113 ? 10.289 35.688 -2.014 1 98.06 113 GLU B N 1
ATOM 3441 C CA . GLU B 1 113 ? 9.633 35.281 -3.254 1 98.06 113 GLU B CA 1
ATOM 3442 C C . GLU B 1 113 ? 8.445 34.375 -2.977 1 98.06 113 GLU B C 1
ATOM 3444 O O . GLU B 1 113 ? 8.617 33.25 -2.539 1 98.06 113 GLU B O 1
ATOM 3449 N N . VAL B 1 114 ? 7.254 34.812 -3.273 1 98.25 114 VAL B N 1
ATOM 3450 C CA . VAL B 1 114 ? 6.031 34.094 -2.938 1 98.25 114 VAL B CA 1
ATOM 3451 C C . VAL B 1 114 ? 5.5 33.375 -4.172 1 98.25 114 VAL B C 1
ATOM 3453 O O . VAL B 1 114 ? 5.328 34 -5.23 1 98.25 114 VAL B O 1
ATOM 3456 N N . VAL B 1 115 ? 5.324 32.094 -4.109 1 98.25 115 VAL B N 1
ATOM 3457 C CA . VAL B 1 115 ? 4.625 31.266 -5.09 1 98.25 115 VAL B CA 1
ATOM 3458 C C . VAL B 1 115 ? 3.336 30.719 -4.484 1 98.25 115 VAL B C 1
ATOM 3460 O O . VAL B 1 115 ? 3.361 29.75 -3.719 1 98.25 115 VAL B O 1
ATOM 3463 N N . LEU B 1 116 ? 2.248 31.344 -4.828 1 97.31 116 LEU B N 1
ATOM 3464 C CA . LEU B 1 116 ? 0.958 31.031 -4.223 1 97.31 116 LEU B CA 1
ATOM 3465 C C . LEU B 1 116 ? -0.039 30.562 -5.277 1 97.31 116 LEU B C 1
ATOM 3467 O O . LEU B 1 116 ? -0.136 31.156 -6.355 1 97.31 116 LEU B O 1
ATOM 3471 N N . ASP B 1 117 ? -0.648 29.469 -4.984 1 94.94 117 ASP B N 1
ATOM 3472 C CA . ASP B 1 117 ? -1.739 29.078 -5.871 1 94.94 117 ASP B CA 1
ATOM 3473 C C . ASP B 1 117 ? -2.941 30 -5.711 1 94.94 117 ASP B C 1
ATOM 3475 O O . ASP B 1 117 ? -3.408 30.234 -4.594 1 94.94 117 ASP B O 1
ATOM 3479 N N . THR B 1 118 ? -3.475 30.516 -6.766 1 89.75 118 THR B N 1
ATOM 3480 C CA . THR B 1 118 ? -4.656 31.375 -6.738 1 89.75 118 THR B CA 1
ATOM 3481 C C . THR B 1 118 ? -5.844 30.688 -7.402 1 89.75 118 THR B C 1
ATOM 3483 O O . THR B 1 118 ? -6.973 31.172 -7.332 1 89.75 118 THR B O 1
ATOM 3486 N N . SER B 1 119 ? -5.637 29.516 -8 1 92 119 SER B N 1
ATOM 3487 C CA . SER B 1 119 ? -6.676 28.828 -8.758 1 92 119 SER B CA 1
ATOM 3488 C C . SER B 1 119 ? -7.543 27.969 -7.852 1 92 119 SER B C 1
ATOM 3490 O O . SER B 1 119 ? -8.695 27.688 -8.172 1 92 119 SER B O 1
ATOM 3492 N N . GLY B 1 120 ? -6.98 27.531 -6.777 1 91.62 120 GLY B N 1
ATOM 3493 C CA . GLY B 1 120 ? -7.676 26.594 -5.914 1 91.62 120 GLY B CA 1
ATOM 3494 C C . GLY B 1 120 ? -7.602 25.172 -6.406 1 91.62 120 GLY B C 1
ATOM 3495 O O . GLY B 1 120 ? -8.289 24.281 -5.879 1 91.62 120 GLY B O 1
ATOM 3496 N N . THR B 1 121 ? -6.789 24.891 -7.34 1 94.75 121 THR B N 1
ATOM 3497 C CA . THR B 1 121 ? -6.789 23.578 -7.957 1 94.75 121 THR B CA 1
ATOM 3498 C C . THR B 1 121 ? -5.449 22.875 -7.734 1 94.75 121 THR B C 1
ATOM 3500 O O . THR B 1 121 ? -5.262 21.734 -8.164 1 94.75 121 THR B O 1
ATOM 3503 N N . LYS B 1 122 ? -4.535 23.594 -7.031 1 97.44 122 LYS B N 1
ATOM 3504 C CA . LYS B 1 122 ? -3.207 23.016 -6.836 1 97.44 122 LYS B CA 1
ATOM 3505 C C . LYS B 1 122 ? -2.871 22.891 -5.355 1 97.44 122 LYS B C 1
ATOM 3507 O O . LYS B 1 122 ? -3.256 23.734 -4.551 1 97.44 122 LYS B O 1
ATOM 3512 N N . CYS B 1 123 ? -2.16 21.828 -5.062 1 97.31 123 CYS B N 1
ATOM 3513 C CA . CYS B 1 123 ? -1.598 21.719 -3.721 1 97.31 123 CYS B CA 1
ATOM 3514 C C . CYS B 1 123 ? -0.155 22.203 -3.691 1 97.31 123 CYS B C 1
ATOM 3516 O O . CYS B 1 123 ? 0.375 22.641 -4.711 1 97.31 123 CYS B O 1
ATOM 3518 N N . ALA B 1 124 ? 0.483 22.281 -2.566 1 98.56 124 ALA B N 1
ATOM 3519 C CA . ALA B 1 124 ? 1.836 22.812 -2.432 1 98.56 124 ALA B CA 1
ATOM 3520 C C . ALA B 1 124 ? 2.836 21.969 -3.223 1 98.56 124 ALA B C 1
ATOM 3522 O O . ALA B 1 124 ? 3.758 22.516 -3.84 1 98.56 124 ALA B O 1
ATOM 3523 N N . SER B 1 125 ? 2.688 20.641 -3.23 1 98.81 125 SER B N 1
ATOM 3524 C CA . SER B 1 125 ? 3.578 19.766 -3.973 1 98.81 125 SER B CA 1
ATOM 3525 C C . SER B 1 125 ? 3.508 20.031 -5.473 1 98.81 125 SER B C 1
ATOM 3527 O O . SER B 1 125 ? 4.52 19.953 -6.172 1 98.81 125 SER B O 1
ATOM 3529 N N . ASP B 1 126 ? 2.311 20.328 -5.965 1 98.75 126 ASP B N 1
ATOM 3530 C CA . ASP B 1 126 ? 2.195 20.75 -7.359 1 98.75 126 ASP B CA 1
ATOM 3531 C C . ASP B 1 126 ? 3.096 21.938 -7.648 1 98.75 126 ASP B C 1
ATOM 3533 O O . ASP B 1 126 ? 3.809 21.969 -8.656 1 98.75 126 ASP B O 1
ATOM 3537 N N . LEU B 1 127 ? 3.012 22.891 -6.77 1 98.88 127 LEU B N 1
ATOM 3538 C CA . LEU B 1 127 ? 3.764 24.141 -6.957 1 98.88 127 LEU B CA 1
ATOM 3539 C C . LEU B 1 127 ? 5.262 23.891 -6.824 1 98.88 127 LEU B C 1
ATOM 3541 O O . LEU B 1 127 ? 6.062 24.469 -7.562 1 98.88 127 LEU B O 1
ATOM 3545 N N . MET B 1 128 ? 5.688 23.062 -5.879 1 98.88 128 MET B N 1
ATOM 3546 C CA . MET B 1 128 ? 7.094 22.688 -5.738 1 98.88 128 MET B CA 1
ATOM 3547 C C . MET B 1 128 ? 7.617 22.062 -7.027 1 98.88 128 MET B C 1
ATOM 3549 O O . MET B 1 128 ? 8.711 22.391 -7.48 1 98.88 128 MET B O 1
ATOM 3553 N N . TYR B 1 129 ? 6.824 21.156 -7.617 1 98.88 129 TYR B N 1
ATOM 3554 C CA . TYR B 1 129 ? 7.176 20.5 -8.875 1 98.88 129 TYR B CA 1
ATOM 3555 C C . TYR B 1 129 ? 7.324 21.531 -9.992 1 98.88 129 TYR B C 1
ATOM 3557 O O . TYR B 1 129 ? 8.344 21.562 -10.688 1 98.88 129 TYR B O 1
ATOM 3565 N N . GLU B 1 130 ? 6.371 22.391 -10.125 1 98.75 130 GLU B N 1
ATOM 3566 C CA . GLU B 1 130 ? 6.367 23.391 -11.195 1 98.75 130 GLU B CA 1
ATOM 3567 C C . GLU B 1 130 ? 7.523 24.375 -11.047 1 98.75 130 GLU B C 1
ATOM 3569 O O . GLU B 1 130 ? 8.086 24.828 -12.039 1 98.75 130 GLU B O 1
ATOM 3574 N N . THR B 1 131 ? 7.875 24.703 -9.82 1 98.62 131 THR B N 1
ATOM 3575 C CA . THR B 1 131 ? 8.883 25.719 -9.523 1 98.62 131 THR B CA 1
ATOM 3576 C C . THR B 1 131 ? 10.289 25.141 -9.719 1 98.62 131 THR B C 1
ATOM 3578 O O . THR B 1 131 ? 11.156 25.797 -10.305 1 98.62 131 THR B O 1
ATOM 3581 N N . PHE B 1 132 ? 10.516 23.906 -9.289 1 98.5 132 PHE B N 1
ATOM 3582 C CA . PHE B 1 132 ? 11.898 23.469 -9.164 1 98.5 132 PHE B CA 1
ATOM 3583 C C . PHE B 1 132 ? 12.227 22.406 -10.211 1 98.5 132 PHE B C 1
ATOM 3585 O O . PHE B 1 132 ? 13.375 22.297 -10.641 1 98.5 132 PHE B O 1
ATOM 3592 N N . LEU B 1 133 ? 11.25 21.609 -10.57 1 98.44 133 LEU B N 1
ATOM 3593 C CA . LEU B 1 133 ? 11.602 20.438 -11.375 1 98.44 133 LEU B CA 1
ATOM 3594 C C . LEU B 1 133 ? 10.531 20.156 -12.414 1 98.44 133 LEU B C 1
ATOM 3596 O O . LEU B 1 133 ? 10.031 19.031 -12.508 1 98.44 133 LEU B O 1
ATOM 3600 N N . PRO B 1 134 ? 10.234 21.25 -13.18 1 97.06 134 PRO B N 1
ATOM 3601 C CA . PRO B 1 134 ? 9.266 20.953 -14.234 1 97.06 134 PRO B CA 1
ATOM 3602 C C . PRO B 1 134 ? 9.766 19.891 -15.211 1 97.06 134 PRO B C 1
ATOM 3604 O O . PRO B 1 134 ? 10.93 19.922 -15.625 1 97.06 134 PRO B O 1
ATOM 3607 N N . GLY B 1 135 ? 9.164 18.812 -15.5 1 97.5 135 GLY B N 1
ATOM 3608 C CA . GLY B 1 135 ? 9.547 17.766 -16.438 1 97.5 135 GLY B CA 1
ATOM 3609 C C . GLY B 1 135 ? 10.016 16.5 -15.773 1 97.5 135 GLY B C 1
ATOM 3610 O O . GLY B 1 135 ? 10.133 15.453 -16.422 1 97.5 135 GLY B O 1
ATOM 3611 N N . SER B 1 136 ? 10.406 16.672 -14.484 1 98.19 136 SER B N 1
ATOM 3612 C CA . SER B 1 136 ? 10.812 15.484 -13.75 1 98.19 136 SER B CA 1
ATOM 3613 C C . SER B 1 136 ? 9.633 14.539 -13.539 1 98.19 136 SER B C 1
ATOM 3615 O O . SER B 1 136 ? 8.656 14.891 -12.875 1 98.19 136 SER B O 1
ATOM 3617 N N . GLU B 1 137 ? 9.797 13.336 -14.016 1 97.94 137 GLU B N 1
ATOM 3618 C CA . GLU B 1 137 ? 8.734 12.352 -13.867 1 97.94 137 GLU B CA 1
ATOM 3619 C C . GLU B 1 137 ? 8.531 11.977 -12.398 1 97.94 137 GLU B C 1
ATOM 3621 O O . GLU B 1 137 ? 7.395 11.883 -11.93 1 97.94 137 GLU B O 1
ATOM 3626 N N . LEU B 1 138 ? 9.672 11.789 -11.719 1 98.5 138 LEU B N 1
ATOM 3627 C CA . LEU B 1 138 ? 9.594 11.445 -10.297 1 98.5 138 LEU B CA 1
ATOM 3628 C C . LEU B 1 138 ? 8.891 12.539 -9.508 1 98.5 138 LEU B C 1
ATOM 3630 O O . LEU B 1 138 ? 7.961 12.258 -8.742 1 98.5 138 LEU B O 1
ATOM 3634 N N . ALA B 1 139 ? 9.266 13.812 -9.711 1 98.81 139 ALA B N 1
ATOM 3635 C CA . ALA B 1 139 ? 8.648 14.93 -9 1 98.81 139 ALA B CA 1
ATOM 3636 C C . ALA B 1 139 ? 7.168 15.055 -9.352 1 98.81 139 ALA B C 1
ATOM 3638 O O . ALA B 1 139 ? 6.336 15.336 -8.477 1 98.81 139 ALA B O 1
ATOM 3639 N N . ALA B 1 140 ? 6.836 14.82 -10.602 1 98.69 140 ALA B N 1
ATOM 3640 C CA . ALA B 1 140 ? 5.449 14.891 -11.047 1 98.69 140 ALA B CA 1
ATOM 3641 C C . ALA B 1 140 ? 4.594 13.836 -10.344 1 98.69 140 ALA B C 1
ATOM 3643 O O . ALA B 1 140 ? 3.459 14.117 -9.945 1 98.69 140 ALA B O 1
ATOM 3644 N N . ARG B 1 141 ? 5.117 12.641 -10.203 1 98.56 141 ARG B N 1
ATOM 3645 C CA . ARG B 1 141 ? 4.375 11.555 -9.57 1 98.56 141 ARG B CA 1
ATOM 3646 C C . ARG B 1 141 ? 4.164 11.828 -8.086 1 98.56 141 ARG B C 1
ATOM 3648 O O . ARG B 1 141 ? 3.078 11.594 -7.551 1 98.56 141 ARG B O 1
ATOM 3655 N N . LEU B 1 142 ? 5.223 12.305 -7.438 1 98.81 142 LEU B N 1
ATOM 3656 C CA . LEU B 1 142 ? 5.078 12.68 -6.035 1 98.81 142 LEU B CA 1
ATOM 3657 C C . LEU B 1 142 ? 4.012 13.766 -5.875 1 98.81 142 LEU B C 1
ATOM 3659 O O . LEU B 1 142 ? 3.135 13.648 -5.016 1 98.81 142 LEU B O 1
ATOM 3663 N N . ALA B 1 143 ? 4.086 14.805 -6.738 1 98.81 143 ALA B N 1
ATOM 3664 C CA . ALA B 1 143 ? 3.109 15.891 -6.688 1 98.81 143 ALA B CA 1
ATOM 3665 C C . ALA B 1 143 ? 1.695 15.367 -6.926 1 98.81 143 ALA B C 1
ATOM 3667 O O . ALA B 1 143 ? 0.756 15.766 -6.234 1 98.81 143 ALA B O 1
ATOM 3668 N N . GLY B 1 144 ? 1.543 14.5 -7.879 1 98.31 144 GLY B N 1
ATOM 3669 C CA . GLY B 1 144 ? 0.243 13.922 -8.172 1 98.31 144 GLY B CA 1
ATOM 3670 C C . GLY B 1 144 ? -0.354 13.156 -7.004 1 98.31 144 GLY B C 1
ATOM 3671 O O . GLY B 1 144 ? -1.55 13.273 -6.73 1 98.31 144 GLY B O 1
ATOM 3672 N N . MET B 1 145 ? 0.44 12.344 -6.34 1 98.44 145 MET B N 1
ATOM 3673 C CA . MET B 1 145 ? -0.04 11.594 -5.188 1 98.44 145 MET B CA 1
ATOM 3674 C C . MET B 1 145 ? -0.419 12.531 -4.043 1 98.44 145 MET B C 1
ATOM 3676 O O . MET B 1 145 ? -1.429 12.312 -3.371 1 98.44 145 MET B O 1
ATOM 3680 N N . ALA B 1 146 ? 0.406 13.57 -3.814 1 98.31 146 ALA B N 1
ATOM 3681 C CA . ALA B 1 146 ? 0.069 14.578 -2.812 1 98.31 146 ALA B CA 1
ATOM 3682 C C . ALA B 1 146 ? -1.259 15.258 -3.139 1 98.31 146 ALA B C 1
ATOM 3684 O O . ALA B 1 146 ? -2.08 15.484 -2.25 1 98.31 146 ALA B O 1
ATOM 3685 N N . HIS B 1 147 ? -1.453 15.539 -4.402 1 97.31 147 HIS B N 1
ATOM 3686 C CA . HIS B 1 147 ? -2.684 16.172 -4.867 1 97.31 147 HIS B CA 1
ATOM 3687 C C . HIS B 1 147 ? -3.893 15.281 -4.602 1 97.31 147 HIS B C 1
ATOM 3689 O O . HIS B 1 147 ? -4.926 15.758 -4.121 1 97.31 147 HIS B O 1
ATOM 3695 N N . THR B 1 148 ? -3.748 14.008 -4.938 1 95.81 148 THR B N 1
ATOM 3696 C CA . THR B 1 148 ? -4.809 13.039 -4.684 1 95.81 148 THR B CA 1
ATOM 3697 C C . THR B 1 148 ? -5.223 13.062 -3.217 1 95.81 148 THR B C 1
ATOM 3699 O O . THR B 1 148 ? -6.414 13.102 -2.902 1 95.81 148 THR B O 1
ATOM 3702 N N . MET B 1 149 ? -4.273 13.094 -2.322 1 92.69 149 MET B N 1
ATOM 3703 C CA . MET B 1 149 ? -4.57 13.031 -0.894 1 92.69 149 MET B CA 1
ATOM 3704 C C . MET B 1 149 ? -5.109 14.359 -0.387 1 92.69 149 MET B C 1
ATOM 3706 O O . MET B 1 149 ? -6.07 14.391 0.385 1 92.69 149 MET B O 1
ATOM 3710 N N . ASP B 1 150 ? -4.516 15.445 -0.843 1 91.06 150 ASP B N 1
ATOM 3711 C CA . ASP B 1 150 ? -4.883 16.766 -0.342 1 91.06 150 ASP B CA 1
ATOM 3712 C C . ASP B 1 150 ? -6.301 17.141 -0.767 1 91.06 150 ASP B C 1
ATOM 3714 O O . ASP B 1 150 ? -7.047 17.75 0.004 1 91.06 150 ASP B O 1
ATOM 3718 N N . PHE B 1 151 ? -6.652 16.797 -1.992 1 89.69 151 PHE B N 1
ATOM 3719 C CA . PHE B 1 151 ? -7.961 17.141 -2.529 1 89.69 151 PHE B CA 1
ATOM 3720 C C . PHE B 1 151 ? -8.938 15.984 -2.363 1 89.69 151 PHE B C 1
ATOM 3722 O O . PHE B 1 151 ? -10.117 16.109 -2.699 1 89.69 151 PHE B O 1
ATOM 3729 N N . PHE B 1 152 ? -8.398 14.859 -1.835 1 83.81 152 PHE B N 1
ATOM 3730 C CA . PHE B 1 152 ? -9.203 13.672 -1.578 1 83.81 152 PHE B CA 1
ATOM 3731 C C . PHE B 1 152 ? -9.953 13.242 -2.834 1 83.81 152 PHE B C 1
ATOM 3733 O O . PHE B 1 152 ? -11.164 13.016 -2.793 1 83.81 152 PHE B O 1
ATOM 3740 N N . THR B 1 153 ? -9.211 13.203 -3.982 1 89.44 153 THR B N 1
ATOM 3741 C CA . THR B 1 153 ? -9.852 12.891 -5.254 1 89.44 153 THR B CA 1
ATOM 3742 C C . THR B 1 153 ? -10.031 11.375 -5.406 1 89.44 153 THR B C 1
ATOM 3744 O O . THR B 1 153 ? -10.828 10.922 -6.23 1 89.44 153 THR B O 1
ATOM 3747 N N . LYS B 1 154 ? -9.367 10.578 -4.707 1 88.62 154 LYS B N 1
ATOM 3748 C CA . LYS B 1 154 ? -9.438 9.117 -4.727 1 88.62 154 LYS B CA 1
ATOM 3749 C C . LYS B 1 154 ? -9.234 8.578 -6.141 1 88.62 154 LYS B C 1
ATOM 3751 O O . LYS B 1 154 ? -9.891 7.617 -6.547 1 88.62 154 LYS B O 1
ATOM 3756 N N . ASP B 1 155 ? -8.359 9.227 -6.883 1 93.81 155 ASP B N 1
ATOM 3757 C CA . ASP B 1 155 ? -8.219 8.898 -8.297 1 93.81 155 ASP B CA 1
ATOM 3758 C C . ASP B 1 155 ? -7.066 7.922 -8.516 1 93.81 155 ASP B C 1
ATOM 3760 O O . ASP B 1 155 ? -6.844 7.465 -9.641 1 93.81 155 ASP B O 1
ATOM 3764 N N . GLN B 1 156 ? -6.379 7.578 -7.492 1 95.94 156 GLN B N 1
ATOM 3765 C CA . GLN B 1 156 ? -5.312 6.59 -7.594 1 95.94 156 GLN B CA 1
ATOM 3766 C C . GLN B 1 156 ? -5.059 5.914 -6.246 1 95.94 156 GLN B C 1
ATOM 3768 O O . GLN B 1 156 ? -5.461 6.43 -5.203 1 95.94 156 GLN B O 1
ATOM 3773 N N . TYR B 1 157 ? -4.438 4.777 -6.348 1 94.56 157 TYR B N 1
ATOM 3774 C CA . TYR B 1 157 ? -4.004 4.066 -5.152 1 94.56 157 TYR B CA 1
ATOM 3775 C C . TYR B 1 157 ? -2.906 4.84 -4.426 1 94.56 157 TYR B C 1
ATOM 3777 O O . TYR B 1 157 ? -2.02 5.414 -5.062 1 94.56 157 TYR B O 1
ATOM 3785 N N . LEU B 1 158 ? -2.949 4.883 -3.135 1 96.12 158 LEU B N 1
ATOM 3786 C CA . LEU B 1 158 ? -1.88 5.406 -2.291 1 96.12 158 LEU B CA 1
ATOM 3787 C C . LEU B 1 158 ? -1.526 4.418 -1.185 1 96.12 158 LEU B C 1
ATOM 3789 O O . LEU B 1 158 ? -2.414 3.795 -0.597 1 96.12 158 LEU B O 1
ATOM 3793 N N . THR B 1 159 ? -0.234 4.188 -0.954 1 97.25 159 THR B N 1
ATOM 3794 C CA . THR B 1 159 ? 0.138 3.516 0.286 1 97.25 159 THR B CA 1
ATOM 3795 C C . THR B 1 159 ? -0.401 4.277 1.495 1 97.25 159 THR B C 1
ATOM 3797 O O . THR B 1 159 ? -0.752 5.453 1.389 1 97.25 159 THR B O 1
ATOM 3800 N N . PRO B 1 160 ? -0.521 3.66 2.604 1 96.25 160 PRO B N 1
ATOM 3801 C CA . PRO B 1 160 ? -1.062 4.363 3.77 1 96.25 160 PRO B CA 1
ATOM 3802 C C . PRO B 1 160 ? -0.019 5.227 4.477 1 96.25 160 PRO B C 1
ATOM 3804 O O . PRO B 1 160 ? 0.021 5.27 5.707 1 96.25 160 PRO B O 1
ATOM 3807 N N . ILE B 1 161 ? 0.756 5.875 3.73 1 96.62 161 ILE B N 1
ATOM 3808 C CA . ILE B 1 161 ? 1.848 6.672 4.273 1 96.62 161 ILE B CA 1
ATOM 3809 C C . ILE B 1 161 ? 1.284 7.785 5.156 1 96.62 161 ILE B C 1
ATOM 3811 O O . ILE B 1 161 ? 1.891 8.148 6.168 1 96.62 161 ILE B O 1
ATOM 3815 N N . SER B 1 162 ? 0.103 8.344 4.836 1 93.94 162 SER B N 1
ATOM 3816 C CA . SER B 1 162 ? -0.52 9.359 5.68 1 93.94 162 SER B CA 1
ATOM 3817 C C . SER B 1 162 ? -0.777 8.828 7.086 1 93.94 162 SER B C 1
ATOM 3819 O O . SER B 1 162 ? -0.606 9.555 8.07 1 93.94 162 SER B O 1
ATOM 3821 N N . GLU B 1 163 ? -1.251 7.586 7.207 1 94.75 163 GLU B N 1
ATOM 3822 C CA . GLU B 1 163 ? -1.459 6.953 8.508 1 94.75 163 GLU B CA 1
ATOM 3823 C C . GLU B 1 163 ? -0.132 6.707 9.219 1 94.75 163 GLU B C 1
ATOM 3825 O O . GLU B 1 163 ? -0.052 6.812 10.445 1 94.75 163 GLU B O 1
ATOM 3830 N N . LEU B 1 164 ? 0.868 6.387 8.422 1 96.62 164 LEU B N 1
ATOM 3831 C CA . LEU B 1 164 ? 2.189 6.188 9.008 1 96.62 164 LEU B CA 1
ATOM 3832 C C . LEU B 1 164 ? 2.715 7.48 9.617 1 96.62 164 LEU B C 1
ATOM 3834 O O . LEU B 1 164 ? 3.338 7.465 10.68 1 96.62 164 LEU B O 1
ATOM 3838 N N . ILE B 1 165 ? 2.51 8.594 8.93 1 96.69 165 ILE B N 1
ATOM 3839 C CA . ILE B 1 165 ? 2.883 9.898 9.461 1 96.69 165 ILE B CA 1
ATOM 3840 C C . ILE B 1 165 ? 2.209 10.125 10.812 1 96.69 165 ILE B C 1
ATOM 3842 O O . ILE B 1 165 ? 2.854 10.547 11.773 1 96.69 165 ILE B O 1
ATOM 3846 N N . ARG B 1 166 ? 0.942 9.82 10.906 1 93.12 166 ARG B N 1
ATOM 3847 C CA . ARG B 1 166 ? 0.209 9.945 12.164 1 93.12 166 ARG B CA 1
ATOM 3848 C C . ARG B 1 166 ? 0.865 9.117 13.266 1 93.12 166 ARG B C 1
ATOM 3850 O O . ARG B 1 166 ? 1.014 9.586 14.391 1 93.12 166 ARG B O 1
ATOM 3857 N N . TYR B 1 167 ? 1.194 7.898 12.945 1 96.5 167 TYR B N 1
ATOM 3858 C CA . TYR B 1 167 ? 1.869 7.035 13.906 1 96.5 167 TYR B CA 1
ATOM 3859 C C . TYR B 1 167 ? 3.154 7.68 14.414 1 96.5 167 TYR B C 1
ATOM 3861 O O . TYR B 1 167 ? 3.412 7.703 15.617 1 96.5 167 TYR B O 1
ATOM 3869 N N . TYR B 1 168 ? 3.955 8.203 13.477 1 97.38 168 TYR B N 1
ATOM 3870 C CA . TYR B 1 168 ? 5.254 8.758 13.836 1 97.38 168 TYR B CA 1
ATOM 3871 C C . TYR B 1 168 ? 5.098 9.984 14.734 1 97.38 168 TYR B C 1
ATOM 3873 O O . TYR B 1 168 ? 5.961 10.266 15.562 1 97.38 168 TYR B O 1
ATOM 3881 N N . GLN B 1 169 ? 3.996 10.68 14.578 1 94.25 169 GLN B N 1
ATOM 3882 C CA . GLN B 1 169 ? 3.734 11.844 15.422 1 94.25 169 GLN B CA 1
ATOM 3883 C C . GLN B 1 169 ? 3.711 11.453 16.891 1 94.25 169 GLN B C 1
ATOM 3885 O O . GLN B 1 169 ? 3.873 12.312 17.766 1 94.25 169 GLN B O 1
ATOM 3890 N N . THR B 1 170 ? 3.473 10.188 17.172 1 94.31 170 THR B N 1
ATOM 3891 C CA . THR B 1 170 ? 3.414 9.727 18.562 1 94.31 170 THR B CA 1
ATOM 3892 C C . THR B 1 170 ? 4.812 9.422 19.094 1 94.31 170 THR B C 1
ATOM 3894 O O . THR B 1 170 ? 4.984 9.148 20.281 1 94.31 170 THR B O 1
ATOM 3897 N N . PHE B 1 171 ? 5.848 9.461 18.188 1 96.06 171 PHE B N 1
ATOM 3898 C CA . PHE B 1 171 ? 7.211 9.109 18.578 1 96.06 171 PHE B CA 1
ATOM 3899 C C . PHE B 1 171 ? 7.98 10.352 19.031 1 96.06 171 PHE B C 1
ATOM 3901 O O . PHE B 1 171 ? 7.801 11.438 18.469 1 96.06 171 PHE B O 1
ATOM 3908 N N . PRO B 1 172 ? 8.969 10.172 19.953 1 95.94 172 PRO B N 1
ATOM 3909 C CA . PRO B 1 172 ? 9.836 11.289 20.328 1 95.94 172 PRO B CA 1
ATOM 3910 C C . PRO B 1 172 ? 10.719 11.766 19.172 1 95.94 172 PRO B C 1
ATOM 3912 O O . PRO B 1 172 ? 11.094 12.938 19.125 1 95.94 172 PRO B O 1
ATOM 3915 N N . ASN B 1 173 ? 11.07 10.875 18.281 1 96.88 173 ASN B N 1
ATOM 3916 C CA . ASN B 1 173 ? 11.922 11.242 17.156 1 96.88 173 ASN B CA 1
ATOM 3917 C C . ASN B 1 173 ? 11.109 11.438 15.883 1 96.88 173 ASN B C 1
ATOM 3919 O O . ASN B 1 173 ? 11.555 11.094 14.797 1 96.88 173 ASN B O 1
ATOM 3923 N N . PHE B 1 174 ? 9.883 11.938 16.031 1 96.31 174 PHE B N 1
ATOM 3924 C CA . PHE B 1 174 ? 8.914 12.141 14.969 1 96.31 174 PHE B CA 1
ATOM 3925 C C . PHE B 1 174 ? 9.547 12.883 13.797 1 96.31 174 PHE B C 1
ATOM 3927 O O . PHE B 1 174 ? 9.438 12.445 12.648 1 96.31 174 PHE B O 1
ATOM 3934 N N . TYR B 1 175 ? 10.297 13.938 13.992 1 95.62 175 TYR B N 1
ATOM 3935 C CA . TYR B 1 175 ? 10.82 14.797 12.938 1 95.62 175 TYR B CA 1
ATOM 3936 C C . TYR B 1 175 ? 11.93 14.094 12.156 1 95.62 175 TYR B C 1
ATOM 3938 O O . TYR B 1 175 ? 12.039 14.258 10.938 1 95.62 175 TYR B O 1
ATOM 3946 N N . ASP B 1 176 ? 12.688 13.297 12.906 1 97.44 176 ASP B N 1
ATOM 3947 C CA . ASP B 1 176 ? 13.695 12.492 12.219 1 97.44 176 ASP B CA 1
ATOM 3948 C C . ASP B 1 176 ? 13.055 11.477 11.289 1 97.44 176 ASP B C 1
ATOM 3950 O O . ASP B 1 176 ? 13.547 11.234 10.18 1 97.44 176 ASP B O 1
ATOM 3954 N N . ARG B 1 177 ? 11.961 10.875 11.766 1 98.06 177 ARG B N 1
ATOM 3955 C CA . ARG B 1 177 ? 11.258 9.891 10.953 1 98.06 177 ARG B CA 1
ATOM 3956 C C . ARG B 1 177 ? 10.688 10.539 9.688 1 98.06 177 ARG B C 1
ATOM 3958 O O . ARG B 1 177 ? 10.742 9.953 8.609 1 98.06 177 ARG B O 1
ATOM 3965 N N . LEU B 1 178 ? 10.141 11.734 9.82 1 98.44 178 LEU B N 1
ATOM 3966 C CA . LEU B 1 178 ? 9.586 12.43 8.672 1 98.44 178 LEU B CA 1
ATOM 3967 C C . LEU B 1 178 ? 10.68 12.789 7.668 1 98.44 178 LEU B C 1
ATOM 3969 O O . LEU B 1 178 ? 10.484 12.672 6.457 1 98.44 178 LEU B O 1
ATOM 3973 N N . SER B 1 179 ? 11.797 13.234 8.172 1 98.56 179 SER B N 1
ATOM 3974 C CA . SER B 1 179 ? 12.914 13.562 7.293 1 98.56 179 SER B CA 1
ATOM 3975 C C . SER B 1 179 ? 13.391 12.336 6.523 1 98.56 179 SER B C 1
ATOM 3977 O O . SER B 1 179 ? 13.719 12.43 5.34 1 98.56 179 SER B O 1
ATOM 3979 N N . GLU B 1 180 ? 13.414 11.273 7.246 1 98.38 180 GLU B N 1
ATOM 3980 C CA . GLU B 1 180 ? 13.805 10.031 6.59 1 98.38 180 GLU B CA 1
ATOM 3981 C C . GLU B 1 180 ? 12.797 9.641 5.512 1 98.38 180 GLU B C 1
ATOM 3983 O O . GLU B 1 180 ? 13.18 9.219 4.414 1 98.38 180 GLU B O 1
ATOM 3988 N N . LEU B 1 181 ? 11.5 9.758 5.832 1 98.62 181 LEU B N 1
ATOM 3989 C CA . LEU B 1 181 ? 10.469 9.477 4.84 1 98.62 181 LEU B CA 1
ATOM 3990 C C . LEU B 1 181 ? 10.641 10.367 3.613 1 98.62 181 LEU B C 1
ATOM 3992 O O . LEU B 1 181 ? 10.516 9.898 2.48 1 98.62 181 LEU B O 1
ATOM 3996 N N . ALA B 1 182 ? 10.906 11.625 3.842 1 98.88 182 ALA B N 1
ATOM 3997 C CA . ALA B 1 182 ? 11.086 12.57 2.738 1 98.88 182 ALA B CA 1
ATOM 3998 C C . ALA B 1 182 ? 12.273 12.172 1.869 1 98.88 182 ALA B C 1
ATOM 4000 O O . ALA B 1 182 ? 12.195 12.227 0.639 1 98.88 182 ALA B O 1
ATOM 4001 N N . ARG B 1 183 ? 13.375 11.789 2.488 1 98.75 183 ARG B N 1
ATOM 4002 C CA . ARG B 1 183 ? 14.57 11.383 1.754 1 98.75 183 ARG B CA 1
ATOM 4003 C C . ARG B 1 183 ? 14.305 10.125 0.93 1 98.75 183 ARG B C 1
ATOM 4005 O O . ARG B 1 183 ? 14.742 10.023 -0.218 1 98.75 183 ARG B O 1
ATOM 4012 N N . LYS B 1 184 ? 13.594 9.133 1.534 1 98.69 184 LYS B N 1
ATOM 4013 C CA . LYS B 1 184 ? 13.211 7.93 0.794 1 98.69 184 LYS B CA 1
ATOM 4014 C C . LYS B 1 184 ? 12.336 8.281 -0.404 1 98.69 184 LYS B C 1
ATOM 4016 O O . LYS B 1 184 ? 12.562 7.789 -1.511 1 98.69 184 LYS B O 1
ATOM 4021 N N . SER B 1 185 ? 11.359 9.164 -0.178 1 98.81 185 SER B N 1
ATOM 4022 C CA . SER B 1 185 ? 10.453 9.578 -1.243 1 98.81 185 SER B CA 1
ATOM 4023 C C . SER B 1 185 ? 11.203 10.281 -2.367 1 98.81 185 SER B C 1
ATOM 4025 O O . SER B 1 185 ? 10.883 10.102 -3.545 1 98.81 185 SER B O 1
ATOM 4027 N N . ALA B 1 186 ? 12.203 11.094 -1.979 1 98.81 186 ALA B N 1
ATOM 4028 C CA . ALA B 1 186 ? 13.008 11.805 -2.969 1 98.81 186 ALA B CA 1
ATOM 4029 C C . ALA B 1 186 ? 13.781 10.836 -3.854 1 98.81 186 ALA B C 1
ATOM 4031 O O . ALA B 1 186 ? 14.203 11.188 -4.957 1 98.81 186 ALA B O 1
ATOM 4032 N N . LYS B 1 187 ? 13.984 9.648 -3.369 1 98.38 187 LYS B N 1
ATOM 4033 C CA . LYS B 1 187 ? 14.672 8.617 -4.141 1 98.38 187 LYS B CA 1
ATOM 4034 C C . LYS B 1 187 ? 13.672 7.703 -4.844 1 98.38 187 LYS B C 1
ATOM 4036 O O . LYS B 1 187 ? 14.047 6.684 -5.422 1 98.38 187 LYS B O 1
ATOM 4041 N N . GLY B 1 188 ? 12.422 8.008 -4.715 1 98.44 188 GLY B N 1
ATOM 4042 C CA . GLY B 1 188 ? 11.383 7.262 -5.402 1 98.44 188 GLY B CA 1
ATOM 4043 C C . GLY B 1 188 ? 10.852 6.09 -4.602 1 98.44 188 GLY B C 1
ATOM 4044 O O . GLY B 1 188 ? 10.039 5.309 -5.094 1 98.44 188 GLY B O 1
ATOM 4045 N N . ILE B 1 189 ? 11.312 5.883 -3.355 1 98.75 189 ILE B N 1
ATOM 4046 C CA . ILE B 1 189 ? 10.852 4.809 -2.484 1 98.75 189 ILE B CA 1
ATOM 4047 C C . ILE B 1 189 ? 9.602 5.262 -1.724 1 98.75 189 ILE B C 1
ATOM 4049 O O . ILE B 1 189 ? 9.664 6.191 -0.917 1 98.75 189 ILE B O 1
ATOM 4053 N N . LEU B 1 190 ? 8.477 4.582 -1.962 1 98.75 190 LEU B N 1
ATOM 4054 C CA . LEU B 1 190 ? 7.195 4.992 -1.392 1 98.75 190 LEU B CA 1
ATOM 4055 C C . LEU B 1 190 ? 6.809 4.094 -0.223 1 98.75 190 LEU B C 1
ATOM 4057 O O . LEU B 1 190 ? 5.969 4.465 0.601 1 98.75 190 LEU B O 1
ATOM 4061 N N . TRP B 1 191 ? 7.316 2.865 -0.144 1 98.81 191 TRP B N 1
ATOM 4062 C CA . TRP B 1 191 ? 7.047 1.888 0.904 1 98.81 191 TRP B CA 1
ATOM 4063 C C . TRP B 1 191 ? 8.172 0.866 1 1 98.81 191 TRP B C 1
ATOM 4065 O O . TRP B 1 191 ? 8.617 0.326 -0.015 1 98.81 191 TRP B O 1
ATOM 4075 N N . ASP B 1 192 ? 8.734 0.692 2.141 1 98.56 192 ASP B N 1
ATOM 4076 C CA . ASP B 1 192 ? 9.789 -0.295 2.334 1 98.56 192 ASP B CA 1
ATOM 4077 C C . ASP B 1 192 ? 9.523 -1.149 3.57 1 98.56 192 ASP B C 1
ATOM 4079 O O . ASP B 1 192 ? 8.484 -1.006 4.219 1 98.56 192 ASP B O 1
ATOM 4083 N N . VAL B 1 193 ? 10.398 -2.051 3.904 1 98.12 193 VAL B N 1
ATOM 4084 C CA . VAL B 1 193 ? 10.164 -3.062 4.93 1 98.12 193 VAL B CA 1
ATOM 4085 C C . VAL B 1 193 ? 10.078 -2.398 6.301 1 98.12 193 VAL B C 1
ATOM 4087 O O . VAL B 1 193 ? 9.344 -2.859 7.176 1 98.12 193 VAL B O 1
ATOM 4090 N N . GLU B 1 194 ? 10.836 -1.315 6.531 1 97.5 194 GLU B N 1
ATOM 4091 C CA . GLU B 1 194 ? 10.758 -0.583 7.793 1 97.5 194 GLU B CA 1
ATOM 4092 C C . GLU B 1 194 ? 9.383 0.066 7.961 1 97.5 194 GLU B C 1
ATOM 4094 O O . GLU B 1 194 ? 8.766 -0.047 9.023 1 97.5 194 GLU B O 1
ATOM 4099 N N . MET B 1 195 ? 8.906 0.737 6.902 1 98.38 195 MET B N 1
ATOM 4100 C CA . MET B 1 195 ? 7.57 1.328 6.902 1 98.38 195 MET B CA 1
ATOM 4101 C C . MET B 1 195 ? 6.504 0.265 7.145 1 98.38 195 MET B C 1
ATOM 4103 O O . MET B 1 195 ? 5.566 0.484 7.91 1 98.38 195 MET B O 1
ATOM 4107 N N . GLN B 1 196 ? 6.676 -0.904 6.488 1 98.31 196 GLN B N 1
ATOM 4108 C CA . GLN B 1 196 ? 5.766 -2.033 6.645 1 98.31 196 GLN B CA 1
ATOM 4109 C C . GLN B 1 196 ? 5.676 -2.471 8.102 1 98.31 196 GLN B C 1
ATOM 4111 O O . GLN B 1 196 ? 4.582 -2.672 8.633 1 98.31 196 GLN B O 1
ATOM 4116 N N . SER B 1 197 ? 6.777 -2.598 8.719 1 97.25 197 SER B N 1
ATOM 4117 C CA . SER B 1 197 ? 6.828 -3.018 10.117 1 97.25 197 SER B CA 1
ATOM 4118 C C . SER B 1 197 ? 6.156 -1.997 11.023 1 97.25 197 SER B C 1
ATOM 4120 O O . SER B 1 197 ? 5.34 -2.359 11.875 1 97.25 197 SER B O 1
ATOM 4122 N N . ASP B 1 198 ? 6.496 -0.751 10.867 1 97.94 198 ASP B N 1
ATOM 4123 C CA . ASP B 1 198 ? 5.902 0.319 11.664 1 97.94 198 ASP B CA 1
ATOM 4124 C C . ASP B 1 198 ? 4.391 0.387 11.453 1 97.94 198 ASP B C 1
ATOM 4126 O O . ASP B 1 198 ? 3.635 0.552 12.414 1 97.94 198 ASP B O 1
ATOM 4130 N N . TYR B 1 199 ? 4.012 0.23 10.195 1 98 199 TYR B N 1
ATOM 4131 C CA . TYR B 1 199 ? 2.588 0.315 9.898 1 98 199 TYR B CA 1
ATOM 4132 C C . TYR B 1 199 ? 1.826 -0.839 10.539 1 98 199 TYR B C 1
ATOM 4134 O O . TYR B 1 199 ? 0.695 -0.665 10.992 1 98 199 TYR B O 1
ATOM 4142 N N . ASN B 1 200 ? 2.395 -2.049 10.523 1 97.44 200 ASN B N 1
ATOM 4143 C CA . ASN B 1 200 ? 1.745 -3.178 11.18 1 97.44 200 ASN B CA 1
ATOM 4144 C C . ASN B 1 200 ? 1.483 -2.893 12.656 1 97.44 200 ASN B C 1
ATOM 4146 O O . ASN B 1 200 ? 0.418 -3.227 13.18 1 97.44 200 ASN B O 1
ATOM 4150 N N . ASP B 1 201 ? 2.422 -2.291 13.312 1 97.12 201 ASP B N 1
ATOM 4151 C CA . ASP B 1 201 ? 2.232 -1.889 14.703 1 97.12 201 ASP B CA 1
ATOM 4152 C C . ASP B 1 201 ? 1.133 -0.837 14.828 1 97.12 201 ASP B C 1
ATOM 4154 O O . ASP B 1 201 ? 0.266 -0.937 15.695 1 97.12 201 ASP B O 1
ATOM 4158 N N . TYR B 1 202 ? 1.18 0.115 13.969 1 97.31 202 TYR B N 1
ATOM 4159 C CA . TYR B 1 202 ? 0.17 1.168 13.961 1 97.31 202 TYR B CA 1
ATOM 4160 C C . TYR B 1 202 ? -1.224 0.584 13.75 1 97.31 202 TYR B C 1
ATOM 4162 O O . TYR B 1 202 ? -2.174 0.972 14.438 1 97.31 202 TYR B O 1
ATOM 4170 N N . ALA B 1 203 ? -1.324 -0.308 12.766 1 96.25 203 ALA B N 1
ATOM 4171 C CA . ALA B 1 203 ? -2.613 -0.893 12.406 1 96.25 203 ALA B CA 1
ATOM 4172 C C . ALA B 1 203 ? -3.256 -1.589 13.602 1 96.25 203 ALA B C 1
ATOM 4174 O O . ALA B 1 203 ? -4.473 -1.51 13.789 1 96.25 203 ALA B O 1
ATOM 4175 N N . ARG B 1 204 ? -2.445 -2.27 14.375 1 96.12 204 ARG B N 1
ATOM 4176 C CA . ARG B 1 204 ? -2.961 -2.908 15.578 1 96.12 204 ARG B CA 1
ATOM 4177 C C . ARG B 1 204 ? -3.533 -1.873 16.547 1 96.12 204 ARG B C 1
ATOM 4179 O O . ARG B 1 204 ? -4.641 -2.043 17.062 1 96.12 204 ARG B O 1
ATOM 4186 N N . LEU B 1 205 ? -2.811 -0.796 16.766 1 96.56 205 LEU B N 1
ATOM 4187 C CA . LEU B 1 205 ? -3.246 0.278 17.656 1 96.56 205 LEU B CA 1
ATOM 4188 C C . LEU B 1 205 ? -4.484 0.971 17.094 1 96.56 205 LEU B C 1
ATOM 4190 O O . LEU B 1 205 ? -5.414 1.28 17.844 1 96.56 205 LEU B O 1
ATOM 4194 N N . ARG B 1 206 ? -4.465 1.218 15.805 1 95.5 206 ARG B N 1
ATOM 4195 C CA . ARG B 1 206 ? -5.602 1.82 15.125 1 95.5 206 ARG B CA 1
ATOM 4196 C C . ARG B 1 206 ? -6.859 0.976 15.305 1 95.5 206 ARG B C 1
ATOM 4198 O O . ARG B 1 206 ? -7.926 1.504 15.625 1 95.5 206 ARG B O 1
ATOM 4205 N N . ASP B 1 207 ? -6.719 -0.327 15.141 1 94.94 207 ASP B N 1
ATOM 4206 C CA . ASP B 1 207 ? -7.867 -1.224 15.242 1 94.94 207 ASP B CA 1
ATOM 4207 C C . ASP B 1 207 ? -8.391 -1.283 16.672 1 94.94 207 ASP B C 1
ATOM 4209 O O . ASP B 1 207 ? -9.602 -1.336 16.906 1 94.94 207 ASP B O 1
ATOM 4213 N N . GLU B 1 208 ? -7.52 -1.268 17.578 1 95.81 208 GLU B N 1
ATOM 4214 C CA . GLU B 1 208 ? -7.922 -1.193 18.984 1 95.81 208 GLU B CA 1
ATOM 4215 C C . GLU B 1 208 ? -8.664 0.109 19.266 1 95.81 208 GLU B C 1
ATOM 4217 O O . GLU B 1 208 ? -9.68 0.108 19.969 1 95.81 208 GLU B O 1
ATOM 4222 N N . ALA B 1 209 ? -8.156 1.174 18.75 1 95.06 209 ALA B N 1
ATOM 4223 C CA . ALA B 1 209 ? -8.797 2.475 18.922 1 95.06 209 ALA B CA 1
ATOM 4224 C C . ALA B 1 209 ? -10.18 2.492 18.297 1 95.06 209 ALA B C 1
ATOM 4226 O O . ALA B 1 209 ? -11.117 3.062 18.859 1 95.06 209 ALA B O 1
ATOM 4227 N N . ARG B 1 210 ? -10.289 1.896 17.156 1 94.5 210 ARG B N 1
ATOM 4228 C CA . ARG B 1 210 ? -11.57 1.782 16.453 1 94.5 210 ARG B CA 1
ATOM 4229 C C . ARG B 1 210 ? -12.594 1.058 17.328 1 94.5 210 ARG B C 1
ATOM 4231 O O . ARG B 1 210 ? -13.734 1.517 17.469 1 94.5 210 ARG B O 1
ATOM 4238 N N . ILE B 1 211 ? -12.164 -0.055 17.844 1 94.56 211 ILE B N 1
ATOM 4239 C CA . ILE B 1 211 ? -13.039 -0.84 18.703 1 94.56 211 ILE B CA 1
ATOM 4240 C C . ILE B 1 211 ? -13.492 0.01 19.891 1 94.56 211 ILE B C 1
ATOM 4242 O O . ILE B 1 211 ? -14.68 0.041 20.219 1 94.56 211 ILE B O 1
ATOM 4246 N N . GLN B 1 212 ? -12.617 0.683 20.469 1 94.25 212 GLN B N 1
ATOM 4247 C CA . GLN B 1 212 ? -12.93 1.521 21.609 1 94.25 212 GLN B CA 1
ATOM 4248 C C . GLN B 1 212 ? -13.898 2.639 21.25 1 94.25 212 GLN B C 1
ATOM 4250 O O . GLN B 1 212 ? -14.82 2.945 22 1 94.25 212 GLN B O 1
ATOM 4255 N N . VAL B 1 213 ? -13.648 3.262 20.109 1 94 213 VAL B N 1
ATOM 4256 C CA . VAL B 1 213 ? -14.5 4.363 19.672 1 94 213 VAL B CA 1
ATOM 4257 C C . VAL B 1 213 ? -15.93 3.867 19.469 1 94 213 VAL B C 1
ATOM 4259 O O . VAL B 1 213 ? -16.875 4.492 19.953 1 94 213 VAL B O 1
ATOM 4262 N N . PHE B 1 214 ? -16.125 2.75 18.859 1 95 214 PHE B N 1
ATOM 4263 C CA . PHE B 1 214 ? -17.469 2.279 18.562 1 95 214 PHE B CA 1
ATOM 4264 C C . PHE B 1 214 ? -18.125 1.703 19.812 1 95 214 PHE B C 1
ATOM 4266 O O . PHE B 1 214 ? -19.344 1.621 19.891 1 95 214 PHE B O 1
ATOM 4273 N N . ALA B 1 215 ? -17.328 1.351 20.797 1 94.81 215 ALA B N 1
ATOM 4274 C CA . ALA B 1 215 ? -17.891 0.909 22.078 1 94.81 215 ALA B CA 1
ATOM 4275 C C . ALA B 1 215 ? -18.391 2.094 22.891 1 94.81 215 ALA B C 1
ATOM 4277 O O . ALA B 1 215 ? -19.25 1.937 23.75 1 94.81 215 ALA B O 1
ATOM 4278 N N . THR B 1 216 ? -17.922 3.307 22.609 1 95.31 216 THR B N 1
ATOM 4279 C CA . THR B 1 216 ? -18.188 4.426 23.516 1 95.31 216 THR B CA 1
ATOM 4280 C C . THR B 1 216 ? -18.891 5.559 22.766 1 95.31 216 THR B C 1
ATOM 4282 O O . THR B 1 216 ? -19.328 6.535 23.391 1 95.31 216 THR B O 1
ATOM 4285 N N . ILE B 1 217 ? -18.969 5.441 21.438 1 97.06 217 ILE B N 1
ATOM 4286 C CA . ILE B 1 217 ? -19.562 6.484 20.609 1 97.06 217 ILE B CA 1
ATOM 4287 C C . ILE B 1 217 ? -20.969 6.812 21.109 1 97.06 217 ILE B C 1
ATOM 4289 O O . ILE B 1 217 ? -21.719 5.918 21.516 1 97.06 217 ILE B O 1
ATOM 4293 N N . GLN B 1 218 ? -21.297 8.117 21.188 1 97.31 218 GLN B N 1
ATOM 4294 C CA . GLN B 1 218 ? -22.641 8.578 21.5 1 97.31 218 GLN B CA 1
ATOM 4295 C C . GLN B 1 218 ? -23.281 9.273 20.312 1 97.31 218 GLN B C 1
ATOM 4297 O O . GLN B 1 218 ? -22.703 10.203 19.75 1 97.31 218 GLN B O 1
ATOM 4302 N N . VAL B 1 219 ? -24.375 8.789 19.891 1 97.88 219 VAL B N 1
ATOM 4303 C CA . VAL B 1 219 ? -25.141 9.383 18.797 1 97.88 219 VAL B CA 1
ATOM 4304 C C . VAL B 1 219 ? -26.438 9.977 19.344 1 97.88 219 VAL B C 1
ATOM 4306 O O . VAL B 1 219 ? -27.25 9.266 19.953 1 97.88 219 VAL B O 1
ATOM 4309 N N . ARG B 1 220 ? -26.656 11.273 19.109 1 97.44 220 ARG B N 1
ATOM 4310 C CA . ARG B 1 220 ? -27.812 11.969 19.672 1 97.44 220 ARG B CA 1
ATOM 4311 C C . ARG B 1 220 ? -28.484 12.844 18.625 1 97.44 220 ARG B C 1
ATOM 4313 O O . ARG B 1 220 ? -27.812 13.406 17.766 1 97.44 220 ARG B O 1
ATOM 4320 N N . PRO B 1 221 ? -29.766 12.945 18.75 1 97.31 221 PRO B N 1
ATOM 4321 C CA . PRO B 1 221 ? -30.453 13.93 17.922 1 97.31 221 PRO B CA 1
ATOM 4322 C C . PRO B 1 221 ? -30.312 15.352 18.453 1 97.31 221 PRO B C 1
ATOM 4324 O O . PRO B 1 221 ? -30.391 15.57 19.656 1 97.31 221 PRO B O 1
ATOM 4327 N N . VAL B 1 222 ? -30.031 16.234 17.562 1 97.25 222 VAL B N 1
ATOM 4328 C CA . VAL B 1 222 ? -30.062 17.672 17.828 1 97.25 222 VAL B CA 1
ATOM 4329 C C . VAL B 1 222 ? -30.906 18.375 16.781 1 97.25 222 VAL B C 1
ATOM 4331 O O . VAL B 1 222 ? -30.406 18.672 15.68 1 97.25 222 VAL B O 1
ATOM 4334 N N . GLY B 1 223 ? -32.156 18.734 17.203 1 94.88 223 GLY B N 1
ATOM 4335 C CA . GLY B 1 223 ? -33.062 19.172 16.172 1 94.88 223 GLY B CA 1
ATOM 4336 C C . GLY B 1 223 ? -33.312 18.125 15.109 1 94.88 223 GLY B C 1
ATOM 4337 O O . GLY B 1 223 ? -33.656 16.984 15.422 1 94.88 223 GLY B O 1
ATOM 4338 N N . ARG B 1 224 ? -33.156 18.469 13.891 1 95 224 ARG B N 1
ATOM 4339 C CA . ARG B 1 224 ? -33.406 17.531 12.797 1 95 224 ARG B CA 1
ATOM 4340 C C . ARG B 1 224 ? -32.156 16.766 12.43 1 95 224 ARG B C 1
ATOM 4342 O O . ARG B 1 224 ? -32.156 15.914 11.531 1 95 224 ARG B O 1
ATOM 4349 N N . PHE B 1 225 ? -31.031 17.031 13.133 1 97.38 225 PHE B N 1
ATOM 4350 C CA . PHE B 1 225 ? -29.766 16.422 12.758 1 97.38 225 PHE B CA 1
ATOM 4351 C C . PHE B 1 225 ? -29.375 15.328 13.75 1 97.38 225 PHE B C 1
ATOM 4353 O O . PHE B 1 225 ? -29.719 15.406 14.93 1 97.38 225 PHE B O 1
ATOM 4360 N N . LYS B 1 226 ? -28.844 14.312 13.242 1 97.75 226 LYS B N 1
ATOM 4361 C CA . LYS B 1 226 ? -28.203 13.266 14.039 1 97.75 226 LYS B CA 1
ATOM 4362 C C . LYS B 1 226 ? -26.719 13.516 14.195 1 97.75 226 LYS B C 1
ATOM 4364 O O . LYS B 1 226 ? -25.984 13.602 13.211 1 97.75 226 LYS B O 1
ATOM 4369 N N . VAL B 1 227 ? -26.219 13.578 15.516 1 98.62 227 VAL B N 1
ATOM 4370 C CA . VAL B 1 227 ? -24.844 13.969 15.766 1 98.62 227 VAL B CA 1
ATOM 4371 C C . VAL B 1 227 ? -24.125 12.844 16.516 1 98.62 227 VAL B C 1
ATOM 4373 O O . VAL B 1 227 ? -24.625 12.336 17.516 1 98.62 227 VAL B O 1
ATOM 4376 N N . ALA B 1 228 ? -22.953 12.445 16 1 98.56 228 ALA B N 1
ATOM 4377 C CA . ALA B 1 228 ? -22.109 11.477 16.688 1 98.56 228 ALA B CA 1
ATOM 4378 C C . ALA B 1 228 ? -20.984 12.18 17.438 1 98.56 228 ALA B C 1
ATOM 4380 O O . ALA B 1 228 ? -20.297 13.047 16.891 1 98.56 228 ALA B O 1
ATOM 4381 N N . TYR B 1 229 ? -20.875 11.875 18.688 1 98.38 229 TYR B N 1
ATOM 4382 C CA . TYR B 1 229 ? -19.797 12.367 19.531 1 98.38 229 TYR B CA 1
ATOM 4383 C C . TYR B 1 229 ? -18.75 11.281 19.75 1 98.38 229 TYR B C 1
ATOM 4385 O O . TYR B 1 229 ? -19.031 10.242 20.359 1 98.38 229 TYR B O 1
ATOM 4393 N N . VAL B 1 230 ? -17.547 11.539 19.25 1 97.75 230 VAL B N 1
ATOM 4394 C CA . VAL B 1 230 ? -16.5 10.531 19.203 1 97.75 230 VAL B CA 1
ATOM 4395 C C . VAL B 1 230 ? -15.242 11.055 19.891 1 97.75 230 VAL B C 1
ATOM 4397 O O . VAL B 1 230 ? -14.742 12.133 19.547 1 97.75 230 VAL B O 1
ATOM 4400 N N . GLN B 1 231 ? -14.758 10.328 20.891 1 95.06 231 GLN B N 1
ATOM 4401 C CA . GLN B 1 231 ? -13.461 10.703 21.453 1 95.06 231 GLN B CA 1
ATOM 4402 C C . GLN B 1 231 ? -12.336 10.43 20.453 1 95.06 231 GLN B C 1
ATOM 4404 O O . GLN B 1 231 ? -12.195 9.312 19.953 1 95.06 231 GLN B O 1
ATOM 4409 N N . SER B 1 232 ? -11.555 11.477 20.219 1 93.56 232 SER B N 1
ATOM 4410 C CA . SER B 1 232 ? -10.461 11.359 19.266 1 93.56 232 SER B CA 1
ATOM 4411 C C . SER B 1 232 ? -9.359 10.445 19.781 1 93.56 232 SER B C 1
ATOM 4413 O O . SER B 1 232 ? -9.172 10.312 20.984 1 93.56 232 SER B O 1
ATOM 4415 N N . SER B 1 233 ? -8.758 9.766 18.891 1 92.69 233 SER B N 1
ATOM 4416 C CA . SER B 1 233 ? -7.586 8.93 19.156 1 92.69 233 SER B CA 1
ATOM 4417 C C . SER B 1 233 ? -6.402 9.359 18.281 1 92.69 233 SER B C 1
ATOM 4419 O O . SER B 1 233 ? -6.57 9.703 17.109 1 92.69 233 SER B O 1
ATOM 4421 N N . PRO B 1 234 ? -5.16 9.32 18.906 1 90.94 234 PRO B N 1
ATOM 4422 C CA . PRO B 1 234 ? -3.984 9.641 18.094 1 90.94 234 PRO B CA 1
ATOM 4423 C C . PRO B 1 234 ? -3.771 8.648 16.953 1 90.94 234 PRO B C 1
ATOM 4425 O O . PRO B 1 234 ? -2.973 8.906 16.047 1 90.94 234 PRO B O 1
ATOM 4428 N N . TYR B 1 235 ? -4.508 7.555 16.969 1 93.94 235 TYR B N 1
ATOM 4429 C CA . TYR B 1 235 ? -4.273 6.496 15.984 1 93.94 235 TYR B CA 1
ATOM 4430 C C . TYR B 1 235 ? -5.375 6.469 14.93 1 93.94 235 TYR B C 1
ATOM 4432 O O . TYR B 1 235 ? -5.402 5.582 14.078 1 93.94 235 TYR B O 1
ATOM 4440 N N . LEU B 1 236 ? -6.27 7.367 15.039 1 92.12 236 LEU B N 1
ATOM 4441 C CA . LEU B 1 236 ? -7.332 7.465 14.047 1 92.12 236 LEU B CA 1
ATOM 4442 C C . LEU B 1 236 ? -7.277 8.805 13.32 1 92.12 236 LEU B C 1
ATOM 4444 O O . LEU B 1 236 ? -7.227 9.859 13.961 1 92.12 236 LEU B O 1
ATOM 4448 N N . GLN B 1 237 ? -7.184 8.719 11.984 1 87.06 237 GLN B N 1
ATOM 4449 C CA . GLN B 1 237 ? -7.312 9.938 11.188 1 87.06 237 GLN B CA 1
ATOM 4450 C C . GLN B 1 237 ? -8.773 10.352 11.047 1 87.06 237 GLN B C 1
ATOM 4452 O O . GLN B 1 237 ? -9.57 9.633 10.43 1 87.06 237 GLN B O 1
ATOM 4457 N N . ASN B 1 238 ? -9.102 11.492 11.5 1 86.81 238 ASN B N 1
ATOM 4458 C CA . ASN B 1 238 ? -10.492 11.914 11.625 1 86.81 238 ASN B CA 1
ATOM 4459 C C . ASN B 1 238 ? -11.211 11.883 10.281 1 86.81 238 ASN B C 1
ATOM 4461 O O . ASN B 1 238 ? -12.336 11.391 10.188 1 86.81 238 ASN B O 1
ATOM 4465 N N . SER B 1 239 ? -10.547 12.359 9.258 1 80.44 239 SER B N 1
ATOM 4466 C CA . SER B 1 239 ? -11.211 12.445 7.965 1 80.44 239 SER B CA 1
ATOM 4467 C C . SER B 1 239 ? -11.523 11.055 7.41 1 80.44 239 SER B C 1
ATOM 4469 O O . SER B 1 239 ? -12.633 10.812 6.934 1 80.44 239 SER B O 1
ATOM 4471 N N . LEU B 1 240 ? -10.555 10.172 7.547 1 80.94 240 LEU B N 1
ATOM 4472 C CA . LEU B 1 240 ? -10.75 8.82 7.031 1 80.94 240 LEU B CA 1
ATOM 4473 C C . LEU B 1 240 ? -11.734 8.047 7.906 1 80.94 240 LEU B C 1
ATOM 4475 O O . LEU B 1 240 ? -12.617 7.363 7.391 1 80.94 240 LEU B O 1
ATOM 4479 N N . PHE B 1 241 ? -11.594 8.273 9.156 1 90.81 241 PHE B N 1
ATOM 4480 C CA . PHE B 1 241 ? -12.422 7.52 10.094 1 90.81 241 PHE B CA 1
ATOM 4481 C C . PHE B 1 241 ? -13.859 8.016 10.07 1 90.81 241 PHE B C 1
ATOM 4483 O O . PHE B 1 241 ? -14.789 7.262 10.367 1 90.81 241 PHE B O 1
ATOM 4490 N N . SER B 1 242 ? -14.062 9.266 9.695 1 93.69 242 SER B N 1
ATOM 4491 C CA . SER B 1 242 ? -15.406 9.828 9.633 1 93.69 242 SER B CA 1
ATOM 4492 C C . SER B 1 242 ? -16.297 9.047 8.672 1 93.69 242 SER B C 1
ATOM 4494 O O . SER B 1 242 ? -17.484 8.852 8.93 1 93.69 242 SER B O 1
ATOM 4496 N N . GLU B 1 243 ? -15.68 8.594 7.625 1 89 243 GLU B N 1
ATOM 4497 C CA . GLU B 1 243 ? -16.438 7.828 6.648 1 89 243 GLU B CA 1
ATOM 4498 C C . GLU B 1 243 ? -17.031 6.57 7.277 1 89 243 GLU B C 1
ATOM 4500 O O . GLU B 1 243 ? -18.203 6.242 7.051 1 89 243 GLU B O 1
ATOM 4505 N N . GLU B 1 244 ? -16.25 5.961 8.016 1 91.5 244 GLU B N 1
ATOM 4506 C CA . GLU B 1 244 ? -16.703 4.75 8.688 1 91.5 244 GLU B CA 1
ATOM 4507 C C . GLU B 1 244 ? -17.781 5.062 9.719 1 91.5 244 GLU B C 1
ATOM 4509 O O . GLU B 1 244 ? -18.766 4.32 9.844 1 91.5 244 GLU B O 1
ATOM 4514 N N . VAL B 1 245 ? -17.641 6.121 10.453 1 95.81 245 VAL B N 1
ATOM 4515 C CA . VAL B 1 245 ? -18.594 6.523 11.469 1 95.81 245 VAL B CA 1
ATOM 4516 C C . VAL B 1 245 ? -19.922 6.883 10.812 1 95.81 245 VAL B C 1
ATOM 4518 O O . VAL B 1 245 ? -21 6.461 11.273 1 95.81 245 VAL B O 1
ATOM 4521 N N . PHE B 1 246 ? -19.875 7.625 9.734 1 96.12 246 PHE B N 1
ATOM 4522 C CA . PHE B 1 246 ? -21.094 7.988 9.008 1 96.12 246 PHE B CA 1
ATOM 4523 C C . PHE B 1 246 ? -21.828 6.742 8.516 1 96.12 246 PHE B C 1
ATOM 4525 O O . PHE B 1 246 ? -23.047 6.633 8.656 1 96.12 246 PHE B O 1
ATOM 4532 N N . ALA B 1 247 ? -21.094 5.766 7.977 1 92.88 247 ALA B N 1
ATOM 4533 C CA . ALA B 1 247 ? -21.688 4.547 7.422 1 92.88 247 ALA B CA 1
ATOM 4534 C C . ALA B 1 247 ? -22.375 3.725 8.508 1 92.88 247 ALA B C 1
ATOM 4536 O O . ALA B 1 247 ? -23.438 3.148 8.281 1 92.88 247 ALA B O 1
ATOM 4537 N N . LYS B 1 248 ? -21.781 3.723 9.664 1 94.06 248 LYS B N 1
ATOM 4538 C CA . LYS B 1 248 ? -22.266 2.863 10.742 1 94.06 248 LYS B CA 1
ATOM 4539 C C . LYS B 1 248 ? -23.406 3.541 11.516 1 94.06 248 LYS B C 1
ATOM 4541 O O . LYS B 1 248 ? -24.266 2.867 12.078 1 94.06 248 LYS B O 1
ATOM 4546 N N . THR B 1 249 ? -23.438 4.867 11.531 1 96.25 249 THR B N 1
ATOM 4547 C CA . THR B 1 249 ? -24.359 5.555 12.438 1 96.25 249 THR B CA 1
ATOM 4548 C C . THR B 1 249 ? -25.406 6.344 11.648 1 96.25 249 THR B C 1
ATOM 4550 O O . THR B 1 249 ? -26.406 6.777 12.211 1 96.25 249 THR B O 1
ATOM 4553 N N . ASN B 1 250 ? -25.109 6.617 10.398 1 96.19 250 ASN B N 1
ATOM 4554 C CA . ASN B 1 250 ? -25.922 7.484 9.562 1 96.19 250 ASN B CA 1
ATOM 4555 C C . ASN B 1 250 ? -26.031 8.891 10.141 1 96.19 250 ASN B C 1
ATOM 4557 O O . ASN B 1 250 ? -27.062 9.555 10 1 96.19 250 ASN B O 1
ATOM 4561 N N . ALA B 1 251 ? -25.016 9.281 10.898 1 97.75 251 ALA B N 1
ATOM 4562 C CA . ALA B 1 251 ? -25 10.625 11.477 1 97.75 251 ALA B CA 1
ATOM 4563 C C . ALA B 1 251 ? -24.797 11.68 10.398 1 97.75 251 ALA B C 1
ATOM 4565 O O . ALA B 1 251 ? -24.203 11.406 9.352 1 97.75 251 ALA B O 1
ATOM 4566 N N . ASP B 1 252 ? -25.312 12.938 10.672 1 97.56 252 ASP B N 1
ATOM 4567 C CA . ASP B 1 252 ? -25.141 14.094 9.789 1 97.56 252 ASP B CA 1
ATOM 4568 C C . ASP B 1 252 ? -23.828 14.828 10.109 1 97.56 252 ASP B C 1
ATOM 4570 O O . ASP B 1 252 ? -23.266 15.484 9.242 1 97.56 252 ASP B O 1
ATOM 4574 N N . LEU B 1 253 ? -23.5 14.688 11.375 1 97.94 253 LEU B N 1
ATOM 4575 C CA . LEU B 1 253 ? -22.344 15.406 11.906 1 97.94 253 LEU B CA 1
ATOM 4576 C C . LEU B 1 253 ? -21.578 14.547 12.891 1 97.94 253 LEU B C 1
ATOM 4578 O O . LEU B 1 253 ? -22.156 13.766 13.648 1 97.94 253 LEU B O 1
ATOM 4582 N N . ILE B 1 254 ? -20.266 14.68 12.828 1 98.31 254 ILE B N 1
ATOM 4583 C CA . ILE B 1 254 ? -19.422 14.055 13.836 1 98.31 254 ILE B CA 1
ATOM 4584 C C . ILE B 1 254 ? -18.609 15.125 14.57 1 98.31 254 ILE B C 1
ATOM 4586 O O . ILE B 1 254 ? -18.031 16.016 13.938 1 98.31 254 ILE B O 1
ATOM 4590 N N . MET B 1 255 ? -18.656 15.078 15.859 1 98.31 255 MET B N 1
ATOM 4591 C CA . MET B 1 255 ? -17.797 15.891 16.719 1 98.31 255 MET B CA 1
ATOM 4592 C C . MET B 1 255 ? -16.703 15.039 17.359 1 98.31 255 MET B C 1
ATOM 4594 O O . MET B 1 255 ? -16.938 14.352 18.359 1 98.31 255 MET B O 1
ATOM 4598 N N . PHE B 1 256 ? -15.484 15.125 16.828 1 97.75 256 PHE B N 1
ATOM 4599 C CA . PHE B 1 256 ? -14.336 14.445 17.438 1 97.75 256 PHE B CA 1
ATOM 4600 C C . PHE B 1 256 ? -13.734 15.289 18.547 1 97.75 256 PHE B C 1
ATOM 4602 O O . PHE B 1 256 ? -13.062 16.297 18.281 1 97.75 256 PHE B O 1
ATOM 4609 N N . TYR B 1 257 ? -13.945 14.898 19.766 1 97.38 257 TYR B N 1
ATOM 4610 C CA . TYR B 1 257 ? -13.414 15.68 20.875 1 97.38 257 TYR B CA 1
ATOM 4611 C C . TYR B 1 257 ? -12.172 15.016 21.469 1 97.38 257 TYR B C 1
ATOM 4613 O O . TYR B 1 257 ? -12.102 13.789 21.547 1 97.38 257 TYR B O 1
ATOM 4621 N N . SER B 1 258 ? -11.148 15.805 21.812 1 95.25 258 SER B N 1
ATOM 4622 C CA . SER B 1 258 ? -9.875 15.273 22.281 1 95.25 258 SER B CA 1
ATOM 4623 C C . SER B 1 258 ? -9.688 15.523 23.766 1 95.25 258 SER B C 1
ATOM 4625 O O . SER B 1 258 ? -10.383 16.359 24.359 1 95.25 258 SER B O 1
ATOM 4627 N N . THR B 1 259 ? -8.758 14.82 24.359 1 92.06 259 THR B N 1
ATOM 4628 C CA . THR B 1 259 ? -8.414 15 25.766 1 92.06 259 THR B CA 1
ATOM 4629 C C . THR B 1 259 ? -7.641 16.297 25.969 1 92.06 259 THR B C 1
ATOM 4631 O O . THR B 1 259 ? -7.438 16.734 27.094 1 92.06 259 THR B O 1
ATOM 4634 N N . LYS B 1 260 ? -7.266 17.047 24.906 1 91.06 260 LYS B N 1
ATOM 4635 C CA . LYS B 1 260 ? -6.508 18.297 24.984 1 91.06 260 LYS B CA 1
ATOM 4636 C C . LYS B 1 260 ? -7.422 19.5 24.812 1 91.06 260 LYS B C 1
ATOM 4638 O O . LYS B 1 260 ? -6.945 20.641 24.719 1 91.06 260 LYS B O 1
ATOM 4643 N N . GLY B 1 261 ? -8.688 19.234 24.688 1 94.5 261 GLY B N 1
ATOM 4644 C CA . GLY B 1 261 ? -9.633 20.344 24.656 1 94.5 261 GLY B CA 1
ATOM 4645 C C . GLY B 1 261 ? -9.945 20.812 23.25 1 94.5 261 GLY B C 1
ATOM 4646 O O . GLY B 1 261 ? -10.5 21.906 23.062 1 94.5 261 GLY B O 1
ATOM 4647 N N . LYS B 1 262 ? -9.586 19.984 22.266 1 93.56 262 LYS B N 1
ATOM 4648 C CA . LYS B 1 262 ? -9.859 20.344 20.875 1 93.56 262 LYS B CA 1
ATOM 4649 C C . LYS B 1 262 ? -11.016 19.516 20.328 1 93.56 262 LYS B C 1
ATOM 4651 O O . LYS B 1 262 ? -11.297 18.422 20.812 1 93.56 262 LYS B O 1
ATOM 4656 N N . VAL B 1 263 ? -11.734 20.109 19.312 1 96.88 263 VAL B N 1
ATOM 4657 C CA . VAL B 1 263 ? -12.797 19.375 18.625 1 96.88 263 VAL B CA 1
ATOM 4658 C C . VAL B 1 263 ? -12.664 19.562 17.109 1 96.88 263 VAL B C 1
ATOM 4660 O O . VAL B 1 263 ? -12.344 20.641 16.641 1 96.88 263 VAL B O 1
ATOM 4663 N N . SER B 1 264 ? -12.734 18.453 16.391 1 95.81 264 SER B N 1
ATOM 4664 C CA . SER B 1 264 ? -12.812 18.438 14.938 1 95.81 264 SER B CA 1
ATOM 4665 C C . SER B 1 264 ? -14.211 18.062 14.461 1 95.81 264 SER B C 1
ATOM 4667 O O . SER B 1 264 ? -14.828 17.141 15.008 1 95.81 264 SER B O 1
ATOM 4669 N N . ILE B 1 265 ? -14.727 18.797 13.562 1 96.5 265 ILE B N 1
ATOM 4670 C CA . ILE B 1 265 ? -16.109 18.625 13.117 1 96.5 265 ILE B CA 1
ATOM 4671 C C . ILE B 1 265 ? -16.125 18.203 11.648 1 96.5 265 ILE B C 1
ATOM 4673 O O . ILE B 1 265 ? -15.414 18.766 10.82 1 96.5 265 ILE B O 1
ATOM 4677 N N . ARG B 1 266 ? -16.828 17.141 11.312 1 95.44 266 ARG B N 1
ATOM 4678 C CA . ARG B 1 266 ? -17.047 16.656 9.953 1 95.44 266 ARG B CA 1
ATOM 4679 C C . ARG B 1 266 ? -18.516 16.469 9.656 1 95.44 266 ARG B C 1
ATOM 4681 O O . ARG B 1 266 ? -19.312 16.156 10.555 1 95.44 266 ARG B O 1
ATOM 4688 N N . ARG B 1 267 ? -18.906 16.641 8.43 1 96.12 267 ARG B N 1
ATOM 4689 C CA . ARG B 1 267 ? -20.312 16.453 8.039 1 96.12 267 ARG B CA 1
ATOM 4690 C C . ARG B 1 267 ? -20.422 15.391 6.949 1 96.12 267 ARG B C 1
ATOM 4692 O O . ARG B 1 267 ? -19.484 15.172 6.188 1 96.12 267 ARG B O 1
ATOM 4699 N N . SER B 1 268 ? -21.578 14.758 6.855 1 94.56 268 SER B N 1
ATOM 4700 C CA . SER B 1 268 ? -21.828 13.75 5.828 1 94.56 268 SER B CA 1
ATOM 4701 C C . SER B 1 268 ? -22.641 14.32 4.672 1 94.56 268 SER B C 1
ATOM 4703 O O . SER B 1 268 ? -22.734 13.703 3.611 1 94.56 268 SER B O 1
ATOM 4705 N N . ASN B 1 269 ? -23.266 15.469 4.898 1 92 269 ASN B N 1
ATOM 4706 C CA . ASN B 1 269 ? -24.125 16.125 3.91 1 92 269 ASN B CA 1
ATOM 4707 C C . ASN B 1 269 ? -24.078 17.641 4.035 1 92 269 ASN B C 1
ATOM 4709 O O . ASN B 1 269 ? -23.469 18.172 4.969 1 92 269 ASN B O 1
ATOM 4713 N N . ASP B 1 270 ? -24.781 18.406 3.125 1 92.56 270 ASP B N 1
ATOM 4714 C CA . ASP B 1 270 ? -24.656 19.859 3.047 1 92.56 270 ASP B CA 1
ATOM 4715 C C . ASP B 1 270 ? -25.734 20.547 3.877 1 92.56 270 ASP B C 1
ATOM 4717 O O . ASP B 1 270 ? -25.891 21.766 3.801 1 92.56 270 ASP B O 1
ATOM 4721 N N . ALA B 1 271 ? -26.438 19.828 4.668 1 93.19 271 ALA B N 1
ATOM 4722 C CA . ALA B 1 271 ? -27.578 20.406 5.391 1 93.19 271 ALA B CA 1
ATOM 4723 C C . ALA B 1 271 ? -27.109 21.25 6.574 1 93.19 271 ALA B C 1
ATOM 4725 O O . ALA B 1 271 ? -27.828 22.109 7.055 1 93.19 271 ALA B O 1
ATOM 4726 N N . ILE B 1 272 ? -25.922 20.953 7.031 1 93.25 272 ILE B N 1
ATOM 4727 C CA . ILE B 1 272 ? -25.359 21.719 8.141 1 93.25 272 ILE B CA 1
ATOM 4728 C C . ILE B 1 272 ? -23.906 22.062 7.863 1 93.25 272 ILE B C 1
ATOM 4730 O O . ILE B 1 272 ? -23.172 21.234 7.309 1 93.25 272 ILE B O 1
ATOM 4734 N N . SER B 1 273 ? -23.531 23.297 8.195 1 93.81 273 SER B N 1
ATOM 4735 C CA . SER B 1 273 ? -22.156 23.75 7.984 1 93.81 273 SER B CA 1
ATOM 4736 C C . SER B 1 273 ? -21.297 23.516 9.219 1 93.81 273 SER B C 1
ATOM 4738 O O . SER B 1 273 ? -21.625 23.984 10.312 1 93.81 273 SER B O 1
ATOM 4740 N N . CYS B 1 274 ? -20.156 22.844 9 1 95.12 274 CYS B N 1
ATOM 4741 C CA . CYS B 1 274 ? -19.234 22.641 10.109 1 95.12 274 CYS B CA 1
ATOM 4742 C C . CYS B 1 274 ? -18.703 23.953 10.641 1 95.12 274 CYS B C 1
ATOM 4744 O O . CYS B 1 274 ? -18.484 24.109 11.844 1 95.12 274 CYS B O 1
ATOM 4746 N N . ARG B 1 275 ? -18.5 24.875 9.742 1 90.5 275 ARG B N 1
ATOM 4747 C CA . ARG B 1 275 ? -18.016 26.203 10.117 1 90.5 275 ARG B CA 1
ATOM 4748 C C . ARG B 1 275 ? -19 26.906 11.039 1 90.5 275 ARG B C 1
ATOM 4750 O O . ARG B 1 275 ? -18.609 27.547 12.016 1 90.5 275 ARG B O 1
ATOM 4757 N N . ASP B 1 276 ? -20.266 26.766 10.758 1 94.56 276 ASP B N 1
ATOM 4758 C CA . ASP B 1 276 ? -21.297 27.406 11.562 1 94.56 276 ASP B CA 1
ATOM 4759 C C . ASP B 1 276 ? -21.344 26.828 12.969 1 94.56 276 ASP B C 1
ATOM 4761 O O . ASP B 1 276 ? -21.562 27.547 13.945 1 94.56 276 ASP B O 1
ATOM 4765 N N . VAL B 1 277 ? -21.109 25.609 13.07 1 97.19 277 VAL B N 1
ATOM 4766 C CA . VAL B 1 277 ? -21.062 24.953 14.375 1 97.19 277 VAL B CA 1
ATOM 4767 C C . VAL B 1 277 ? -19.828 25.406 15.141 1 97.19 277 VAL B C 1
ATOM 4769 O O . VAL B 1 277 ? -19.922 25.797 16.312 1 97.19 277 VAL B O 1
ATOM 4772 N N . ALA B 1 278 ? -18.703 25.391 14.453 1 95.56 278 ALA B N 1
ATOM 4773 C CA . ALA B 1 278 ? -17.422 25.766 15.062 1 95.56 278 ALA B CA 1
ATOM 4774 C C . ALA B 1 278 ? -17.453 27.203 15.57 1 95.56 278 ALA B C 1
ATOM 4776 O O . ALA B 1 278 ? -16.844 27.516 16.594 1 95.56 278 ALA B O 1
ATOM 4777 N N . ALA B 1 279 ? -18.203 28.062 14.914 1 91.44 279 ALA B N 1
ATOM 4778 C CA . ALA B 1 279 ? -18.297 29.484 15.258 1 91.44 279 ALA B CA 1
ATOM 4779 C C . ALA B 1 279 ? -18.922 29.672 16.641 1 91.44 279 ALA B C 1
ATOM 4781 O O . ALA B 1 279 ? -18.734 30.703 17.281 1 91.44 279 ALA B O 1
ATOM 4782 N N . ASN B 1 280 ? -19.625 28.703 17.109 1 95.69 280 ASN B N 1
ATOM 4783 C CA . ASN B 1 280 ? -20.281 28.781 18.422 1 95.69 280 ASN B CA 1
ATOM 4784 C C . ASN B 1 280 ? -19.375 28.234 19.531 1 95.69 280 ASN B C 1
ATOM 4786 O O . ASN B 1 280 ? -19.797 28.109 20.672 1 95.69 280 ASN B O 1
ATOM 4790 N N . LEU B 1 281 ? -18.188 27.891 19.172 1 96.12 281 LEU B N 1
ATOM 4791 C CA . LEU B 1 281 ? -17.203 27.391 20.125 1 96.12 281 LEU B CA 1
ATOM 4792 C C . LEU B 1 281 ? -15.977 28.297 20.188 1 96.12 281 LEU B C 1
ATOM 4794 O O . LEU B 1 281 ? -15.789 29.156 19.312 1 96.12 281 LEU B O 1
ATOM 4798 N N . HIS B 1 282 ? -15.266 28.109 21.219 1 90.69 282 HIS B N 1
ATOM 4799 C CA . HIS B 1 282 ? -14.062 28.906 21.391 1 90.69 282 HIS B CA 1
ATOM 4800 C C . HIS B 1 282 ? -13.047 28.609 20.281 1 90.69 282 HIS B C 1
ATOM 4802 O O . HIS B 1 282 ? -12.781 27.453 19.969 1 90.69 282 HIS B O 1
ATOM 4808 N N . GLU B 1 283 ? -12.492 29.672 19.578 1 84.62 283 GLU B N 1
ATOM 4809 C CA . GLU B 1 283 ? -11.469 29.578 18.547 1 84.62 283 GLU B CA 1
ATOM 4810 C C . GLU B 1 283 ? -11.953 28.719 17.375 1 84.62 283 GLU B C 1
ATOM 4812 O O . GLU B 1 283 ? -11.18 27.969 16.781 1 84.62 283 GLU B O 1
ATOM 4817 N N . GLY B 1 284 ? -13.227 28.812 17.172 1 87.94 284 GLY B N 1
ATOM 4818 C CA . GLY B 1 284 ? -13.82 28.031 16.109 1 87.94 284 GLY B CA 1
ATOM 4819 C C . GLY B 1 284 ? -13.555 28.594 14.727 1 87.94 284 GLY B C 1
ATOM 4820 O O . GLY B 1 284 ? -13.57 29.812 14.539 1 87.94 284 GLY B O 1
ATOM 4821 N N . GLY B 1 285 ? -13.258 27.719 13.797 1 80 285 GLY B N 1
ATOM 4822 C CA . GLY B 1 285 ? -13.055 28.094 12.406 1 80 285 GLY B CA 1
ATOM 4823 C C . GLY B 1 285 ? -12.875 26.906 11.484 1 80 285 GLY B C 1
ATOM 4824 O O . GLY B 1 285 ? -12.852 25.766 11.93 1 80 285 GLY B O 1
ATOM 4825 N N . GLY B 1 286 ? -12.883 27.172 10.148 1 78.06 286 GLY B N 1
ATOM 4826 C CA . GLY B 1 286 ? -12.695 26.125 9.156 1 78.06 286 GLY B CA 1
ATOM 4827 C C . GLY B 1 286 ? -13.617 26.266 7.961 1 78.06 286 GLY B C 1
ATOM 4828 O O . GLY B 1 286 ? -13.977 27.375 7.574 1 78.06 286 GLY B O 1
ATOM 4829 N N . HIS B 1 287 ? -13.93 25.125 7.375 1 80.94 287 HIS B N 1
ATOM 4830 C CA . HIS B 1 287 ? -14.758 25.078 6.176 1 80.94 287 HIS B CA 1
ATOM 4831 C C . HIS B 1 287 ? -16.125 24.469 6.461 1 80.94 287 HIS B C 1
ATOM 4833 O O . HIS B 1 287 ? -16.375 24 7.578 1 80.94 287 HIS B O 1
ATOM 4839 N N . ALA B 1 288 ? -16.938 24.594 5.414 1 85.75 288 ALA B N 1
ATOM 4840 C CA . ALA B 1 288 ? -18.281 24.047 5.539 1 85.75 288 ALA B CA 1
ATOM 4841 C C . ALA B 1 288 ? -18.234 22.531 5.766 1 85.75 288 ALA B C 1
ATOM 4843 O O . ALA B 1 288 ? -19.094 21.984 6.477 1 85.75 288 ALA B O 1
ATOM 4844 N N . TYR B 1 289 ? -17.266 21.828 5.25 1 87.25 289 TYR B N 1
ATOM 4845 C CA . TYR B 1 289 ? -17.25 20.375 5.297 1 87.25 289 TYR B CA 1
ATOM 4846 C C . TYR B 1 289 ? -16.344 19.859 6.406 1 87.25 289 TYR B C 1
ATOM 4848 O O . TYR B 1 289 ? -16.422 18.703 6.797 1 87.25 289 TYR B O 1
ATOM 4856 N N . ALA B 1 290 ? -15.461 20.719 6.902 1 88.38 290 ALA B N 1
ATOM 4857 C CA . ALA B 1 290 ? -14.516 20.391 7.957 1 88.38 290 ALA B CA 1
ATOM 4858 C C . ALA B 1 290 ? -14.109 21.625 8.75 1 88.38 290 ALA B C 1
ATOM 4860 O O . ALA B 1 290 ? -13.68 22.625 8.164 1 88.38 290 ALA B O 1
ATOM 4861 N N . ALA B 1 291 ? -14.32 21.531 10.031 1 87.94 291 ALA B N 1
ATOM 4862 C CA . ALA B 1 291 ? -14 22.672 10.898 1 87.94 291 ALA B CA 1
ATOM 4863 C C . ALA B 1 291 ? -13.445 22.203 12.242 1 87.94 291 ALA B C 1
ATOM 4865 O O . ALA B 1 291 ? -13.406 21 12.516 1 87.94 291 ALA B O 1
ATOM 4866 N N . GLY B 1 292 ? -12.82 23.094 12.984 1 91.19 292 GLY B N 1
ATOM 4867 C CA . GLY B 1 292 ? -12.281 22.797 14.305 1 91.19 292 GLY B CA 1
ATOM 4868 C C . GLY B 1 292 ? -12.469 23.938 15.289 1 91.19 292 GLY B C 1
ATOM 4869 O O . GLY B 1 292 ? -12.758 25.062 14.898 1 91.19 292 GLY B O 1
ATOM 4870 N N . ALA B 1 293 ? -12.406 23.594 16.531 1 92.31 293 ALA B N 1
ATOM 4871 C CA . ALA B 1 293 ? -12.547 24.531 17.641 1 92.31 293 ALA B CA 1
ATOM 4872 C C . ALA B 1 293 ? -11.953 23.953 18.922 1 92.31 293 ALA B C 1
ATOM 4874 O O . ALA B 1 293 ? -11.266 22.938 18.891 1 92.31 293 ALA B O 1
ATOM 4875 N N . THR B 1 294 ? -12.039 24.734 19.938 1 94.88 294 THR B N 1
ATOM 4876 C CA . THR B 1 294 ? -11.742 24.266 21.281 1 94.88 294 THR B CA 1
ATOM 4877 C C . THR B 1 294 ? -12.977 24.359 22.172 1 94.88 294 THR B C 1
ATOM 4879 O O . THR B 1 294 ? -13.906 25.109 21.875 1 94.88 294 THR B O 1
ATOM 4882 N N . PHE B 1 295 ? -13.039 23.484 23.141 1 96.31 295 PHE B N 1
ATOM 4883 C CA . PHE B 1 295 ? -14.125 23.547 24.109 1 96.31 295 PHE B CA 1
ATOM 4884 C C . PHE B 1 295 ? -13.586 23.859 25.5 1 96.31 295 PHE B C 1
ATOM 4886 O O . PHE B 1 295 ? -12.398 23.672 25.781 1 96.31 295 PHE B O 1
ATOM 4893 N N . LYS B 1 296 ? -14.438 24.312 26.375 1 95.19 296 LYS B N 1
ATOM 4894 C CA . LYS B 1 296 ? -14.016 24.844 27.656 1 95.19 296 LYS B CA 1
ATOM 4895 C C . LYS B 1 296 ? -14.164 23.797 28.766 1 95.19 296 LYS B C 1
ATOM 4897 O O . LYS B 1 296 ? -13.453 23.844 29.766 1 95.19 296 LYS B O 1
ATOM 4902 N N . SER B 1 297 ? -15.086 22.906 28.578 1 96.25 297 SER B N 1
ATOM 4903 C CA . SER B 1 297 ? -15.344 21.891 29.594 1 96.25 297 SER B CA 1
ATOM 4904 C C . SER B 1 297 ? -14.094 21.062 29.875 1 96.25 297 SER B C 1
ATOM 4906 O O . SER B 1 297 ? -13.219 20.938 29.016 1 96.25 297 SER B O 1
ATOM 4908 N N . ASP B 1 298 ? -14.016 20.5 31.125 1 96.44 298 ASP B N 1
ATOM 4909 C CA . ASP B 1 298 ? -12.938 19.578 31.469 1 96.44 298 ASP B CA 1
ATOM 4910 C C . ASP B 1 298 ? -12.969 18.344 30.562 1 96.44 298 ASP B C 1
ATOM 4912 O O . ASP B 1 298 ? -13.953 17.594 30.547 1 96.44 298 ASP B O 1
ATOM 4916 N N . PRO B 1 299 ? -11.906 18.125 29.891 1 94.56 299 PRO B N 1
ATOM 4917 C CA . PRO B 1 299 ? -11.891 17.016 28.938 1 94.56 299 PRO B CA 1
ATOM 4918 C C . PRO B 1 299 ? -12.125 15.664 29.609 1 94.56 299 PRO B C 1
ATOM 4920 O O . PRO B 1 299 ? -12.539 14.703 28.953 1 94.56 299 PRO B O 1
ATOM 4923 N N . SER B 1 300 ? -11.883 15.562 30.891 1 94.75 300 SER B N 1
ATOM 4924 C CA . SER B 1 300 ? -12.086 14.305 31.594 1 94.75 300 SER B CA 1
ATOM 4925 C C . SER B 1 300 ? -13.562 14.086 31.922 1 94.75 300 SER B C 1
ATOM 4927 O O . SER B 1 300 ? -13.977 12.977 32.25 1 94.75 300 SER B O 1
ATOM 4929 N N . ASP B 1 301 ? -14.344 15.117 31.859 1 96.62 301 ASP B N 1
ATOM 4930 C CA . ASP B 1 301 ? -15.789 15.039 32.062 1 96.62 301 ASP B CA 1
ATOM 4931 C C . ASP B 1 301 ? -16.531 14.945 30.734 1 96.62 301 ASP B C 1
ATOM 4933 O O . ASP B 1 301 ? -17.047 15.945 30.234 1 96.62 301 ASP B O 1
ATOM 4937 N N . VAL B 1 302 ? -16.641 13.75 30.297 1 95.88 302 VAL B N 1
ATOM 4938 C CA . VAL B 1 302 ? -17.172 13.484 28.969 1 95.88 302 VAL B CA 1
ATOM 4939 C C . VAL B 1 302 ? -18.594 14.047 28.859 1 95.88 3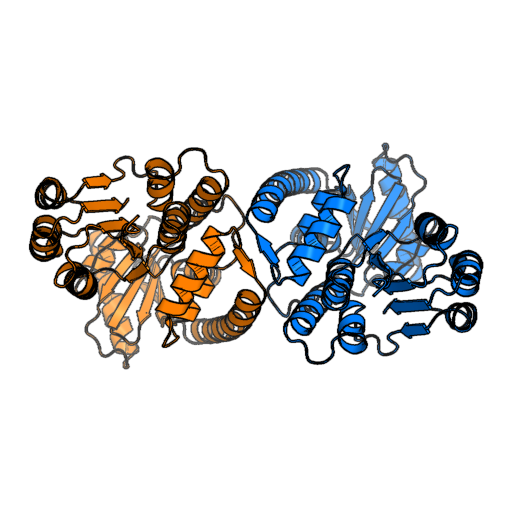02 VAL B C 1
ATOM 4941 O O . VAL B 1 302 ? -18.969 14.617 27.828 1 95.88 302 VAL B O 1
ATOM 4944 N N . SER B 1 303 ? -19.359 13.938 29.875 1 96.75 303 SER B N 1
ATOM 4945 C CA . SER B 1 303 ? -20.734 14.438 29.859 1 96.75 303 SER B CA 1
ATOM 4946 C C . SER B 1 303 ? -20.766 15.953 29.656 1 96.75 303 SER B C 1
ATOM 4948 O O . SER B 1 303 ? -21.562 16.453 28.875 1 96.75 303 SER B O 1
ATOM 4950 N N . ALA B 1 304 ? -19.891 16.578 30.344 1 97.75 304 ALA B N 1
ATOM 4951 C CA . ALA B 1 304 ? -19.812 18.031 30.219 1 97.75 304 ALA B CA 1
ATOM 4952 C C . ALA B 1 304 ? -19.344 18.453 28.828 1 97.75 304 ALA B C 1
ATOM 4954 O O . ALA B 1 304 ? -19.859 19.422 28.266 1 97.75 304 ALA B O 1
ATOM 4955 N N . VAL B 1 305 ? -18.359 17.75 28.312 1 97.94 305 VAL B N 1
ATOM 4956 C CA . VAL B 1 305 ? -17.828 18.031 26.984 1 97.94 305 VAL B CA 1
ATOM 4957 C C . VAL B 1 305 ? -18.938 17.891 25.953 1 97.94 305 VAL B C 1
ATOM 4959 O O . VAL B 1 305 ? -19.188 18.797 25.156 1 97.94 305 VAL B O 1
ATOM 4962 N N . ILE B 1 306 ? -19.656 16.828 26 1 98 306 ILE B N 1
ATOM 4963 C CA . ILE B 1 306 ? -20.672 16.547 25 1 98 306 ILE B CA 1
ATOM 4964 C C . ILE B 1 306 ? -21.797 17.578 25.109 1 98 306 ILE B C 1
ATOM 4966 O O . ILE B 1 306 ? -22.328 18.031 24.094 1 98 306 ILE B O 1
ATOM 4970 N N . SER B 1 307 ? -22.156 17.922 26.328 1 97.88 307 SER B N 1
ATOM 4971 C CA . SER B 1 307 ? -23.188 18.938 26.531 1 97.88 307 SER B CA 1
ATOM 4972 C C . SER B 1 307 ? -22.812 20.266 25.891 1 97.88 307 SER B C 1
ATOM 4974 O O . SER B 1 307 ? -23.641 20.922 25.266 1 97.88 307 SER B O 1
ATOM 4976 N N . GLU B 1 308 ? -21.594 20.641 26.078 1 98.38 308 GLU B N 1
ATOM 4977 C CA . GLU B 1 308 ? -21.109 21.875 25.469 1 98.38 308 GLU B CA 1
ATOM 4978 C C . GLU B 1 308 ? -21.141 21.797 23.953 1 98.38 308 GLU B C 1
ATOM 4980 O O . GLU B 1 308 ? -21.547 22.75 23.281 1 98.38 308 GLU B O 1
ATOM 4985 N N . LEU B 1 309 ? -20.688 20.719 23.406 1 98.56 309 LEU B N 1
ATOM 4986 C CA . LEU B 1 309 ? -20.656 20.547 21.953 1 98.56 309 LEU B CA 1
ATOM 4987 C C . LEU B 1 309 ? -22.062 20.484 21.375 1 98.56 309 LEU B C 1
ATOM 4989 O O . LEU B 1 309 ? -22.328 21.047 20.312 1 98.56 309 LEU B O 1
ATOM 4993 N N . GLU B 1 310 ? -22.922 19.828 22.109 1 98.12 310 GLU B N 1
ATOM 4994 C CA . GLU B 1 310 ? -24.328 19.75 21.688 1 98.12 310 GLU B CA 1
ATOM 4995 C C . GLU B 1 310 ? -24.969 21.141 21.641 1 98.12 310 GLU B C 1
ATOM 4997 O O . GLU B 1 310 ? -25.734 21.438 20.719 1 98.12 310 GLU B O 1
ATOM 5002 N N . ALA B 1 311 ? -24.688 21.906 22.594 1 97.94 311 ALA B N 1
ATOM 5003 C CA . ALA B 1 311 ? -25.219 23.266 22.625 1 97.94 311 ALA B CA 1
ATOM 5004 C C . ALA B 1 311 ? -24.75 24.062 21.406 1 97.94 311 ALA B C 1
ATOM 5006 O O . ALA B 1 311 ? -25.516 24.875 20.859 1 97.94 311 ALA B O 1
ATOM 5007 N N . ALA B 1 312 ? -23.5 23.891 21.047 1 97.94 312 ALA B N 1
ATOM 5008 C CA . ALA B 1 312 ? -22.953 24.594 19.875 1 97.94 312 ALA B CA 1
ATOM 5009 C C . ALA B 1 312 ? -23.688 24.172 18.609 1 97.94 312 ALA B C 1
ATOM 5011 O O . ALA B 1 312 ? -23.984 25.016 17.75 1 97.94 312 ALA B O 1
ATOM 5012 N N . VAL B 1 313 ? -24 22.875 18.5 1 97.81 313 VAL B N 1
ATOM 5013 C CA . VAL B 1 313 ? -24.75 22.375 17.344 1 97.81 313 VAL B CA 1
ATOM 5014 C C . VAL B 1 313 ? -26.156 22.938 17.344 1 97.81 313 VAL B C 1
ATOM 5016 O O . VAL B 1 313 ? -26.672 23.391 16.312 1 97.81 313 VAL B O 1
ATOM 5019 N N . ALA B 1 314 ? -26.812 22.922 18.484 1 97.38 314 ALA B N 1
ATOM 5020 C CA . ALA B 1 314 ? -28.172 23.422 18.641 1 97.38 314 ALA B CA 1
ATOM 5021 C C . ALA B 1 314 ? -28.281 24.875 18.188 1 97.38 314 ALA B C 1
ATOM 5023 O O . ALA B 1 314 ? -29.266 25.266 17.547 1 97.38 314 ALA B O 1
ATOM 5024 N N . LYS B 1 315 ? -27.328 25.609 18.562 1 97.12 315 LYS B N 1
ATOM 5025 C CA . LYS B 1 315 ? -27.312 27.016 18.188 1 97.12 315 LYS B CA 1
ATOM 5026 C C . LYS B 1 315 ? -27.219 27.188 16.672 1 97.12 315 LYS B C 1
ATOM 5028 O O . LYS B 1 315 ? -27.875 28.047 16.094 1 97.12 315 LYS B O 1
ATOM 5033 N N . ALA B 1 316 ? -26.391 26.391 16.047 1 96.06 316 ALA B N 1
ATOM 5034 C CA . ALA B 1 316 ? -26.25 26.453 14.594 1 96.06 316 ALA B CA 1
ATOM 5035 C C . ALA B 1 316 ? -27.547 26.047 13.906 1 96.06 316 ALA B C 1
ATOM 5037 O O . ALA B 1 316 ? -27.922 26.625 12.883 1 96.06 316 ALA B O 1
ATOM 5038 N N . VAL B 1 317 ? -28.172 25.031 14.438 1 94.38 317 VAL B N 1
ATOM 5039 C CA . VAL B 1 317 ? -29.438 24.531 13.883 1 94.38 317 VAL B CA 1
ATOM 5040 C C . VAL B 1 317 ? -30.516 25.594 14.008 1 94.38 317 VAL B C 1
ATOM 5042 O O . VAL B 1 317 ? -31.297 25.812 13.078 1 94.38 317 VAL B O 1
ATOM 5045 N N . ALA B 1 318 ? -30.547 26.234 15.086 1 92.06 318 ALA B N 1
ATOM 5046 C CA . ALA B 1 318 ? -31.531 27.266 15.352 1 92.06 318 ALA B CA 1
ATOM 5047 C C . ALA B 1 318 ? -31.359 28.453 14.406 1 92.06 318 ALA B C 1
ATOM 5049 O O . ALA B 1 318 ? -32.312 29.125 14.055 1 92.06 318 ALA B O 1
ATOM 5050 N N . SER B 1 319 ? -30.219 28.672 13.961 1 86.06 319 SER B N 1
ATOM 5051 C CA . SER B 1 319 ? -29.922 29.797 13.086 1 86.06 319 SER B CA 1
ATOM 5052 C C . SER B 1 319 ? -30.328 29.516 11.648 1 86.06 319 SER B C 1
ATOM 5054 O O . SER B 1 319 ? -30.422 30.422 10.828 1 86.06 319 SER B O 1
ATOM 5056 N N . GLN B 1 320 ? -30.547 28.219 11.32 1 79.38 320 GLN B N 1
ATOM 5057 C CA . GLN B 1 320 ? -30.969 27.844 9.977 1 79.38 320 GLN B CA 1
ATOM 5058 C C . GLN B 1 320 ? -32.469 27.984 9.812 1 79.38 320 GLN B C 1
ATOM 5060 O O . GLN B 1 320 ? -33 27.938 8.695 1 79.38 320 GLN B O 1
ATOM 5065 N N . LEU B 1 321 ? -33.156 28.141 10.977 1 62.09 321 LEU B N 1
ATOM 5066 C CA . LEU B 1 321 ? -34.594 28.312 10.938 1 62.09 321 LEU B CA 1
ATOM 5067 C C . LEU B 1 321 ? -34.969 29.781 10.812 1 62.09 321 LEU B C 1
ATOM 5069 O O . LEU B 1 321 ? -34.281 30.656 11.367 1 62.09 321 LEU B O 1
#

Organism: Nitrososphaera gargensis (strain Ga9.2) (NCBI:txid1237085)

pLDDT: mean 94.02, std 7.04, range [36.62, 98.94]

Radius of gyration: 29.91 Å; Cα contacts (8 Å, |Δi|>4): 1205; chains: 2; bounding box: 73×84×60 Å

InterPro domains:
  IPR001667 DDH domain [PF01368] (5-133)
  IPR003156 DHHA1 domain [PF02272] (250-314)
  IPR038763 DHH phosphoesterase superfamily [SSF64182] (5-315)
  IPR052968 Nucleotide metabolism enzyme [PTHR42146] (4-297)

Nearest PDB structures (foldseek):
  6mtz-assembly2_B  TM=4.628E-01  e=7.241E-14  Helicobacter pylori G27
  6mtz-assembly1_A  TM=4.084E-01  e=2.031E-13  Helicobacter pylori G27
  6vg7-assembly1_A  TM=4.603E-01  e=8.949E-02  synthetic construct
  3heb-assembly1_B  TM=4.751E-01  e=1.073E-01  Rhodospirillum rubrum ATCC 11170
  1jlk-assembly1_B  TM=4.335E-01  e=7.460E-02  Synechocystis sp. PCC 6803

Foldseek 3Di:
DPQAEEEEEFAQQALLRLLLLLLVCLLVVPYHYFHFHADQVRVVVVLVVLCVVQVPDLGEHEYEYFAYDDDPVCLVVVLVSQVVSVVSHYAYEYFAADDDDPVSCVSCVVRHHYHYDPPNQAGRLRSSCVPRPPPDPLSVVSRVVRSCGVVVVPPDDADVVSLLSLLLVVPPCSRVVSVVCSNCSSVVHRDDPVSVVSVVVLVVVLVVLVVVFVVPWDWDDQPPFIEIETADDSSDDCVVVVVVVCVVPVGQKYWHAYQVFKTKIAGPDQPFFQQQLQVLAAPWGDGRGIIMHGHDDRSVPVVVVVVRSSVSVNVRVVVVD/DPQAEEEEEFAQQALLRLLLLLLVCLLVVPYHYFHFHADQVRVVVVLVVLCVVQVPDLGEHEYEYFAYDDDPVCLVVVLVSQVVSVVSHYAYEYFAADDDDPVSCVSCVVRHHYHYDPPNQAGRLRSSCVPRPPPDPLSVVSRVVRSCGVVVVPPDDADVVSLLSLLLVVPPCSRVVSVVCSNCSSVVHRDDPVSVVSVVVLVVVLVVLVVVFVVPWDWDDQVVFIEIETADDSSDDCVVVVVVVCVVPVGQKYWHAYQVFKTKIAGPDQPFFQQQLQVLAAPWGDGRGIIMHGHDDRSVPVVVRVVRSSVSRNVRVVVVD

Secondary structure (DSSP, 8-state):
----EEEEEEESSSHHHHHHHHHHHHH-TTPEEEEE-SSHHHHHHHHHHHHHHHSS----EEEEEES----GGGHHHHHHHHHHHHHTT-EEEEEE-S---HHHHHHHTTTSEEEE--SSS--HHHHHHHHH-TT-HHHHHHHHHHHHHHHT---S---THHHHHHHHTTSTTHHHHHHHHHHHHHTTEEEEHHHHHHHHHHHHHHHHHHHHHHHH-EEEEETTEEEEEEE--TTS-HHHHHHHHHHHH--SEEEEE-TTSEEEEEESSTTS-HHHHHTTSEEEEE-SSEEEEE--S-TT-HHHHHHHHHHHHHHHHHHH-/----EEEEEEESSSHHHHHHHHHHHHH-TTPEEEEE-SSHHHHHHHHHHHHHHHSS----EEEEEES----GGGHHHHHHHHHHHHHTT-EEEEEE-S---HHHHHHHTTTSEEEE--SSS--HHHHHHHHH-TT-HHHHHHHHHHHHHHHT---S---THHHHHHHHTTSTTHHHHHHHHHHHHHTTEEEEHHHHHHHHHHHHHHHHHHHHHHHH-EEEEETTEEEEEEE--TTS-HHHHHHHHHHHH--SEEEEE-TTSEEEEEESSTTS-HHHHHTTSEEEEE-SSEEEEE--S-TT-HHHHHHHHHHHHHHHHHHH-